Protein AF-0000000081954891 (afdb_homodimer)

InterPro domains:
  IPR027805 Transposase, Helix-turn-helix domain [PF13613] (84-131)
  IPR027806 Harbinger transposase-derived nuclease domain [PF13359] (165-331)

Organism: NCBI:txid47308

Structure (mmCIF, N/CA/C/O backbone):
data_AF-0000000081954891-model_v1
#
loop_
_entity.id
_entity.type
_entity.pdbx_description
1 polymer Transposase
#
loop_
_atom_site.group_PDB
_atom_site.id
_atom_site.type_symbol
_atom_site.label_atom_id
_atom_site.label_alt_id
_atom_site.label_comp_id
_atom_site.label_asym_id
_atom_site.label_entity_id
_atom_site.label_seq_id
_atom_site.pdbx_PDB_ins_code
_atom_site.Cartn_x
_atom_site.Cartn_y
_atom_site.Cartn_z
_atom_site.occupancy
_atom_site.B_iso_or_equiv
_atom_site.auth_seq_id
_atom_site.auth_comp_id
_atom_site.auth_asym_id
_atom_site.auth_atom_id
_atom_site.pdbx_PDB_model_num
ATOM 1 N N . MET A 1 1 ? 90.375 -14.305 -24.953 1 29.98 1 MET A N 1
ATOM 2 C CA . MET A 1 1 ? 88.938 -14.227 -25.172 1 29.98 1 MET A CA 1
ATOM 3 C C . MET A 1 1 ? 88.188 -13.945 -23.859 1 29.98 1 MET A C 1
ATOM 5 O O . MET A 1 1 ? 88.125 -14.805 -22.984 1 29.98 1 MET A O 1
ATOM 9 N N . THR A 1 2 ? 88.25 -12.672 -23.359 1 33.72 2 THR A N 1
ATOM 10 C CA . THR A 1 2 ? 87.875 -12.109 -22.062 1 33.72 2 THR A CA 1
ATOM 11 C C . THR A 1 2 ? 86.312 -12.172 -21.891 1 33.72 2 THR A C 1
ATOM 13 O O . THR A 1 2 ? 85.562 -11.609 -22.688 1 33.72 2 THR A O 1
ATOM 16 N N . THR A 1 3 ? 85.812 -13.25 -21.344 1 35.03 3 THR A N 1
ATOM 17 C CA . THR A 1 3 ? 84.438 -13.492 -21 1 35.03 3 THR A CA 1
ATOM 18 C C . THR A 1 3 ? 83.875 -12.359 -20.156 1 35.03 3 THR A C 1
ATOM 20 O O . THR A 1 3 ? 84.375 -12.102 -19.047 1 35.03 3 THR A O 1
ATOM 23 N N . VAL A 1 4 ? 83.375 -11.25 -20.797 1 37.56 4 VAL A N 1
ATOM 24 C CA . VAL A 1 4 ? 82.688 -10.172 -20.109 1 37.56 4 VAL A CA 1
ATOM 25 C C . VAL A 1 4 ? 81.562 -10.75 -19.266 1 37.56 4 VAL A C 1
ATOM 27 O O . VAL A 1 4 ? 80.688 -11.453 -19.781 1 37.56 4 VAL A O 1
ATOM 30 N N . ASP A 1 5 ? 81.75 -11.078 -18.016 1 35.66 5 ASP A N 1
ATOM 31 C CA . ASP A 1 5 ? 80.812 -11.461 -17 1 35.66 5 ASP A CA 1
ATOM 32 C C . ASP A 1 5 ? 79.625 -10.516 -17.016 1 35.66 5 ASP A C 1
ATOM 34 O O . ASP A 1 5 ? 79.75 -9.32 -16.75 1 35.66 5 ASP A O 1
ATOM 38 N N . GLU A 1 6 ? 78.688 -10.641 -17.984 1 35.78 6 GLU A N 1
ATOM 39 C CA . GLU A 1 6 ? 77.438 -9.914 -18.016 1 35.78 6 GLU A CA 1
ATOM 40 C C . GLU A 1 6 ? 76.75 -9.906 -16.641 1 35.78 6 GLU A C 1
ATOM 42 O O . GLU A 1 6 ? 76.5 -10.969 -16.062 1 35.78 6 GLU A O 1
ATOM 47 N N . GLN A 1 7 ? 77 -8.875 -15.805 1 36.66 7 GLN A N 1
ATOM 48 C CA . GLN A 1 7 ? 76.312 -8.633 -14.523 1 36.66 7 GLN A CA 1
ATOM 49 C C . GLN A 1 7 ? 74.812 -8.898 -14.617 1 36.66 7 GLN A C 1
ATOM 51 O O . GLN A 1 7 ? 74.188 -8.508 -15.594 1 36.66 7 GLN A O 1
ATOM 56 N N . PRO A 1 8 ? 74.312 -9.984 -13.938 1 40.59 8 PRO A N 1
ATOM 57 C CA . PRO A 1 8 ? 72.875 -10.273 -13.938 1 40.59 8 PRO A CA 1
ATOM 58 C C . PRO A 1 8 ? 72 -9.016 -13.805 1 40.59 8 PRO A C 1
ATOM 60 O O . PRO A 1 8 ? 72.5 -8.016 -13.242 1 40.59 8 PRO A O 1
ATOM 63 N N . PRO A 1 9 ? 71.062 -8.773 -14.734 1 38.97 9 PRO A N 1
ATOM 64 C CA . PRO A 1 9 ? 70.188 -7.602 -14.656 1 38.97 9 PRO A CA 1
ATOM 65 C C . PRO A 1 9 ? 69.812 -7.258 -13.219 1 38.97 9 PRO A C 1
ATOM 67 O O . PRO A 1 9 ? 69.625 -8.148 -12.375 1 38.97 9 PRO A O 1
ATOM 70 N N . ARG A 1 10 ? 70.25 -6.109 -12.648 1 35.53 10 ARG A N 1
ATOM 71 C CA . ARG A 1 10 ? 69.875 -5.512 -11.375 1 35.53 10 ARG A CA 1
ATOM 72 C C . ARG A 1 10 ? 68.375 -5.797 -11.047 1 35.53 10 ARG A C 1
ATOM 74 O O . ARG A 1 10 ? 67.562 -5.77 -11.93 1 35.53 10 ARG A O 1
ATOM 81 N N . ASP A 1 11 ? 68.125 -6.707 -10.141 1 40.81 11 ASP A N 1
ATOM 82 C CA . ASP A 1 11 ? 66.875 -6.879 -9.43 1 40.81 11 ASP A CA 1
ATOM 83 C C . ASP A 1 11 ? 66.125 -5.547 -9.289 1 40.81 11 ASP A C 1
ATOM 85 O O . ASP A 1 11 ? 66.688 -4.594 -8.711 1 40.81 11 ASP A O 1
ATOM 89 N N . ARG A 1 12 ? 65.5 -4.953 -10.305 1 44.28 12 ARG A N 1
ATOM 90 C CA . ARG A 1 12 ? 64.75 -3.703 -10.227 1 44.28 12 ARG A CA 1
ATOM 91 C C . ARG A 1 12 ? 64.062 -3.539 -8.859 1 44.28 12 ARG A C 1
ATOM 93 O O . ARG A 1 12 ? 63.125 -4.25 -8.531 1 44.28 12 ARG A O 1
ATOM 100 N N . THR A 1 13 ? 64.688 -3.455 -7.738 1 50.47 13 THR A N 1
ATOM 101 C CA . THR A 1 13 ? 64.312 -3.078 -6.371 1 50.47 13 THR A CA 1
ATOM 102 C C . THR A 1 13 ? 63.281 -1.977 -6.359 1 50.47 13 THR A C 1
ATOM 104 O O . THR A 1 13 ? 63.469 -0.932 -6.992 1 50.47 13 THR A O 1
ATOM 107 N N . ASP A 1 14 ? 62 -2.242 -6.152 1 59.97 14 ASP A N 1
ATOM 108 C CA . ASP A 1 14 ? 60.906 -1.282 -5.988 1 59.97 14 ASP A CA 1
ATOM 109 C C . ASP A 1 14 ? 61.375 -0.086 -5.152 1 59.97 14 ASP A C 1
ATOM 111 O O . ASP A 1 14 ? 61.938 -0.255 -4.078 1 59.97 14 ASP A O 1
ATOM 115 N N . CYS A 1 15 ? 61.656 1.008 -5.777 1 71.12 15 CYS A N 1
ATOM 116 C CA . CYS A 1 15 ? 61.938 2.195 -4.984 1 71.12 15 CYS A CA 1
ATOM 117 C C . CYS A 1 15 ? 60.906 2.369 -3.867 1 71.12 15 CYS A C 1
ATOM 119 O O . CYS A 1 15 ? 59.844 1.748 -3.891 1 71.12 15 CYS A O 1
ATOM 121 N N . ASP A 1 16 ? 61.344 2.846 -2.768 1 73.62 16 ASP A N 1
ATOM 122 C CA . ASP A 1 16 ? 60.5 3.088 -1.6 1 73.62 16 ASP A CA 1
ATOM 123 C C . ASP A 1 16 ? 59.125 3.631 -2.01 1 73.62 16 ASP A C 1
ATOM 125 O O . ASP A 1 16 ? 58.094 3.242 -1.44 1 73.62 16 ASP A O 1
ATOM 129 N N . MET A 1 17 ? 59.188 4.379 -3.049 1 79.81 17 MET A N 1
ATOM 130 C CA . MET A 1 17 ? 57.938 4.965 -3.52 1 79.81 17 MET A CA 1
ATOM 131 C C . MET A 1 17 ? 57.062 3.904 -4.168 1 79.81 17 MET A C 1
ATOM 133 O O . MET A 1 17 ? 55.844 3.951 -4.039 1 79.81 17 MET A O 1
ATOM 137 N N . CYS A 1 18 ? 57.719 2.936 -4.73 1 80.75 18 CYS A N 1
ATOM 138 C CA . CYS A 1 18 ? 56.969 1.86 -5.387 1 80.75 18 CYS A CA 1
ATOM 139 C C . CYS A 1 18 ? 56.281 0.985 -4.363 1 80.75 18 CYS A C 1
ATOM 141 O O . CYS A 1 18 ? 55.125 0.558 -4.594 1 80.75 18 CYS A O 1
ATOM 143 N N . VAL A 1 19 ? 56.969 0.812 -3.307 1 80.62 19 VAL A N 1
ATOM 144 C CA . VAL A 1 19 ? 56.375 0.003 -2.254 1 80.62 19 VAL A CA 1
ATOM 145 C C . VAL A 1 19 ? 55.156 0.731 -1.673 1 80.62 19 VAL A C 1
ATOM 147 O O . VAL A 1 19 ? 54.094 0.13 -1.478 1 80.62 19 VAL A O 1
ATOM 150 N N . LEU A 1 20 ? 55.375 2.055 -1.421 1 83.31 20 LEU A N 1
ATOM 151 C CA . LEU A 1 20 ? 54.281 2.846 -0.868 1 83.31 20 LEU A CA 1
ATOM 152 C C . LEU A 1 20 ? 53.094 2.889 -1.832 1 83.31 20 LEU A C 1
ATOM 154 O O . LEU A 1 20 ? 51.938 2.787 -1.411 1 83.31 20 LEU A O 1
ATOM 158 N N . ARG A 1 21 ? 53.375 2.93 -3.096 1 86.19 21 ARG A N 1
ATOM 159 C CA . ARG A 1 21 ? 52.312 3.016 -4.094 1 86.19 21 ARG A CA 1
ATOM 160 C C . ARG A 1 21 ? 51.625 1.669 -4.273 1 86.19 21 ARG A C 1
ATOM 162 O O . ARG A 1 21 ? 50.406 1.613 -4.504 1 86.19 21 ARG A O 1
ATOM 169 N N . ARG A 1 22 ? 52.406 0.649 -4.09 1 86 22 ARG A N 1
ATOM 170 C CA . ARG A 1 22 ? 51.781 -0.677 -4.125 1 86 22 ARG A CA 1
ATOM 171 C C . ARG A 1 22 ? 50.812 -0.868 -2.965 1 86 22 ARG A C 1
ATOM 173 O O . ARG A 1 22 ? 49.719 -1.412 -3.143 1 86 22 ARG A O 1
ATOM 180 N N . ASP A 1 23 ? 51.219 -0.394 -1.826 1 88.44 23 ASP A N 1
ATOM 181 C CA . ASP A 1 23 ? 50.344 -0.485 -0.662 1 88.44 23 ASP A CA 1
ATOM 182 C C . ASP A 1 23 ? 49.062 0.346 -0.859 1 88.44 23 ASP A C 1
ATOM 184 O O . ASP A 1 23 ? 47.969 -0.076 -0.473 1 88.44 23 ASP A O 1
ATOM 188 N N . GLU A 1 24 ? 49.281 1.499 -1.464 1 89.88 24 GLU A N 1
ATOM 189 C CA . GLU A 1 24 ? 48.156 2.363 -1.725 1 89.88 24 GLU A CA 1
ATOM 190 C C . GLU A 1 24 ? 47.188 1.736 -2.746 1 89.88 24 GLU A C 1
ATOM 192 O O . GLU A 1 24 ? 45.969 1.822 -2.605 1 89.88 24 GLU A O 1
ATOM 197 N N . ILE A 1 25 ? 47.719 1.06 -3.652 1 88.25 25 ILE A N 1
ATOM 198 C CA . ILE A 1 25 ? 46.906 0.371 -4.656 1 88.25 25 ILE A CA 1
ATOM 199 C C . ILE A 1 25 ? 46.125 -0.752 -4 1 88.25 25 ILE A C 1
ATOM 201 O O . ILE A 1 25 ? 44.938 -0.899 -4.25 1 88.25 25 ILE A O 1
ATOM 205 N N . ASN A 1 26 ? 46.812 -1.437 -3.102 1 87.75 26 ASN A N 1
ATOM 206 C CA . ASN A 1 26 ? 46.125 -2.516 -2.402 1 87.75 26 ASN A CA 1
ATOM 207 C C . ASN A 1 26 ? 45 -1.985 -1.526 1 87.75 26 ASN A C 1
ATOM 209 O O . ASN A 1 26 ? 43.906 -2.58 -1.47 1 87.75 26 ASN A O 1
ATOM 213 N N . ARG A 1 27 ? 45.25 -0.897 -0.914 1 89.44 27 ARG A N 1
ATOM 214 C CA . ARG A 1 27 ? 44.219 -0.278 -0.08 1 89.44 27 ARG A CA 1
ATOM 215 C C . ARG A 1 27 ? 43.031 0.161 -0.918 1 89.44 27 ARG A C 1
ATOM 217 O O . ARG A 1 27 ? 41.875 -0.096 -0.553 1 89.44 27 ARG A O 1
ATOM 224 N N . LEU A 1 28 ? 43.281 0.68 -2.07 1 88.88 28 LEU A N 1
ATOM 225 C CA . LEU A 1 28 ? 42.219 1.193 -2.934 1 88.88 28 LEU A CA 1
ATOM 226 C C . LEU A 1 28 ? 41.438 0.051 -3.564 1 88.88 28 LEU A C 1
ATOM 228 O O . LEU A 1 28 ? 40.219 0.155 -3.744 1 88.88 28 LEU A O 1
ATOM 232 N N . LEU A 1 29 ? 42.125 -1.021 -3.781 1 87.69 29 LEU A N 1
ATOM 233 C CA . LEU A 1 29 ? 41.438 -2.189 -4.332 1 87.69 29 LEU A CA 1
ATOM 234 C C . LEU A 1 29 ? 40.469 -2.789 -3.311 1 87.69 29 LEU A C 1
ATOM 236 O O . LEU A 1 29 ? 39.375 -3.186 -3.66 1 87.69 29 LEU A O 1
ATOM 240 N N . GLU A 1 30 ? 40.906 -2.764 -2.109 1 86.81 30 GLU A N 1
ATOM 241 C CA . GLU A 1 30 ? 40.031 -3.26 -1.048 1 86.81 30 GLU A CA 1
ATOM 242 C C . GLU A 1 30 ? 38.812 -2.338 -0.84 1 86.81 30 GLU A C 1
ATOM 244 O O . GLU A 1 30 ? 37.688 -2.809 -0.654 1 86.81 30 GLU A O 1
ATOM 249 N N . GLU A 1 31 ? 39.125 -1.144 -0.906 1 88.25 31 GLU A N 1
ATOM 250 C CA . GLU A 1 31 ? 38.031 -0.177 -0.779 1 88.25 31 GLU A CA 1
ATOM 251 C C . GLU A 1 31 ? 37.031 -0.296 -1.94 1 88.25 31 GLU A C 1
ATOM 253 O O . GLU A 1 31 ? 35.844 -0.239 -1.741 1 88.25 31 GLU A O 1
ATOM 258 N N . ASN A 1 32 ? 37.625 -0.473 -3.037 1 84.38 32 ASN A N 1
ATOM 259 C CA . ASN A 1 32 ? 36.812 -0.658 -4.223 1 84.38 32 ASN A CA 1
ATOM 260 C C . ASN A 1 32 ? 35.938 -1.915 -4.117 1 84.38 32 ASN A C 1
ATOM 262 O O . ASN A 1 32 ? 34.781 -1.906 -4.5 1 84.38 32 ASN A O 1
ATOM 266 N N . ARG A 1 33 ? 36.469 -2.91 -3.588 1 80.44 33 ARG A N 1
ATOM 267 C CA . ARG A 1 33 ? 35.75 -4.152 -3.393 1 80.44 33 ARG A CA 1
ATOM 268 C C . ARG A 1 33 ? 34.594 -3.955 -2.402 1 80.44 33 ARG A C 1
ATOM 270 O O . ARG A 1 33 ? 33.469 -4.414 -2.639 1 80.44 33 ARG A O 1
ATOM 277 N N . ARG A 1 34 ? 34.875 -3.26 -1.43 1 80.25 34 ARG A N 1
ATOM 278 C CA . ARG A 1 34 ? 33.844 -2.986 -0.41 1 80.25 34 ARG A CA 1
ATOM 279 C C . ARG A 1 34 ? 32.719 -2.129 -0.971 1 80.25 34 ARG A C 1
ATOM 281 O O . ARG A 1 34 ? 31.547 -2.414 -0.743 1 80.25 34 ARG A O 1
ATOM 288 N N . LEU A 1 35 ? 33.125 -1.202 -1.684 1 78.38 35 LEU A N 1
ATOM 289 C CA . LEU A 1 35 ? 32.156 -0.301 -2.266 1 78.38 35 LEU A CA 1
ATOM 290 C C . LEU A 1 35 ? 31.281 -1.029 -3.295 1 78.38 35 LEU A C 1
ATOM 292 O O . LEU A 1 35 ? 30.078 -0.811 -3.365 1 78.38 35 LEU A O 1
ATOM 296 N N . LYS A 1 36 ? 31.859 -1.854 -4.008 1 74.25 36 LYS A N 1
ATOM 297 C CA . LYS A 1 36 ? 31.125 -2.633 -5 1 74.25 36 LYS A CA 1
ATOM 298 C C . LYS A 1 36 ? 30.156 -3.59 -4.328 1 74.25 36 LYS A C 1
ATOM 300 O O . LYS A 1 36 ? 29.031 -3.77 -4.805 1 74.25 36 LYS A O 1
ATOM 305 N N . GLN A 1 37 ? 30.516 -4.059 -3.293 1 67.12 37 GLN A N 1
ATOM 306 C CA . GLN A 1 37 ? 29.641 -4.934 -2.523 1 67.12 37 GLN A CA 1
ATOM 307 C C . GLN A 1 37 ? 28.453 -4.156 -1.947 1 67.12 37 GLN A C 1
ATOM 309 O O . GLN A 1 37 ? 27.312 -4.621 -1.999 1 67.12 37 GLN A O 1
ATOM 314 N N . GLN A 1 38 ? 28.797 -3.105 -1.488 1 68.25 38 GLN A N 1
ATOM 315 C CA . GLN A 1 38 ? 27.75 -2.252 -0.936 1 68.25 38 GLN A CA 1
ATOM 316 C C . GLN A 1 38 ? 26.781 -1.793 -2.023 1 68.25 38 GLN A C 1
ATOM 318 O O . GLN A 1 38 ? 25.562 -1.732 -1.8 1 68.25 38 GLN A O 1
ATOM 323 N N . LEU A 1 39 ? 27.359 -1.508 -3.033 1 69.38 39 LEU A N 1
ATOM 324 C CA . LEU A 1 39 ? 26.547 -1.068 -4.156 1 69.38 39 LEU A CA 1
ATOM 325 C C . LEU A 1 39 ? 25.656 -2.203 -4.656 1 69.38 39 LEU A C 1
ATOM 327 O O . LEU A 1 39 ? 24.484 -1.984 -4.984 1 69.38 39 LEU A O 1
ATOM 331 N N . ALA A 1 40 ? 26.281 -3.307 -4.719 1 62.47 40 ALA A N 1
ATOM 332 C CA . ALA A 1 40 ? 25.5 -4.465 -5.148 1 62.47 40 ALA A CA 1
ATOM 333 C C . ALA A 1 40 ? 24.328 -4.723 -4.207 1 62.47 40 ALA A C 1
ATOM 335 O O . ALA A 1 40 ? 23.234 -5.047 -4.648 1 62.47 40 ALA A O 1
ATOM 336 N N . ALA A 1 41 ? 24.625 -4.535 -3.045 1 60.31 41 ALA A N 1
ATOM 337 C CA . ALA A 1 41 ? 23.562 -4.699 -2.041 1 60.31 41 ALA A CA 1
ATOM 338 C C . ALA A 1 41 ? 22.5 -3.625 -2.188 1 60.31 41 ALA A C 1
ATOM 340 O O . ALA A 1 41 ? 21.312 -3.9 -2.021 1 60.31 41 ALA A O 1
ATOM 341 N N . ALA A 1 42 ? 23.031 -2.578 -2.619 1 63.47 42 ALA A N 1
ATOM 342 C CA . ALA A 1 42 ? 22.125 -1.446 -2.756 1 63.47 42 ALA A CA 1
ATOM 343 C C . ALA A 1 42 ? 21.359 -1.52 -4.07 1 63.47 42 ALA A C 1
ATOM 345 O O . ALA A 1 42 ? 20.281 -0.93 -4.199 1 63.47 42 ALA A O 1
ATOM 346 N N . LYS A 1 43 ? 21.922 -2.361 -4.961 1 69.69 43 LYS A N 1
ATOM 347 C CA . LYS A 1 43 ? 21.312 -2.398 -6.285 1 69.69 43 LYS A CA 1
ATOM 348 C C . LYS A 1 43 ? 20.375 -3.6 -6.434 1 69.69 43 LYS A C 1
ATOM 350 O O . LYS A 1 43 ? 19.953 -3.924 -7.539 1 69.69 43 LYS A O 1
ATOM 355 N N . PHE A 1 44 ? 19.969 -4.23 -5.406 1 79.81 44 PHE A N 1
ATOM 356 C CA . PHE A 1 44 ? 19 -5.32 -5.469 1 79.81 44 PHE A CA 1
ATOM 357 C C . PHE A 1 44 ? 19.469 -6.41 -6.426 1 79.81 44 PHE A C 1
ATOM 359 O O . PHE A 1 44 ? 18.688 -6.918 -7.234 1 79.81 44 PHE A O 1
ATOM 366 N N . SER A 1 45 ? 20.812 -6.695 -6.332 1 79.81 45 SER A N 1
ATOM 367 C CA . SER A 1 45 ? 21.422 -7.742 -7.148 1 79.81 45 SER A CA 1
ATOM 368 C C . SER A 1 45 ? 21.766 -8.969 -6.312 1 79.81 45 SER A C 1
ATOM 370 O O . SER A 1 45 ? 21.266 -9.125 -5.195 1 79.81 45 SER A O 1
ATOM 372 N N . GLN A 1 46 ? 22.453 -9.984 -6.84 1 76.12 46 GLN A N 1
ATOM 373 C CA . GLN A 1 46 ? 22.703 -11.297 -6.254 1 76.12 46 GLN A CA 1
ATOM 374 C C . GLN A 1 46 ? 23.156 -11.164 -4.801 1 76.12 46 GLN A C 1
ATOM 376 O O . GLN A 1 46 ? 22.906 -12.055 -3.984 1 76.12 46 GLN A O 1
ATOM 381 N N . GLY A 1 47 ? 23.672 -9.977 -4.383 1 76.5 47 GLY A N 1
ATOM 382 C CA . GLY A 1 47 ? 24.125 -9.797 -3.014 1 76.5 47 GLY A CA 1
ATOM 383 C C . GLY A 1 47 ? 23.078 -9.172 -2.115 1 76.5 47 GLY A C 1
ATOM 384 O O . GLY A 1 47 ? 23.312 -8.984 -0.918 1 76.5 47 GLY A O 1
ATOM 385 N N . PHE A 1 48 ? 21.938 -9.109 -2.586 1 85.25 48 PHE A N 1
ATOM 386 C CA . PHE A 1 48 ? 20.891 -8.406 -1.861 1 85.25 48 PHE A CA 1
ATOM 387 C C . PHE A 1 48 ? 20.484 -9.172 -0.608 1 85.25 48 PHE A C 1
ATOM 389 O O . PHE A 1 48 ? 20.219 -8.57 0.436 1 85.25 48 PHE A O 1
ATOM 396 N N . PHE A 1 49 ? 20.531 -10.508 -0.678 1 87.62 49 PHE A N 1
ATOM 397 C CA . PHE A 1 49 ? 20.062 -11.32 0.438 1 87.62 49 PHE A CA 1
ATOM 398 C C . PHE A 1 49 ? 21.219 -11.703 1.353 1 87.62 49 PHE A C 1
ATOM 400 O O . PHE A 1 49 ? 21.016 -12.406 2.348 1 87.62 49 PHE A O 1
ATOM 407 N N . ALA A 1 50 ? 22.359 -11.266 0.917 1 78.44 50 ALA A N 1
ATOM 408 C CA . ALA A 1 50 ? 23.547 -11.633 1.701 1 78.44 50 ALA A CA 1
ATOM 409 C C . ALA A 1 50 ? 23.438 -11.094 3.127 1 78.44 50 ALA A C 1
ATOM 411 O O . ALA A 1 50 ? 23.828 -11.773 4.082 1 78.44 50 ALA A O 1
ATOM 412 N N . SER A 1 51 ? 22.859 -9.836 3.055 1 72.38 51 SER A N 1
ATOM 413 C CA . SER A 1 51 ? 22.609 -9.234 4.359 1 72.38 51 SER A CA 1
ATOM 414 C C . SER A 1 51 ? 21.188 -9.516 4.832 1 72.38 51 SER A C 1
ATOM 416 O O . SER A 1 51 ? 20.234 -9.328 4.074 1 72.38 51 SER A O 1
ATOM 418 N N . GLY A 1 52 ? 20.906 -10.398 5.934 1 77.94 52 GLY A N 1
ATOM 419 C CA . GLY A 1 52 ? 19.578 -10.672 6.484 1 77.94 52 GLY A CA 1
ATOM 420 C C . GLY A 1 52 ? 19.156 -12.117 6.34 1 77.94 52 GLY A C 1
ATOM 421 O O . GLY A 1 52 ? 18.25 -12.578 7.035 1 77.94 52 GLY A O 1
ATOM 422 N N . GLY A 1 53 ? 19.688 -12.766 5.234 1 82.81 53 GLY A N 1
ATOM 423 C CA . GLY A 1 53 ? 19.484 -14.203 5.117 1 82.81 53 GLY A CA 1
ATOM 424 C C . GLY A 1 53 ? 18.047 -14.57 4.77 1 82.81 53 GLY A C 1
ATOM 425 O O . GLY A 1 53 ? 17.406 -13.906 3.951 1 82.81 53 GLY A O 1
ATOM 426 N N . ASP A 1 54 ? 17.531 -15.57 5.324 1 91 54 ASP A N 1
ATOM 427 C CA . ASP A 1 54 ? 16.234 -16.156 5.008 1 91 54 ASP A CA 1
ATOM 428 C C . ASP A 1 54 ? 15.094 -15.242 5.469 1 91 54 ASP A C 1
ATOM 430 O O . ASP A 1 54 ? 14.031 -15.211 4.848 1 91 54 ASP A O 1
ATOM 434 N N . ASP A 1 55 ? 15.391 -14.453 6.434 1 91 55 ASP A N 1
ATOM 435 C CA . ASP A 1 55 ? 14.367 -13.523 6.906 1 91 55 ASP A CA 1
ATOM 436 C C . ASP A 1 55 ? 14.062 -12.453 5.855 1 91 55 ASP A C 1
ATOM 438 O O . ASP A 1 55 ? 12.906 -12.109 5.633 1 91 55 ASP A O 1
ATOM 442 N N . LYS A 1 56 ? 15.133 -12.031 5.312 1 91.62 56 LYS A N 1
ATOM 443 C CA . LYS A 1 56 ? 14.977 -11.023 4.262 1 91.62 56 LYS A CA 1
ATOM 444 C C . LYS A 1 56 ? 14.281 -11.617 3.037 1 91.62 56 LYS A C 1
ATOM 446 O O . LYS A 1 56 ? 13.469 -10.953 2.396 1 91.62 56 LYS A O 1
ATOM 451 N N . VAL A 1 57 ? 14.578 -12.852 2.738 1 93.94 57 VAL A N 1
ATOM 452 C CA . VAL A 1 57 ? 13.938 -13.539 1.621 1 93.94 57 VAL A CA 1
ATOM 453 C C . VAL A 1 57 ? 12.445 -13.68 1.885 1 93.94 57 VAL A C 1
ATOM 455 O O . VAL A 1 57 ? 11.617 -13.352 1.025 1 93.94 57 VAL A O 1
ATOM 458 N N . ARG A 1 58 ? 12.148 -14.094 3.072 1 93.75 58 ARG A N 1
ATOM 459 C CA . ARG A 1 58 ? 10.75 -14.266 3.445 1 93.75 58 ARG A CA 1
ATOM 460 C C . ARG A 1 58 ? 9.992 -12.945 3.379 1 93.75 58 ARG A C 1
ATOM 462 O O . ARG A 1 58 ? 8.859 -12.891 2.904 1 93.75 58 ARG A O 1
ATOM 469 N N . TYR A 1 59 ? 10.625 -11.969 3.793 1 93.69 59 TYR A N 1
ATOM 470 C CA . TYR A 1 59 ? 9.969 -10.664 3.846 1 93.69 59 TYR A CA 1
ATOM 471 C C . TYR A 1 59 ? 9.688 -10.141 2.443 1 93.69 59 TYR A C 1
ATOM 473 O O . TYR A 1 59 ? 8.578 -9.695 2.146 1 93.69 59 TYR A O 1
ATOM 481 N N . TYR A 1 60 ? 10.648 -10.164 1.56 1 94.88 60 TYR A N 1
ATOM 482 C CA . TYR A 1 60 ? 10.547 -9.484 0.274 1 94.88 60 TYR A CA 1
ATOM 483 C C . TYR A 1 60 ? 9.852 -10.367 -0.755 1 94.88 60 TYR A C 1
ATOM 485 O O . TYR A 1 60 ? 9.289 -9.867 -1.732 1 94.88 60 TYR A O 1
ATOM 493 N N . THR A 1 61 ? 9.875 -11.703 -0.531 1 95 61 THR A N 1
ATOM 494 C CA . THR A 1 61 ? 9.422 -12.57 -1.616 1 95 61 THR A CA 1
ATOM 495 C C . THR A 1 61 ? 8.266 -13.453 -1.158 1 95 61 THR A C 1
ATOM 497 O O . THR A 1 61 ? 7.539 -14.008 -1.983 1 95 61 THR A O 1
ATOM 500 N N . GLY A 1 62 ? 8.141 -13.719 0.124 1 93 62 GLY A N 1
ATOM 501 C CA . GLY A 1 62 ? 7.164 -14.672 0.63 1 93 62 GLY A CA 1
ATOM 502 C C . GLY A 1 62 ? 7.637 -16.109 0.555 1 93 62 GLY A C 1
ATOM 503 O O . GLY A 1 62 ? 6.938 -17.031 0.997 1 93 62 GLY A O 1
ATOM 504 N N . LEU A 1 63 ? 8.82 -16.328 -0.006 1 94.44 63 LEU A N 1
ATOM 505 C CA . LEU A 1 63 ? 9.406 -17.656 -0.053 1 94.44 63 LEU A CA 1
ATOM 506 C C . LEU A 1 63 ? 10.078 -18 1.271 1 94.44 63 LEU A C 1
ATOM 508 O O . LEU A 1 63 ? 10.5 -17.109 2.01 1 94.44 63 LEU A O 1
ATOM 512 N N . PRO A 1 64 ? 10.203 -19.266 1.587 1 92.75 64 PRO A N 1
ATOM 513 C CA . PRO A 1 64 ? 10.695 -19.656 2.914 1 92.75 64 PRO A CA 1
ATOM 514 C C . PRO A 1 64 ? 12.18 -19.359 3.104 1 92.75 64 PRO A C 1
ATOM 516 O O . PRO A 1 64 ? 12.609 -19.031 4.215 1 92.75 64 PRO A O 1
ATOM 519 N N . ASP A 1 65 ? 12.969 -19.531 2.033 1 94 65 ASP A N 1
ATOM 520 C CA . ASP A 1 65 ? 14.406 -19.344 2.203 1 94 65 ASP A CA 1
ATOM 521 C C . ASP A 1 65 ? 15.086 -19.062 0.865 1 94 65 ASP A C 1
ATOM 523 O O . ASP A 1 65 ? 14.438 -19.078 -0.181 1 94 65 ASP A O 1
ATOM 527 N N . TYR A 1 66 ? 16.391 -18.828 0.99 1 94.06 66 TYR A N 1
ATOM 528 C CA . TYR A 1 66 ? 17.172 -18.453 -0.188 1 94.06 66 TYR A CA 1
ATOM 529 C C . TYR A 1 66 ? 17.328 -19.641 -1.131 1 94.06 66 TYR A C 1
ATOM 531 O O . TYR A 1 66 ? 17.359 -19.469 -2.352 1 94.06 66 TYR A O 1
ATOM 539 N N . THR A 1 67 ? 17.391 -20.766 -0.602 1 93.5 67 THR A N 1
ATOM 540 C CA . THR A 1 67 ? 17.5 -21.969 -1.422 1 93.5 67 THR A CA 1
ATOM 541 C C . THR A 1 67 ? 16.281 -22.109 -2.326 1 93.5 67 THR A C 1
ATOM 543 O O . THR A 1 67 ? 16.422 -22.375 -3.521 1 93.5 67 THR A O 1
ATOM 546 N N . THR A 1 68 ? 15.133 -21.938 -1.743 1 94.56 68 THR A N 1
ATOM 547 C CA . THR A 1 68 ? 13.898 -22 -2.52 1 94.56 68 THR A CA 1
ATOM 548 C C . THR A 1 68 ? 13.883 -20.922 -3.605 1 94.56 68 THR A C 1
ATOM 550 O O . THR A 1 68 ? 13.461 -21.188 -4.734 1 94.56 68 THR A O 1
ATOM 553 N N . PHE A 1 69 ? 14.359 -19.781 -3.258 1 95.94 69 PHE A N 1
ATOM 554 C CA . PHE A 1 69 ? 14.438 -18.688 -4.219 1 95.94 69 PHE A CA 1
ATOM 555 C C . PHE A 1 69 ? 15.328 -19.078 -5.398 1 95.94 69 PHE A C 1
ATOM 557 O O . PHE A 1 69 ? 14.953 -18.875 -6.555 1 95.94 69 PHE A O 1
ATOM 564 N N . THR A 1 70 ? 16.422 -19.641 -5.086 1 94.19 70 THR A N 1
ATOM 565 C CA . THR A 1 70 ? 17.391 -20.016 -6.113 1 94.19 70 THR A CA 1
ATOM 566 C C . THR A 1 70 ? 16.859 -21.156 -6.977 1 94.19 70 THR A C 1
ATOM 568 O O . THR A 1 70 ? 17.125 -21.203 -8.18 1 94.19 70 THR A O 1
ATOM 571 N N . GLU A 1 71 ? 16.141 -22 -6.375 1 94.38 71 GLU A N 1
ATOM 572 C CA . GLU A 1 71 ? 15.531 -23.094 -7.125 1 94.38 71 GLU A CA 1
ATOM 573 C C . GLU A 1 71 ? 14.484 -22.578 -8.102 1 94.38 71 GLU A C 1
ATOM 575 O O . GLU A 1 71 ? 14.438 -23.016 -9.258 1 94.38 71 GLU A O 1
ATOM 580 N N . LEU A 1 72 ? 13.703 -21.719 -7.59 1 94.88 72 LEU A N 1
ATOM 581 C CA . LEU A 1 72 ? 12.695 -21.109 -8.445 1 94.88 72 LEU A CA 1
ATOM 582 C C . LEU A 1 72 ? 13.344 -20.344 -9.602 1 94.88 72 LEU A C 1
ATOM 584 O O . LEU A 1 72 ? 12.906 -20.453 -10.75 1 94.88 72 LEU A O 1
ATOM 588 N N . LEU A 1 73 ? 14.359 -19.656 -9.266 1 95.06 73 LEU A N 1
ATOM 589 C CA . LEU A 1 73 ? 15.102 -18.906 -10.266 1 95.06 73 LEU A CA 1
ATOM 590 C C . LEU A 1 73 ? 15.672 -19.828 -11.336 1 95.06 73 LEU A C 1
ATOM 592 O O . LEU A 1 73 ? 15.586 -19.531 -12.531 1 95.06 73 LEU A O 1
ATOM 596 N N . THR A 1 74 ? 16.219 -20.875 -10.914 1 93.44 74 THR A N 1
ATOM 597 C CA . THR A 1 74 ? 16.812 -21.844 -11.836 1 93.44 74 THR A CA 1
ATOM 598 C C . THR A 1 74 ? 15.75 -22.406 -12.789 1 93.44 74 THR A C 1
ATOM 600 O O . THR A 1 74 ? 16 -22.562 -13.984 1 93.44 74 THR A O 1
ATOM 603 N N . GLY A 1 75 ? 14.594 -22.641 -12.297 1 92.44 75 GLY A N 1
ATOM 604 C CA . GLY A 1 75 ? 13.508 -23.156 -13.109 1 92.44 75 GLY A CA 1
ATOM 605 C C . GLY A 1 75 ? 12.953 -22.141 -14.086 1 92.44 75 GLY A C 1
ATOM 606 O O . GLY A 1 75 ? 12.453 -22.5 -15.148 1 92.44 75 GLY A O 1
ATOM 607 N N . LEU A 1 76 ? 13.094 -20.875 -13.758 1 94.38 76 LEU A N 1
ATOM 608 C CA . LEU A 1 76 ? 12.5 -19.812 -14.555 1 94.38 76 LEU A CA 1
ATOM 609 C C . LEU A 1 76 ? 13.484 -19.312 -15.602 1 94.38 76 LEU A C 1
ATOM 611 O O . LEU A 1 76 ? 13.078 -18.719 -16.609 1 94.38 76 LEU A O 1
ATOM 615 N N . GLN A 1 77 ? 14.734 -19.516 -15.375 1 91.06 77 GLN A N 1
ATOM 616 C CA . GLN A 1 77 ? 15.797 -18.891 -16.156 1 91.06 77 GLN A CA 1
ATOM 617 C C . GLN A 1 77 ? 15.641 -19.203 -17.641 1 91.06 77 GLN A C 1
ATOM 619 O O . GLN A 1 77 ? 15.812 -18.312 -18.484 1 91.06 77 GLN A O 1
ATOM 624 N N . PRO A 1 78 ? 15.211 -20.438 -17.984 1 90.81 78 PRO A N 1
ATOM 625 C CA . PRO A 1 78 ? 15.047 -20.75 -19.406 1 90.81 78 PRO A CA 1
ATOM 626 C C . PRO A 1 78 ? 13.914 -19.953 -20.062 1 90.81 78 PRO A C 1
ATOM 628 O O . PRO A 1 78 ? 13.875 -19.812 -21.281 1 90.81 78 PRO A O 1
ATOM 631 N N . LEU A 1 79 ? 13.039 -19.453 -19.297 1 91.5 79 LEU A N 1
ATOM 632 C CA . LEU A 1 79 ? 11.867 -18.75 -19.812 1 91.5 79 LEU A CA 1
ATOM 633 C C . LEU A 1 79 ? 12.062 -17.25 -19.766 1 91.5 79 LEU A C 1
ATOM 635 O O . LEU A 1 79 ? 11.211 -16.484 -20.234 1 91.5 79 LEU A O 1
ATOM 639 N N . MET A 1 80 ? 13.203 -16.828 -19.172 1 89.06 80 MET A N 1
ATOM 640 C CA . MET A 1 80 ? 13.414 -15.398 -18.953 1 89.06 80 MET A CA 1
ATOM 641 C C . MET A 1 80 ? 14.43 -14.844 -19.953 1 89.06 80 MET A C 1
ATOM 643 O O . MET A 1 80 ? 15.438 -15.484 -20.234 1 89.06 80 MET A O 1
ATOM 647 N N . ALA A 1 81 ? 14.023 -13.766 -20.562 1 80.19 81 ALA A N 1
ATOM 648 C CA . ALA A 1 81 ? 14.953 -13.07 -21.453 1 80.19 81 ALA A CA 1
ATOM 649 C C . ALA A 1 81 ? 15.625 -11.906 -20.734 1 80.19 81 ALA A C 1
ATOM 651 O O . ALA A 1 81 ? 14.961 -10.984 -20.25 1 80.19 81 ALA A O 1
ATOM 652 N N . ALA A 1 82 ? 16.922 -12.117 -20.469 1 68.94 82 ALA A N 1
ATOM 653 C CA . ALA A 1 82 ? 17.625 -11.055 -19.781 1 68.94 82 ALA A CA 1
ATOM 654 C C . ALA A 1 82 ? 17.812 -9.844 -20.688 1 68.94 82 ALA A C 1
ATOM 656 O O . ALA A 1 82 ? 18.219 -9.984 -21.844 1 68.94 82 ALA A O 1
ATOM 657 N N . ARG A 1 83 ? 17.328 -8.836 -20.328 1 77.12 83 ARG A N 1
ATOM 658 C CA . ARG A 1 83 ? 17.547 -7.586 -21.047 1 77.12 83 ARG A CA 1
ATOM 659 C C . ARG A 1 83 ? 18.141 -6.523 -20.141 1 77.12 83 ARG A C 1
ATOM 661 O O . ARG A 1 83 ? 19.281 -6.66 -19.688 1 77.12 83 ARG A O 1
ATOM 668 N N . ALA A 1 84 ? 17.328 -5.625 -19.578 1 82.12 84 ALA A N 1
ATOM 669 C CA . ALA A 1 84 ? 17.75 -4.508 -18.734 1 82.12 84 ALA A CA 1
ATOM 670 C C . ALA A 1 84 ? 18.109 -4.984 -17.328 1 82.12 84 ALA A C 1
ATOM 672 O O . ALA A 1 84 ? 18.984 -4.406 -16.672 1 82.12 84 ALA A O 1
ATOM 673 N N . LEU A 1 85 ? 17.531 -6.074 -16.922 1 89.62 85 LEU A N 1
ATOM 674 C CA . LEU A 1 85 ? 17.781 -6.668 -15.609 1 89.62 85 LEU A CA 1
ATOM 675 C C . LEU A 1 85 ? 18.141 -8.141 -15.742 1 89.62 85 LEU A C 1
ATOM 677 O O . LEU A 1 85 ? 17.672 -8.82 -16.656 1 89.62 85 LEU A O 1
ATOM 681 N N . LYS A 1 86 ? 19 -8.578 -14.836 1 90.38 86 LYS A N 1
ATOM 682 C CA . LYS A 1 86 ? 19.328 -10 -14.766 1 90.38 86 LYS A CA 1
ATOM 683 C C . LYS A 1 86 ? 18.156 -10.812 -14.203 1 90.38 86 LYS A C 1
ATOM 685 O O . LYS A 1 86 ? 17.281 -10.266 -13.523 1 90.38 86 LYS A O 1
ATOM 690 N N . PRO A 1 87 ? 18.172 -12.125 -14.516 1 93.44 87 PRO A N 1
ATOM 691 C CA . PRO A 1 87 ? 17.062 -12.969 -14.07 1 93.44 87 PRO A CA 1
ATOM 692 C C . PRO A 1 87 ? 16.812 -12.891 -12.562 1 93.44 87 PRO A C 1
ATOM 694 O O . PRO A 1 87 ? 15.664 -12.875 -12.117 1 93.44 87 PRO A O 1
ATOM 697 N N . PHE A 1 88 ? 17.859 -12.812 -11.867 1 93.19 88 PHE A N 1
ATOM 698 C CA . PHE A 1 88 ? 17.734 -12.664 -10.414 1 93.19 88 PHE A CA 1
ATOM 699 C C . PHE A 1 88 ? 16.922 -11.43 -10.07 1 93.19 88 PHE A C 1
ATOM 701 O O . PHE A 1 88 ? 15.992 -11.5 -9.266 1 93.19 88 PHE A O 1
ATOM 708 N N . GLN A 1 89 ? 17.25 -10.367 -10.688 1 93.94 89 GLN A N 1
ATOM 709 C CA . GLN A 1 89 ? 16.578 -9.094 -10.43 1 93.94 89 GLN A CA 1
ATOM 710 C C . GLN A 1 89 ? 15.133 -9.117 -10.906 1 93.94 89 GLN A C 1
ATOM 712 O O . GLN A 1 89 ? 14.25 -8.547 -10.273 1 93.94 89 GLN A O 1
ATOM 717 N N . MET A 1 90 ? 14.906 -9.766 -12 1 95.5 90 MET A N 1
ATOM 718 C CA . MET A 1 90 ? 13.555 -9.859 -12.547 1 95.5 90 MET A CA 1
ATOM 719 C C . MET A 1 90 ? 12.633 -10.594 -11.594 1 95.5 90 MET A C 1
ATOM 721 O O . MET A 1 90 ? 11.516 -10.148 -11.328 1 95.5 90 MET A O 1
ATOM 725 N N . LEU A 1 91 ? 13.156 -11.688 -11.109 1 96.56 91 LEU A N 1
ATOM 726 C CA . LEU A 1 91 ? 12.367 -12.469 -10.172 1 96.56 91 LEU A CA 1
ATOM 727 C C . LEU A 1 91 ? 12.156 -11.703 -8.867 1 96.56 91 LEU A C 1
ATOM 729 O O . LEU A 1 91 ? 11.047 -11.664 -8.336 1 96.56 91 LEU A O 1
ATOM 733 N N . LEU A 1 92 ? 13.242 -11.094 -8.414 1 96.12 92 LEU A N 1
ATOM 734 C CA . LEU A 1 92 ? 13.18 -10.336 -7.168 1 96.12 92 LEU A CA 1
ATOM 735 C C . LEU A 1 92 ? 12.172 -9.188 -7.285 1 96.12 92 LEU A C 1
ATOM 737 O O . LEU A 1 92 ? 11.312 -9.023 -6.418 1 96.12 92 LEU A O 1
ATOM 741 N N . LEU A 1 93 ? 12.242 -8.453 -8.312 1 96.44 93 LEU A N 1
ATOM 742 C CA . LEU A 1 93 ? 11.336 -7.336 -8.578 1 96.44 93 LEU A CA 1
ATOM 743 C C . LEU A 1 93 ? 9.883 -7.805 -8.586 1 96.44 93 LEU A C 1
ATOM 745 O O . LEU A 1 93 ? 9.023 -7.18 -7.969 1 96.44 93 LEU A O 1
ATOM 749 N N . THR A 1 94 ? 9.648 -8.844 -9.195 1 97.75 94 THR A N 1
ATOM 750 C CA . THR A 1 94 ? 8.297 -9.383 -9.352 1 97.75 94 THR A CA 1
ATOM 751 C C . THR A 1 94 ? 7.742 -9.844 -8.008 1 97.75 94 THR A C 1
ATOM 753 O O . THR A 1 94 ? 6.609 -9.508 -7.652 1 97.75 94 THR A O 1
ATOM 756 N N . LEU A 1 95 ? 8.555 -10.578 -7.309 1 97.56 95 LEU A N 1
ATOM 757 C CA . LEU A 1 95 ? 8.094 -11.094 -6.02 1 97.56 95 LEU A CA 1
ATOM 758 C C . LEU A 1 95 ? 7.906 -9.961 -5.02 1 97.56 95 LEU A C 1
ATOM 760 O O . LEU A 1 95 ? 6.988 -10 -4.195 1 97.56 95 LEU A O 1
ATOM 764 N N . MET A 1 96 ? 8.758 -8.93 -5.082 1 97 96 MET A N 1
ATOM 765 C CA . MET A 1 96 ? 8.602 -7.75 -4.238 1 97 96 MET A CA 1
ATOM 766 C C . MET A 1 96 ? 7.277 -7.051 -4.512 1 97 96 MET A C 1
ATOM 768 O O . MET A 1 96 ? 6.594 -6.621 -3.584 1 97 96 MET A O 1
ATOM 772 N N . ARG A 1 97 ? 6.965 -6.926 -5.727 1 97 97 ARG A N 1
ATOM 773 C CA . ARG A 1 97 ? 5.715 -6.27 -6.098 1 97 97 ARG A CA 1
ATOM 774 C C . ARG A 1 97 ? 4.512 -7.09 -5.641 1 97 97 ARG A C 1
ATOM 776 O O . ARG A 1 97 ? 3.555 -6.543 -5.086 1 97 97 ARG A O 1
ATOM 783 N N . LEU A 1 98 ? 4.59 -8.359 -5.82 1 96.5 98 LEU A N 1
ATOM 784 C CA . LEU A 1 98 ? 3.486 -9.219 -5.406 1 96.5 98 LEU A CA 1
ATOM 785 C C . LEU A 1 98 ? 3.326 -9.195 -3.889 1 96.5 98 LEU A C 1
ATOM 787 O O . LEU A 1 98 ? 2.211 -9.055 -3.381 1 96.5 98 LEU A O 1
ATOM 791 N N . ARG A 1 99 ? 4.43 -9.344 -3.191 1 95.44 99 ARG A N 1
ATOM 792 C CA . ARG A 1 99 ? 4.422 -9.539 -1.744 1 95.44 99 ARG A CA 1
ATOM 793 C C . ARG A 1 99 ? 4.117 -8.227 -1.021 1 95.44 99 ARG A C 1
ATOM 795 O O . ARG A 1 99 ? 3.328 -8.211 -0.072 1 95.44 99 ARG A O 1
ATOM 802 N N . LEU A 1 100 ? 4.727 -7.164 -1.505 1 94.94 100 LEU A N 1
ATOM 803 C CA . LEU A 1 100 ? 4.688 -5.926 -0.737 1 94.94 100 LEU A CA 1
ATOM 804 C C . LEU A 1 100 ? 3.861 -4.863 -1.457 1 94.94 100 LEU A C 1
ATOM 806 O O . LEU A 1 100 ? 3.594 -3.797 -0.902 1 94.94 100 LEU A O 1
ATOM 810 N N . ASP A 1 101 ? 3.516 -5.113 -2.643 1 93.5 101 ASP A N 1
ATOM 811 C CA . ASP A 1 101 ? 2.773 -4.168 -3.471 1 93.5 101 ASP A CA 1
ATOM 812 C C . ASP A 1 101 ? 3.52 -2.842 -3.594 1 93.5 101 ASP A C 1
ATOM 814 O O . ASP A 1 101 ? 2.932 -1.773 -3.412 1 93.5 101 ASP A O 1
ATOM 818 N N . LEU A 1 102 ? 4.82 -2.953 -3.795 1 95.19 102 LEU A N 1
ATOM 819 C CA . LEU A 1 102 ? 5.609 -1.741 -4 1 95.19 102 LEU A CA 1
ATOM 820 C C . LEU A 1 102 ? 5.223 -1.061 -5.309 1 95.19 102 LEU A C 1
ATOM 822 O O . LEU A 1 102 ? 5.016 -1.729 -6.324 1 95.19 102 LEU A O 1
ATOM 826 N N . PRO A 1 103 ? 5.129 0.279 -5.266 1 94.25 103 PRO A N 1
ATOM 827 C CA . PRO A 1 103 ? 4.746 1.002 -6.48 1 94.25 103 PRO A CA 1
ATOM 828 C C . PRO A 1 103 ? 5.758 0.826 -7.613 1 94.25 103 PRO A C 1
ATOM 830 O O . PRO A 1 103 ? 6.965 0.767 -7.363 1 94.25 103 PRO A O 1
ATOM 833 N N . VAL A 1 104 ? 5.258 0.906 -8.82 1 94.81 104 VAL A N 1
ATOM 834 C CA . VAL A 1 104 ? 6.059 0.644 -10.016 1 94.81 104 VAL A CA 1
ATOM 835 C C . VAL A 1 104 ? 7.172 1.684 -10.133 1 94.81 104 VAL A C 1
ATOM 837 O O . VAL A 1 104 ? 8.328 1.338 -10.383 1 94.81 104 VAL A O 1
ATOM 840 N N . VAL A 1 105 ? 6.84 2.945 -9.891 1 93.69 105 VAL A N 1
ATOM 841 C CA . VAL A 1 105 ? 7.832 4.008 -10.031 1 93.69 105 VAL A CA 1
ATOM 842 C C . VAL A 1 105 ? 8.922 3.834 -8.977 1 93.69 105 VAL A C 1
ATOM 844 O O . VAL A 1 105 ? 10.102 4.055 -9.25 1 93.69 105 VAL A O 1
ATOM 847 N N . HIS A 1 106 ? 8.523 3.463 -7.797 1 94.25 106 HIS A N 1
ATOM 848 C CA . HIS A 1 106 ? 9.484 3.197 -6.734 1 94.25 106 HIS A CA 1
ATOM 849 C C . HIS A 1 106 ? 10.406 2.037 -7.105 1 94.25 106 HIS A C 1
ATOM 851 O O . HIS A 1 106 ? 11.625 2.127 -6.941 1 94.25 106 HIS A O 1
ATOM 857 N N . LEU A 1 107 ? 9.828 0.979 -7.641 1 94.62 107 LEU A N 1
ATOM 858 C CA . LEU A 1 107 ? 10.625 -0.16 -8.086 1 94.62 107 LEU A CA 1
ATOM 859 C C . LEU A 1 107 ? 11.562 0.242 -9.219 1 94.62 107 LEU A C 1
ATOM 861 O O . LEU A 1 107 ? 12.711 -0.201 -9.266 1 94.62 107 LEU A O 1
ATOM 865 N N . ALA A 1 108 ? 11.062 1.045 -10.133 1 92 108 ALA A N 1
ATOM 866 C CA . ALA A 1 108 ? 11.883 1.539 -11.234 1 92 108 ALA A CA 1
ATOM 867 C C . ALA A 1 108 ? 13.117 2.271 -10.711 1 92 108 ALA A C 1
ATOM 869 O O . ALA A 1 108 ? 14.227 2.062 -11.211 1 92 108 ALA A O 1
ATOM 870 N N . ASN A 1 109 ? 12.906 3.051 -9.68 1 87.62 109 ASN A N 1
ATOM 871 C CA . ASN A 1 109 ? 14.016 3.795 -9.094 1 87.62 109 ASN A CA 1
ATOM 872 C C . ASN A 1 109 ? 14.977 2.875 -8.352 1 87.62 109 ASN A C 1
ATOM 874 O O . ASN A 1 109 ? 16.203 3.061 -8.414 1 87.62 109 ASN A O 1
ATOM 878 N N . LEU A 1 110 ? 14.469 1.89 -7.703 1 88.75 110 LEU A N 1
ATOM 879 C CA . LEU A 1 110 ? 15.297 0.967 -6.938 1 88.75 110 LEU A CA 1
ATOM 880 C C . LEU A 1 110 ? 16.172 0.126 -7.867 1 88.75 110 LEU A C 1
ATOM 882 O O . LEU A 1 110 ? 17.344 -0.101 -7.582 1 88.75 110 LEU A O 1
ATOM 886 N N . PHE A 1 111 ? 15.602 -0.295 -8.969 1 89.19 111 PHE A N 1
ATOM 887 C CA . PHE A 1 111 ? 16.297 -1.201 -9.875 1 89.19 111 PHE A CA 1
ATOM 888 C C . PHE A 1 111 ? 16.953 -0.432 -11.016 1 89.19 111 PHE A C 1
ATOM 890 O O . PHE A 1 111 ? 17.547 -1.03 -11.914 1 89.19 111 PHE A O 1
ATOM 897 N N . VAL A 1 112 ? 16.812 0.831 -11.008 1 82.94 112 VAL A N 1
ATOM 898 C CA . VAL A 1 112 ? 17.438 1.752 -11.953 1 82.94 112 VAL A CA 1
ATOM 899 C C . VAL A 1 112 ? 17.016 1.397 -13.375 1 82.94 112 VAL A C 1
ATOM 901 O O . VAL A 1 112 ? 17.859 1.202 -14.25 1 82.94 112 VAL A O 1
ATOM 904 N N . VAL A 1 113 ? 15.766 1.312 -13.594 1 88.62 113 VAL A N 1
ATOM 905 C CA . VAL A 1 113 ? 15.156 1.11 -14.906 1 88.62 113 VAL A CA 1
ATOM 906 C C . VAL A 1 113 ? 13.945 2.023 -15.055 1 88.62 113 VAL A C 1
ATOM 908 O O . VAL A 1 113 ? 13.562 2.721 -14.109 1 88.62 113 VAL A O 1
ATOM 911 N N . SER A 1 114 ? 13.383 2.08 -16.203 1 89.5 114 SER A N 1
ATOM 912 C CA . SER A 1 114 ? 12.203 2.912 -16.438 1 89.5 114 SER A CA 1
ATOM 913 C C . SER A 1 114 ? 10.938 2.213 -15.969 1 89.5 114 SER A C 1
ATOM 915 O O . SER A 1 114 ? 10.891 0.984 -15.883 1 89.5 114 SER A O 1
ATOM 917 N N . PRO A 1 115 ? 9.914 2.979 -15.641 1 93.56 115 PRO A N 1
ATOM 918 C CA . PRO A 1 115 ? 8.648 2.377 -15.211 1 93.56 115 PRO A CA 1
ATOM 919 C C . PRO A 1 115 ? 8.062 1.43 -16.25 1 93.56 115 PRO A C 1
ATOM 921 O O . PRO A 1 115 ? 7.625 0.328 -15.922 1 93.56 115 PRO A O 1
ATOM 924 N N . PRO A 1 116 ? 8.148 1.758 -17.547 1 93.44 116 PRO A N 1
ATOM 925 C CA . PRO A 1 116 ? 7.641 0.797 -18.531 1 93.44 116 PRO A CA 1
ATOM 926 C C . PRO A 1 116 ? 8.398 -0.529 -18.5 1 93.44 116 PRO A C 1
ATOM 928 O O . PRO A 1 116 ? 7.797 -1.59 -18.703 1 93.44 116 PRO A O 1
ATOM 931 N N . THR A 1 117 ? 9.672 -0.427 -18.234 1 93.56 117 THR A N 1
ATOM 932 C CA . THR A 1 117 ? 10.469 -1.643 -18.141 1 93.56 117 THR A CA 1
ATOM 933 C C . THR A 1 117 ? 10.023 -2.492 -16.953 1 93.56 117 THR A C 1
ATOM 935 O O . THR A 1 117 ? 9.969 -3.721 -17.047 1 93.56 117 THR A O 1
ATOM 938 N N . VAL A 1 118 ? 9.664 -1.85 -15.875 1 95.25 118 VAL A N 1
ATOM 939 C CA . VAL A 1 118 ? 9.164 -2.566 -14.703 1 95.25 118 VAL A CA 1
ATOM 940 C C . VAL A 1 118 ? 7.863 -3.279 -15.055 1 95.25 118 VAL A C 1
ATOM 942 O O . VAL A 1 118 ? 7.68 -4.453 -14.711 1 95.25 118 VAL A O 1
ATOM 945 N N . TYR A 1 119 ? 7 -2.627 -15.805 1 94.56 119 TYR A N 1
ATOM 946 C CA . TYR A 1 119 ? 5.73 -3.225 -16.203 1 94.56 119 TYR A CA 1
ATOM 947 C C . TYR A 1 119 ? 5.957 -4.449 -17.078 1 94.56 119 TYR A C 1
ATOM 949 O O . TYR A 1 119 ? 5.344 -5.5 -16.859 1 94.56 119 TYR A O 1
ATOM 957 N N . ARG A 1 120 ? 6.805 -4.266 -17.953 1 93.94 120 ARG A N 1
ATOM 958 C CA . ARG A 1 120 ? 7.086 -5.352 -18.891 1 93.94 120 ARG A CA 1
ATOM 959 C C . ARG A 1 120 ? 7.691 -6.551 -18.172 1 93.94 120 ARG A C 1
ATOM 961 O O . ARG A 1 120 ? 7.246 -7.684 -18.359 1 93.94 120 ARG A O 1
ATOM 968 N N . ILE A 1 121 ? 8.68 -6.285 -17.375 1 95.62 121 ILE A N 1
ATOM 969 C CA . ILE A 1 121 ? 9.359 -7.348 -16.641 1 95.62 121 ILE A CA 1
ATOM 970 C C . ILE A 1 121 ? 8.359 -8.062 -15.734 1 95.62 121 ILE A C 1
ATOM 972 O O . ILE A 1 121 ? 8.367 -9.297 -15.648 1 95.62 121 ILE A O 1
ATOM 976 N N . PHE A 1 122 ? 7.543 -7.352 -15.094 1 96.62 122 PHE A N 1
ATOM 977 C CA . PHE A 1 122 ? 6.551 -7.922 -14.188 1 96.62 122 PHE A CA 1
ATOM 978 C C . PHE A 1 122 ? 5.605 -8.852 -14.938 1 96.62 122 PHE A C 1
ATOM 980 O O . PHE A 1 122 ? 5.398 -9.992 -14.531 1 96.62 122 PHE A O 1
ATOM 987 N N . ARG A 1 123 ? 5.082 -8.344 -16 1 95.38 123 ARG A N 1
ATOM 988 C CA . ARG A 1 123 ? 4.148 -9.125 -16.812 1 95.38 123 ARG A CA 1
ATOM 989 C C . ARG A 1 123 ? 4.805 -10.406 -17.328 1 95.38 123 ARG A C 1
ATOM 991 O O . ARG A 1 123 ? 4.234 -11.492 -17.203 1 95.38 123 ARG A O 1
ATOM 998 N N . GLU A 1 124 ? 5.977 -10.258 -17.766 1 94.88 124 GLU A N 1
ATOM 999 C CA . GLU A 1 124 ? 6.688 -11.398 -18.344 1 94.88 124 GLU A CA 1
ATOM 1000 C C . GLU A 1 124 ? 7.059 -12.414 -17.266 1 94.88 124 GLU A C 1
ATOM 1002 O 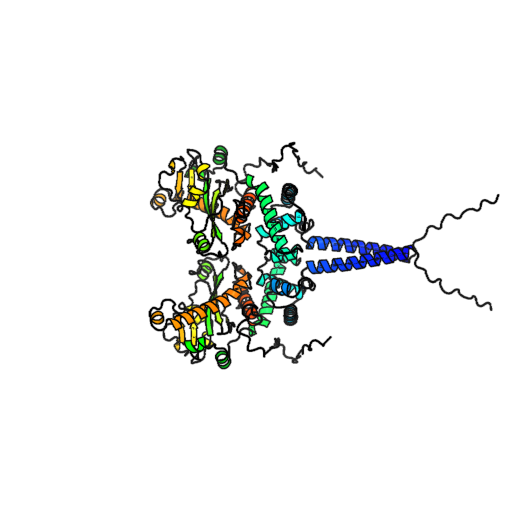O . GLU A 1 124 ? 6.914 -13.625 -17.469 1 94.88 124 GLU A O 1
ATOM 1007 N N . THR A 1 125 ? 7.539 -11.906 -16.25 1 96.69 125 THR A N 1
ATOM 1008 C CA . THR A 1 125 ? 7.957 -12.805 -15.172 1 96.69 125 THR A CA 1
ATOM 1009 C C . THR A 1 125 ? 6.75 -13.508 -14.555 1 96.69 125 THR A C 1
ATOM 1011 O O . THR A 1 125 ? 6.809 -14.703 -14.258 1 96.69 125 THR A O 1
ATOM 1014 N N . VAL A 1 126 ? 5.637 -12.812 -14.375 1 97.31 126 VAL A N 1
ATOM 1015 C CA . VAL A 1 126 ? 4.414 -13.422 -13.867 1 97.31 126 VAL A CA 1
ATOM 1016 C C . VAL A 1 126 ? 3.947 -14.516 -14.828 1 97.31 126 VAL A C 1
ATOM 1018 O O . VAL A 1 126 ? 3.527 -15.586 -14.391 1 97.31 126 VAL A O 1
ATOM 1021 N N . SER A 1 127 ? 4.043 -14.234 -16.094 1 95.5 127 SER A N 1
ATOM 1022 C CA . SER A 1 127 ? 3.658 -15.234 -17.094 1 95.5 127 SER A CA 1
ATOM 1023 C C . SER A 1 127 ? 4.535 -16.469 -17 1 95.5 127 SER A C 1
ATOM 1025 O O . SER A 1 127 ? 4.035 -17.594 -17.094 1 95.5 127 SER A O 1
ATOM 1027 N N . SER A 1 128 ? 5.801 -16.281 -16.797 1 96.38 128 SER A N 1
ATOM 1028 C CA . SER A 1 128 ? 6.719 -17.391 -16.641 1 96.38 128 SER A CA 1
ATOM 1029 C C . SER A 1 128 ? 6.41 -18.188 -15.375 1 96.38 128 SER A C 1
ATOM 1031 O O . SER A 1 128 ? 6.406 -19.422 -15.398 1 96.38 128 SER A O 1
ATOM 1033 N N . LEU A 1 129 ? 6.16 -17.453 -14.328 1 97.31 129 LEU A N 1
ATOM 1034 C CA . LEU A 1 129 ? 5.785 -18.094 -13.078 1 97.31 129 LEU A CA 1
ATOM 1035 C C . LEU A 1 129 ? 4.504 -18.906 -13.25 1 97.31 129 LEU A C 1
ATOM 1037 O O . LEU A 1 129 ? 4.41 -20.031 -12.766 1 97.31 129 LEU A O 1
ATOM 1041 N N . HIS A 1 130 ? 3.568 -18.312 -13.898 1 96.69 130 HIS A N 1
ATOM 1042 C CA . HIS A 1 130 ? 2.303 -18.984 -14.172 1 96.69 130 HIS A CA 1
ATOM 1043 C C . HIS A 1 130 ? 2.527 -20.312 -14.898 1 96.69 130 HIS A C 1
ATOM 1045 O O . HIS A 1 130 ? 1.947 -21.328 -14.531 1 96.69 130 HIS A O 1
ATOM 1051 N N . THR A 1 131 ? 3.396 -20.297 -15.852 1 94.69 131 THR A N 1
ATOM 1052 C CA . THR A 1 131 ? 3.686 -21.469 -16.672 1 94.69 131 THR A CA 1
ATOM 1053 C C . THR A 1 131 ? 4.309 -22.578 -15.82 1 94.69 131 THR A C 1
ATOM 1055 O O . THR A 1 131 ? 3.936 -23.75 -15.945 1 94.69 131 THR A O 1
ATOM 1058 N N . VAL A 1 132 ? 5.121 -22.188 -14.906 1 93.62 132 VAL A N 1
ATOM 1059 C CA . VAL A 1 132 ? 5.895 -23.172 -14.172 1 93.62 132 VAL A CA 1
ATOM 1060 C C . VAL A 1 132 ? 5.105 -23.641 -12.945 1 93.62 132 VAL A C 1
ATOM 1062 O O . VAL A 1 132 ? 5.262 -24.766 -12.492 1 93.62 132 VAL A O 1
ATOM 1065 N N . MET A 1 133 ? 4.18 -22.812 -12.461 1 94.19 133 MET A N 1
ATOM 1066 C CA . MET A 1 133 ? 3.617 -23.094 -11.148 1 94.19 133 MET A CA 1
ATOM 1067 C C . MET A 1 133 ? 2.17 -23.562 -11.266 1 94.19 133 MET A C 1
ATOM 1069 O O . MET A 1 133 ? 1.597 -24.078 -10.297 1 94.19 133 MET A O 1
ATOM 1073 N N . THR A 1 134 ? 1.598 -23.438 -12.344 1 92.56 134 THR A N 1
ATOM 1074 C CA . THR A 1 134 ? 0.182 -23.75 -12.523 1 92.56 134 THR A CA 1
ATOM 1075 C C . THR A 1 134 ? -0.117 -25.188 -12.117 1 92.56 134 THR A C 1
ATOM 1077 O O . THR A 1 134 ? -1.213 -25.5 -11.648 1 92.56 134 THR A O 1
ATOM 1080 N N . HIS A 1 135 ? 0.836 -26.047 -12.211 1 92.25 135 HIS A N 1
ATOM 1081 C CA . HIS A 1 135 ? 0.642 -27.469 -11.914 1 92.25 135 HIS A CA 1
ATOM 1082 C C . HIS A 1 135 ? 0.438 -27.688 -10.414 1 92.25 135 HIS A C 1
ATOM 1084 O O . HIS A 1 135 ? -0.026 -28.75 -10 1 92.25 135 HIS A O 1
ATOM 1090 N N . ALA A 1 136 ? 0.798 -26.656 -9.648 1 93 136 ALA A N 1
ATOM 1091 C CA . ALA A 1 136 ? 0.639 -26.781 -8.203 1 93 136 ALA A CA 1
ATOM 1092 C C . ALA A 1 136 ? -0.833 -26.703 -7.805 1 93 136 ALA A C 1
ATOM 1094 O O . ALA A 1 136 ? -1.193 -27.031 -6.672 1 93 136 ALA A O 1
ATOM 1095 N N . ILE A 1 137 ? -1.656 -26.25 -8.672 1 94 137 ILE A N 1
ATOM 1096 C CA . ILE A 1 137 ? -3.104 -26.266 -8.492 1 94 137 ILE A CA 1
ATOM 1097 C C . ILE A 1 137 ? -3.717 -27.406 -9.305 1 94 137 ILE A C 1
ATOM 1099 O O . ILE A 1 137 ? -3.865 -27.297 -10.523 1 94 137 ILE A O 1
ATOM 1103 N N . ALA A 1 138 ? -3.971 -28.484 -8.609 1 91.69 138 ALA A N 1
ATOM 1104 C CA . ALA A 1 138 ? -4.441 -29.688 -9.297 1 91.69 138 ALA A CA 1
ATOM 1105 C C . ALA A 1 138 ? -5.602 -30.328 -8.539 1 91.69 138 ALA A C 1
ATOM 1107 O O . ALA A 1 138 ? -5.586 -30.391 -7.309 1 91.69 138 ALA A O 1
ATOM 1108 N N . TRP A 1 139 ? -6.508 -30.734 -9.289 1 90 139 TRP A N 1
ATOM 1109 C CA . TRP A 1 139 ? -7.656 -31.422 -8.711 1 90 139 TRP A CA 1
ATOM 1110 C C . TRP A 1 139 ? -7.23 -32.75 -8.078 1 90 139 TRP A C 1
ATOM 1112 O O . TRP A 1 139 ? -6.555 -33.562 -8.711 1 90 139 TRP A O 1
ATOM 1122 N N . PRO A 1 140 ? -7.605 -32.938 -6.875 1 86.06 140 PRO A N 1
ATOM 1123 C CA . PRO A 1 140 ? -7.145 -34.125 -6.172 1 86.06 140 PRO A CA 1
ATOM 1124 C C . PRO A 1 140 ? -7.902 -35.375 -6.586 1 86.06 140 PRO A C 1
ATOM 1126 O O . PRO A 1 140 ? -9.07 -35.312 -6.973 1 86.06 140 PRO A O 1
ATOM 1129 N N . GLU A 1 141 ? -7.121 -36.438 -6.461 1 83.44 141 GLU A N 1
ATOM 1130 C CA . GLU A 1 141 ? -7.793 -37.719 -6.605 1 83.44 141 GLU A CA 1
ATOM 1131 C C . GLU A 1 141 ? -8.656 -38.031 -5.383 1 83.44 141 GLU A C 1
ATOM 1133 O O . GLU A 1 141 ? -8.312 -37.656 -4.262 1 83.44 141 GLU A O 1
ATOM 1138 N N . ARG A 1 142 ? -9.719 -38.75 -5.625 1 77.56 142 ARG A N 1
ATOM 1139 C CA . ARG A 1 142 ? -10.656 -39.062 -4.555 1 77.56 142 ARG A CA 1
ATOM 1140 C C . ARG A 1 142 ? -9.938 -39.75 -3.391 1 77.56 142 ARG A C 1
ATOM 1142 O O . ARG A 1 142 ? -10.188 -39.438 -2.229 1 77.56 142 ARG A O 1
ATOM 1149 N N . ASP A 1 143 ? -9.164 -40.625 -3.816 1 76.44 143 ASP A N 1
ATOM 1150 C CA . ASP A 1 143 ? -8.469 -41.406 -2.787 1 76.44 143 ASP A CA 1
ATOM 1151 C C . ASP A 1 143 ? -7.535 -40.5 -1.974 1 76.44 143 ASP A C 1
ATOM 1153 O O . ASP A 1 143 ? -7.395 -40.688 -0.762 1 76.44 143 ASP A O 1
ATOM 1157 N N . ALA A 1 144 ? -7.02 -39.531 -2.604 1 77.44 144 ALA A N 1
ATOM 1158 C CA . ALA A 1 144 ? -6.105 -38.625 -1.929 1 77.44 144 ALA A CA 1
ATOM 1159 C C . ALA A 1 144 ? -6.859 -37.719 -0.955 1 77.44 144 ALA A C 1
ATOM 1161 O O . ALA A 1 144 ? -6.371 -37.438 0.142 1 77.44 144 ALA A O 1
ATOM 1162 N N . VAL A 1 145 ? -8 -37.312 -1.333 1 76.31 145 VAL A N 1
ATOM 1163 C CA . VAL A 1 145 ? -8.812 -36.438 -0.491 1 76.31 145 VAL A CA 1
ATOM 1164 C C . VAL A 1 145 ? -9.312 -37.219 0.725 1 76.31 145 VAL A C 1
ATOM 1166 O O . VAL A 1 145 ? -9.281 -36.719 1.849 1 76.31 145 VAL A O 1
ATOM 1169 N N . ALA A 1 146 ? -9.742 -38.375 0.475 1 73 146 ALA A N 1
ATOM 1170 C CA . ALA A 1 146 ? -10.266 -39.219 1.549 1 73 146 ALA A CA 1
ATOM 1171 C C . ALA A 1 146 ? -9.227 -39.406 2.646 1 73 146 ALA A C 1
ATOM 1173 O O . ALA A 1 146 ? -9.562 -39.469 3.832 1 73 146 ALA A O 1
ATOM 1174 N N . LYS A 1 147 ? -8.055 -39.438 2.158 1 73 147 LYS A N 1
ATOM 1175 C CA . LYS A 1 147 ? -6.969 -39.688 3.102 1 73 147 LYS A CA 1
ATOM 1176 C C . LYS A 1 147 ? -6.668 -38.438 3.93 1 73 147 LYS A C 1
ATOM 1178 O O . LYS A 1 147 ? -6.09 -38.531 5.016 1 73 147 LYS A O 1
ATOM 1183 N N . THR A 1 148 ? -7.102 -37.312 3.434 1 70.5 148 THR A N 1
ATOM 1184 C CA . THR A 1 148 ? -6.727 -36.062 4.086 1 70.5 148 THR A CA 1
ATOM 1185 C C . THR A 1 148 ? -7.871 -35.531 4.945 1 70.5 148 THR A C 1
ATOM 1187 O O . THR A 1 148 ? -7.715 -34.562 5.66 1 70.5 148 THR A O 1
ATOM 1190 N N . LEU A 1 149 ? -8.984 -36.219 4.914 1 71.5 149 LEU A N 1
ATOM 1191 C CA . LEU A 1 149 ? -10.141 -35.719 5.664 1 71.5 149 LEU A CA 1
ATOM 1192 C C . LEU A 1 149 ? -9.93 -35.906 7.164 1 71.5 149 LEU A C 1
ATOM 1194 O O . LEU A 1 149 ? -9.461 -36.969 7.598 1 71.5 149 LEU A O 1
ATOM 1198 N N . THR A 1 150 ? -10.055 -34.781 7.793 1 68.44 150 THR A N 1
ATOM 1199 C CA . THR A 1 150 ? -10.008 -34.875 9.25 1 68.44 150 THR A CA 1
ATOM 1200 C C . THR A 1 150 ? -11.273 -35.531 9.789 1 68.44 150 THR A C 1
ATOM 1202 O O . THR A 1 150 ? -12.281 -35.625 9.094 1 68.44 150 THR A O 1
ATOM 1205 N N . GLN A 1 151 ? -11.109 -35.969 11.008 1 70.56 151 GLN A N 1
ATOM 1206 C CA . GLN A 1 151 ? -12.227 -36.688 11.633 1 70.56 151 GLN A CA 1
ATOM 1207 C C . GLN A 1 151 ? -13.453 -35.781 11.734 1 70.56 151 GLN A C 1
ATOM 1209 O O . GLN A 1 151 ? -14.57 -36.188 11.414 1 70.56 151 GLN A O 1
ATOM 1214 N N . PRO A 1 152 ? -13.211 -34.531 12.086 1 64 152 PRO A N 1
ATOM 1215 C CA . PRO A 1 152 ? -14.391 -33.688 12.141 1 64 152 PRO A CA 1
ATOM 1216 C C . PRO A 1 152 ? -15.078 -33.531 10.781 1 64 152 PRO A C 1
ATOM 1218 O O . PRO A 1 152 ? -16.312 -33.469 10.711 1 64 152 PRO A O 1
ATOM 1221 N N . PHE A 1 153 ? -14.336 -33.594 9.828 1 65.44 153 PHE A N 1
ATOM 1222 C CA . PHE A 1 153 ? -14.883 -33.469 8.484 1 65.44 153 PHE A CA 1
ATOM 1223 C C . PHE A 1 153 ? -15.656 -34.75 8.109 1 65.44 153 PHE A C 1
ATOM 1225 O O . PHE A 1 153 ? -16.75 -34.656 7.539 1 65.44 153 PHE A O 1
ATOM 1232 N N . ARG A 1 154 ? -15.07 -35.844 8.445 1 69.44 154 ARG A N 1
ATOM 1233 C CA . ARG A 1 154 ? -15.695 -37.125 8.156 1 69.44 154 ARG A CA 1
ATOM 1234 C C . ARG A 1 154 ? -17.016 -37.25 8.906 1 69.44 154 ARG A C 1
ATOM 1236 O O . ARG A 1 154 ? -17.984 -37.812 8.359 1 69.44 154 ARG A O 1
ATOM 1243 N N . ASP A 1 155 ? -16.875 -36.781 10.102 1 67.31 155 ASP A N 1
ATOM 1244 C CA . ASP A 1 155 ? -18.062 -36.906 10.938 1 67.31 155 ASP A CA 1
ATOM 1245 C C . ASP A 1 155 ? -19.219 -36.062 10.367 1 67.31 155 ASP A C 1
ATOM 1247 O O . ASP A 1 155 ? -20.375 -36.469 10.438 1 67.31 155 ASP A O 1
ATOM 1251 N N . ALA A 1 156 ? -18.828 -35 9.836 1 61.31 156 ALA A N 1
ATOM 1252 C CA . ALA A 1 156 ? -19.859 -34.062 9.391 1 61.31 156 ALA A CA 1
ATOM 1253 C C . ALA A 1 156 ? -20.328 -34.375 7.98 1 61.31 156 ALA A C 1
ATOM 1255 O O . ALA A 1 156 ? -21.516 -34.219 7.664 1 61.31 156 ALA A O 1
ATOM 1256 N N . PHE A 1 157 ? -19.422 -34.875 7.164 1 63.56 157 PHE A N 1
ATOM 1257 C CA . PHE A 1 157 ? -19.797 -34.938 5.754 1 63.56 157 PHE A CA 1
ATOM 1258 C C . PHE A 1 157 ? -19.516 -36.312 5.172 1 63.56 157 PHE A C 1
ATOM 1260 O O . PHE A 1 157 ? -19.844 -36.594 4.016 1 63.56 157 PHE A O 1
ATOM 1267 N N . GLY A 1 158 ? -19.109 -37.156 6.055 1 63.75 158 GLY A N 1
ATOM 1268 C CA . GLY A 1 158 ? -18.766 -38.469 5.586 1 63.75 158 GLY A CA 1
ATOM 1269 C C . GLY A 1 158 ? -17.484 -38.531 4.781 1 63.75 158 GLY A C 1
ATOM 1270 O O . GLY A 1 158 ? -16.703 -37.562 4.805 1 63.75 158 GLY A O 1
ATOM 1271 N N . ASP A 1 159 ? -17.25 -39.625 4.227 1 63.41 159 ASP A N 1
ATOM 1272 C CA . ASP A 1 159 ? -16.016 -39.875 3.486 1 63.41 159 ASP A CA 1
ATOM 1273 C C . ASP A 1 159 ? -16.125 -39.344 2.055 1 63.41 159 ASP A C 1
ATOM 1275 O O . ASP A 1 159 ? -15.188 -39.5 1.261 1 63.41 159 ASP A O 1
ATOM 1279 N N . LYS A 1 160 ? -17.297 -38.656 1.887 1 63.47 160 LYS A N 1
ATOM 1280 C CA . LYS A 1 160 ? -17.547 -38.344 0.489 1 63.47 160 LYS A CA 1
ATOM 1281 C C . LYS A 1 160 ? -17.141 -36.906 0.194 1 63.47 160 LYS A C 1
ATOM 1283 O O . LYS A 1 160 ? -17.109 -36.469 -0.966 1 63.47 160 LYS A O 1
ATOM 1288 N N . ALA A 1 161 ? -16.891 -36.125 1.164 1 60.91 161 ALA A N 1
ATOM 1289 C CA . ALA A 1 161 ? -16.641 -34.719 0.884 1 60.91 161 ALA A CA 1
ATOM 1290 C C . ALA A 1 161 ? -15.289 -34.531 0.219 1 60.91 161 ALA A C 1
ATOM 1292 O O . ALA A 1 161 ? -14.266 -35 0.717 1 60.91 161 ALA A O 1
ATOM 1293 N N . VAL A 1 162 ? -15.422 -33.75 -0.949 1 66.94 162 VAL A N 1
ATOM 1294 C CA . VAL A 1 162 ? -14.227 -33.75 -1.782 1 66.94 162 VAL A CA 1
ATOM 1295 C C . VAL A 1 162 ? -13.531 -32.406 -1.675 1 66.94 162 VAL A C 1
ATOM 1297 O O . VAL A 1 162 ? -12.305 -32.312 -1.52 1 66.94 162 VAL A O 1
ATOM 1300 N N . VAL A 1 163 ? -14.305 -31.219 -1.763 1 78.88 163 VAL A N 1
ATOM 1301 C CA . VAL A 1 163 ? -13.641 -29.922 -1.775 1 78.88 163 VAL A CA 1
ATOM 1302 C C . VAL A 1 163 ? -14.578 -28.844 -1.218 1 78.88 163 VAL A C 1
ATOM 1304 O O . VAL A 1 163 ? -15.797 -29.047 -1.181 1 78.88 163 VAL A O 1
ATOM 1307 N N . ILE A 1 164 ? -14.07 -27.828 -0.654 1 79 164 ILE A N 1
ATOM 1308 C CA . ILE A 1 164 ? -14.797 -26.656 -0.2 1 79 164 ILE A CA 1
ATOM 1309 C C . ILE A 1 164 ? -14.68 -25.547 -1.243 1 79 164 ILE A C 1
ATOM 1311 O O . ILE A 1 164 ? -13.578 -25.219 -1.699 1 79 164 ILE A O 1
ATOM 1315 N N . VAL A 1 165 ? -15.844 -25.047 -1.575 1 83.25 165 VAL A N 1
ATOM 1316 C CA . VAL A 1 165 ? -15.852 -24.016 -2.609 1 83.25 165 VAL A CA 1
ATOM 1317 C C . VAL A 1 165 ? -16.219 -22.672 -1.991 1 83.25 165 VAL A C 1
ATOM 1319 O O . VAL A 1 165 ? -17.094 -22.578 -1.136 1 83.25 165 VAL A O 1
ATOM 1322 N N . ASP A 1 166 ? -15.508 -21.641 -2.412 1 81.38 166 ASP A N 1
ATOM 1323 C CA . ASP A 1 166 ? -15.797 -20.281 -1.974 1 81.38 166 ASP A CA 1
ATOM 1324 C C . ASP A 1 166 ? -15.484 -19.266 -3.078 1 81.38 166 ASP A C 1
ATOM 1326 O O . ASP A 1 166 ? -14.938 -19.625 -4.117 1 81.38 166 ASP A O 1
ATOM 1330 N N . VAL A 1 167 ? -16.047 -18.125 -2.852 1 85.12 167 VAL A N 1
ATOM 1331 C CA . VAL A 1 167 ? -15.797 -17.031 -3.783 1 85.12 167 VAL A CA 1
ATOM 1332 C C . VAL A 1 167 ? -15.055 -15.898 -3.066 1 85.12 167 VAL A C 1
ATOM 1334 O O . VAL A 1 167 ? -15.375 -15.562 -1.925 1 85.12 167 VAL A O 1
ATOM 1337 N N . PHE A 1 168 ? -14.008 -15.453 -3.641 1 85.06 168 PHE A N 1
ATOM 1338 C CA . PHE A 1 168 ? -13.352 -14.273 -3.092 1 85.06 168 PHE A CA 1
ATOM 1339 C C . PHE A 1 168 ? -13.258 -13.172 -4.141 1 85.06 168 PHE A C 1
ATOM 1341 O O . PHE A 1 168 ? -13.328 -13.445 -5.34 1 85.06 168 PHE A O 1
ATOM 1348 N N . GLU A 1 169 ? -13.195 -11.953 -3.656 1 89.06 169 GLU A N 1
ATOM 1349 C CA . GLU A 1 169 ? -13.227 -10.781 -4.523 1 89.06 169 GLU A CA 1
ATOM 1350 C C . GLU A 1 169 ? -11.953 -9.945 -4.375 1 89.06 169 GLU A C 1
ATOM 1352 O O . GLU A 1 169 ? -11.438 -9.789 -3.27 1 89.06 169 GLU A O 1
ATOM 1357 N N . ILE A 1 170 ? -11.516 -9.555 -5.488 1 90.31 170 ILE A N 1
ATOM 1358 C CA . ILE A 1 170 ? -10.398 -8.617 -5.523 1 90.31 170 ILE A CA 1
ATOM 1359 C C . ILE A 1 170 ? -10.883 -7.246 -5.98 1 90.31 170 ILE A C 1
ATOM 1361 O O . ILE A 1 170 ? -11.508 -7.121 -7.035 1 90.31 170 ILE A O 1
ATOM 1365 N N . VAL A 1 171 ? -10.602 -6.223 -5.203 1 89.75 171 VAL A N 1
ATOM 1366 C CA . VAL A 1 171 ? -11.023 -4.867 -5.527 1 89.75 171 VAL A CA 1
ATOM 1367 C C . VAL A 1 171 ? -10.164 -4.312 -6.664 1 89.75 171 VAL A C 1
ATOM 1369 O O . VAL A 1 171 ? -8.953 -4.508 -6.68 1 89.75 171 VAL A O 1
ATOM 1372 N N . THR A 1 172 ? -10.836 -3.625 -7.586 1 91.81 172 THR A N 1
ATOM 1373 C CA . THR A 1 172 ? -10.141 -2.998 -8.703 1 91.81 172 THR A CA 1
ATOM 1374 C C . THR A 1 172 ? -10.391 -1.493 -8.727 1 91.81 172 THR A C 1
ATOM 1376 O O . THR A 1 172 ? -11.305 -1.003 -8.055 1 91.81 172 THR A O 1
ATOM 1379 N N . GLU A 1 173 ? -9.492 -0.867 -9.414 1 87.19 173 GLU A N 1
ATOM 1380 C CA . GLU A 1 173 ? -9.789 0.529 -9.727 1 87.19 173 GLU A CA 1
ATOM 1381 C C . GLU A 1 173 ? -11.07 0.652 -10.555 1 87.19 173 GLU A C 1
ATOM 1383 O O . GLU A 1 173 ? -11.516 -0.321 -11.164 1 87.19 173 GLU A O 1
ATOM 1388 N N . LYS A 1 174 ? -11.586 1.839 -10.5 1 86.06 174 LYS A N 1
ATOM 1389 C CA . LYS A 1 174 ? -12.805 2.092 -11.266 1 86.06 174 LYS A CA 1
ATOM 1390 C C . LYS A 1 174 ? -12.555 1.979 -12.766 1 86.06 174 LYS A C 1
ATOM 1392 O O . LYS A 1 174 ? -11.672 2.652 -13.305 1 86.06 174 LYS A O 1
ATOM 1397 N N . PRO A 1 175 ? -13.367 1.116 -13.398 1 88.25 175 PRO A N 1
ATOM 1398 C CA . PRO A 1 175 ? -13.211 1.006 -14.852 1 88.25 175 PRO A CA 1
ATOM 1399 C C . PRO A 1 175 ? -13.625 2.277 -15.586 1 88.25 175 PRO A C 1
ATOM 1401 O O . PRO A 1 175 ? -14.406 3.074 -15.062 1 88.25 175 PRO A O 1
ATOM 1404 N N . PRO A 1 176 ? -13.102 2.447 -16.734 1 83.5 176 PRO A N 1
ATOM 1405 C CA . PRO A 1 176 ? -13.352 3.697 -17.453 1 83.5 176 PRO A CA 1
ATOM 1406 C C . PRO A 1 176 ? -14.734 3.744 -18.109 1 83.5 176 PRO A C 1
ATOM 1408 O O . PRO A 1 176 ? -15.281 4.828 -18.312 1 83.5 176 PRO A O 1
ATOM 1411 N N . THR A 1 177 ? -15.305 2.596 -18.438 1 85.06 177 THR A N 1
ATOM 1412 C CA . THR A 1 177 ? -16.578 2.572 -19.156 1 85.06 177 THR A CA 1
ATOM 1413 C C . THR A 1 177 ? -17.719 2.188 -18.219 1 85.06 177 THR A C 1
ATOM 1415 O O . THR A 1 177 ? -17.516 1.434 -17.266 1 85.06 177 THR A O 1
ATOM 1418 N N . ALA A 1 178 ? -18.828 2.713 -18.5 1 83.12 178 ALA A N 1
ATOM 1419 C CA . ALA A 1 178 ? -20.016 2.428 -17.703 1 83.12 178 ALA A CA 1
ATOM 1420 C C . ALA A 1 178 ? -20.344 0.937 -17.719 1 83.12 178 ALA A C 1
ATOM 1422 O O . ALA A 1 178 ? -20.75 0.373 -16.703 1 83.12 178 ALA A O 1
ATOM 1423 N N . GLU A 1 179 ? -20.219 0.405 -18.859 1 83.88 179 GLU A N 1
ATOM 1424 C CA . GLU A 1 179 ? -20.5 -1.022 -19 1 83.88 179 GLU A CA 1
ATOM 1425 C C . GLU A 1 179 ? -19.578 -1.848 -18.094 1 83.88 179 GLU A C 1
ATOM 1427 O O . GLU A 1 179 ? -20.047 -2.754 -17.406 1 83.88 179 GLU A O 1
ATOM 1432 N N . ALA A 1 180 ? -18.344 -1.52 -18.172 1 86.12 180 ALA A N 1
ATOM 1433 C CA . ALA A 1 180 ? -17.375 -2.225 -17.328 1 86.12 180 ALA A CA 1
ATOM 1434 C C . ALA A 1 180 ? -17.641 -1.981 -15.852 1 86.12 180 ALA A C 1
ATOM 1436 O O . ALA A 1 180 ? -17.469 -2.881 -15.031 1 86.12 180 ALA A O 1
ATOM 1437 N N . GLN A 1 181 ? -18.078 -0.806 -15.531 1 86.12 181 GLN A N 1
ATOM 1438 C CA . GLN A 1 181 ? -18.422 -0.483 -14.156 1 86.12 181 GLN A CA 1
ATOM 1439 C C . GLN A 1 181 ? -19.609 -1.317 -13.672 1 86.12 181 GLN A C 1
ATOM 1441 O O . GLN A 1 181 ? -19.594 -1.844 -12.555 1 86.12 181 GLN A O 1
ATOM 1446 N N . ALA A 1 182 ? -20.562 -1.468 -14.508 1 82.88 182 ALA A N 1
ATOM 1447 C CA . ALA A 1 182 ? -21.734 -2.256 -14.156 1 82.88 182 ALA A CA 1
ATOM 1448 C C . ALA A 1 182 ? -21.375 -3.723 -13.953 1 82.88 182 ALA A C 1
ATOM 1450 O O . ALA A 1 182 ? -21.891 -4.375 -13.039 1 82.88 182 ALA A O 1
ATOM 1451 N N . ARG A 1 183 ? -20.516 -4.195 -14.75 1 86.81 183 ARG A N 1
ATOM 1452 C CA . ARG A 1 183 ? -20.109 -5.598 -14.703 1 86.81 183 ARG A CA 1
ATOM 1453 C C . ARG A 1 183 ? -19.266 -5.883 -13.461 1 86.81 183 ARG A C 1
ATOM 1455 O O . ARG A 1 183 ? -19.281 -7.004 -12.945 1 86.81 183 ARG A O 1
ATOM 1462 N N . THR A 1 184 ? -18.594 -4.809 -12.961 1 89.06 184 THR A N 1
ATOM 1463 C CA . THR A 1 184 ? -17.625 -5.059 -11.914 1 89.06 184 THR A CA 1
ATOM 1464 C C . THR A 1 184 ? -18.141 -4.57 -10.562 1 89.06 184 THR A C 1
ATOM 1466 O O . THR A 1 184 ? -17.516 -4.805 -9.531 1 89.06 184 THR A O 1
ATOM 1469 N N . LEU A 1 185 ? -19.219 -3.943 -10.531 1 87.81 185 LEU A N 1
ATOM 1470 C CA . LEU A 1 185 ? -19.75 -3.391 -9.281 1 87.81 185 LEU A CA 1
ATOM 1471 C C . LEU A 1 185 ? -20.266 -4.496 -8.375 1 87.81 185 LEU A C 1
ATOM 1473 O O . LEU A 1 185 ? -21.234 -5.18 -8.727 1 87.81 185 LEU A O 1
ATOM 1477 N N . SER A 1 186 ? -19.594 -4.652 -7.301 1 86.62 186 SER A N 1
ATOM 1478 C CA . SER A 1 186 ? -19.984 -5.637 -6.297 1 86.62 186 SER A CA 1
ATOM 1479 C C . SER A 1 186 ? -21.016 -5.062 -5.328 1 86.62 186 SER A C 1
ATOM 1481 O O . SER A 1 186 ? -20.781 -4.031 -4.699 1 86.62 186 SER A O 1
ATOM 1483 N N . THR A 1 187 ? -22.109 -5.664 -5.156 1 72.62 187 THR A N 1
ATOM 1484 C CA . THR A 1 187 ? -23.125 -5.234 -4.211 1 72.62 187 THR A CA 1
ATOM 1485 C C . THR A 1 187 ? -22.688 -5.496 -2.775 1 72.62 187 THR A C 1
ATOM 1487 O O . THR A 1 187 ? -23.078 -4.77 -1.858 1 72.62 187 THR A O 1
ATOM 1490 N N . ARG A 1 188 ? -21.906 -6.523 -2.719 1 68.75 188 ARG A N 1
ATOM 1491 C CA . ARG A 1 188 ? -21.438 -6.922 -1.394 1 68.75 188 ARG A CA 1
ATOM 1492 C C . ARG A 1 188 ? -20.375 -5.961 -0.879 1 68.75 188 ARG A C 1
ATOM 1494 O O . ARG A 1 188 ? -20.453 -5.477 0.251 1 68.75 188 ARG A O 1
ATOM 1501 N N . LYS A 1 189 ? -19.422 -5.676 -1.705 1 71.06 189 LYS A N 1
ATOM 1502 C CA . LYS A 1 189 ? -18.281 -4.863 -1.286 1 71.06 189 LYS A CA 1
ATOM 1503 C C . LYS A 1 189 ? -18.516 -3.387 -1.586 1 71.06 189 LYS A C 1
ATOM 1505 O O . LYS A 1 189 ? -17.797 -2.523 -1.078 1 71.06 189 LYS A O 1
ATOM 1510 N N . HIS A 1 190 ? -19.516 -3.09 -2.373 1 75.62 190 HIS A N 1
ATOM 1511 C CA . HIS A 1 190 ? -19.797 -1.729 -2.816 1 75.62 190 HIS A CA 1
ATOM 1512 C C . HIS A 1 190 ? -18.578 -1.093 -3.459 1 75.62 190 HIS A C 1
ATOM 1514 O O . HIS A 1 190 ? -18.219 0.042 -3.137 1 75.62 190 HIS A O 1
ATOM 1520 N N . ALA A 1 191 ? -17.938 -1.848 -4.215 1 83.25 191 ALA A N 1
ATOM 1521 C CA . ALA A 1 191 ? -16.734 -1.471 -4.953 1 83.25 191 ALA A CA 1
ATOM 1522 C C . ALA A 1 191 ? -16.625 -2.264 -6.25 1 83.25 191 ALA A C 1
ATOM 1524 O O . ALA A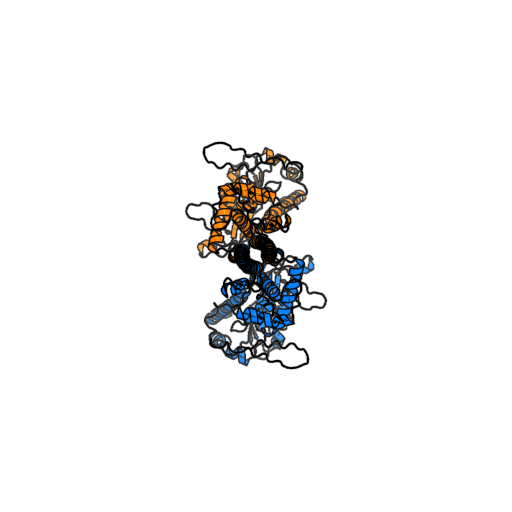 1 191 ? -17.344 -3.236 -6.457 1 83.25 191 ALA A O 1
ATOM 1525 N N . HIS A 1 192 ? -15.844 -1.762 -7.105 1 89.88 192 HIS A N 1
ATOM 1526 C CA . HIS A 1 192 ? -15.555 -2.543 -8.305 1 89.88 192 HIS A CA 1
ATOM 1527 C C . HIS A 1 192 ? -14.602 -3.689 -7.992 1 89.88 192 HIS A C 1
ATOM 1529 O O . HIS A 1 192 ? -13.555 -3.48 -7.375 1 89.88 192 HIS A O 1
ATOM 1535 N N . THR A 1 193 ? -15.023 -4.887 -8.375 1 93.38 193 THR A N 1
ATOM 1536 C CA . THR A 1 193 ? -14.227 -6.043 -7.992 1 93.38 193 THR A CA 1
ATOM 1537 C C . THR A 1 193 ? -14.188 -7.066 -9.125 1 93.38 193 THR A C 1
ATOM 1539 O O . THR A 1 193 ? -14.93 -6.953 -10.094 1 93.38 193 THR A O 1
ATOM 1542 N N . VAL A 1 194 ? -13.258 -7.941 -9.047 1 93.75 194 VAL A N 1
ATOM 1543 C CA . VAL A 1 194 ? -13.203 -9.188 -9.805 1 93.75 194 VAL A CA 1
ATOM 1544 C C . VAL A 1 194 ? -13.375 -10.375 -8.867 1 93.75 194 VAL A C 1
ATOM 1546 O O . VAL A 1 194 ? -12.75 -10.438 -7.805 1 93.75 194 VAL A O 1
ATOM 1549 N N . LYS A 1 195 ? -14.258 -11.312 -9.258 1 92.75 195 LYS A N 1
ATOM 1550 C CA . LYS A 1 195 ? -14.57 -12.477 -8.43 1 92.75 195 LYS A CA 1
ATOM 1551 C C . LYS A 1 195 ? -13.836 -13.719 -8.938 1 92.75 195 LYS A C 1
ATOM 1553 O O . LYS A 1 195 ? -13.719 -13.922 -10.148 1 92.75 195 LYS A O 1
ATOM 1558 N N . TYR A 1 196 ? -13.406 -14.5 -8.016 1 92.06 196 TYR A N 1
ATOM 1559 C CA . TYR A 1 196 ? -12.812 -15.797 -8.32 1 92.06 196 TYR A CA 1
ATOM 1560 C C . TYR A 1 196 ? -13.469 -16.906 -7.508 1 92.06 196 TYR A C 1
ATOM 1562 O O . TYR A 1 196 ? -13.703 -16.75 -6.305 1 92.06 196 TYR A O 1
ATOM 1570 N N . LEU A 1 197 ? -13.805 -17.938 -8.164 1 91.31 197 LEU A N 1
ATOM 1571 C CA . LEU A 1 197 ? -14.227 -19.172 -7.504 1 91.31 197 LEU A CA 1
ATOM 1572 C C . LEU A 1 197 ? -13.023 -20.047 -7.188 1 91.31 197 LEU A C 1
ATOM 1574 O O . LEU A 1 197 ? -12.172 -20.281 -8.047 1 91.31 197 LEU A O 1
ATOM 1578 N N . VAL A 1 198 ? -12.945 -20.469 -5.961 1 90.19 198 VAL A N 1
ATOM 1579 C CA . VAL A 1 198 ? -11.82 -21.281 -5.535 1 90.19 198 VAL A CA 1
ATOM 1580 C C . VAL A 1 198 ? -12.336 -22.547 -4.832 1 90.19 198 VAL A C 1
ATOM 1582 O O . VAL A 1 198 ? -13.367 -22.5 -4.168 1 90.19 198 VAL A O 1
ATOM 1585 N N . ALA A 1 199 ? -11.727 -23.625 -5.105 1 87.5 199 ALA A N 1
ATOM 1586 C CA . ALA A 1 199 ? -11.945 -24.859 -4.352 1 87.5 199 ALA A CA 1
ATOM 1587 C C . ALA A 1 199 ? -10.703 -25.219 -3.535 1 87.5 199 ALA A C 1
ATOM 1589 O O . ALA A 1 199 ? -9.578 -25.125 -4.027 1 87.5 199 ALA A O 1
ATOM 1590 N N . VAL A 1 200 ? -10.938 -25.531 -2.312 1 85.5 200 VAL A N 1
ATOM 1591 C CA . VAL A 1 200 ? -9.852 -25.875 -1.407 1 85.5 200 VAL A CA 1
ATOM 1592 C C . VAL A 1 200 ? -10.102 -27.266 -0.801 1 85.5 200 VAL A C 1
ATOM 1594 O O . VAL A 1 200 ? -11.242 -27.609 -0.477 1 85.5 200 VAL A O 1
ATOM 1597 N N . THR A 1 201 ? -9.055 -27.984 -0.723 1 82.44 201 THR A N 1
ATOM 1598 C CA . THR A 1 201 ? -9.141 -29.281 -0.048 1 82.44 201 THR A CA 1
ATOM 1599 C C . THR A 1 201 ? -9.297 -29.094 1.458 1 82.44 201 THR A C 1
ATOM 1601 O O . THR A 1 201 ? -9.047 -28 1.984 1 82.44 201 THR A O 1
ATOM 1604 N N . PRO A 1 202 ? -9.703 -30.078 2.098 1 73.5 202 PRO A N 1
ATOM 1605 C CA . PRO A 1 202 ? -9.859 -29.969 3.551 1 73.5 202 PRO A CA 1
ATOM 1606 C C . PRO A 1 202 ? -8.547 -29.625 4.254 1 73.5 202 PRO A C 1
ATOM 1608 O O . PRO A 1 202 ? -8.562 -29.047 5.344 1 73.5 202 PRO A O 1
ATOM 1611 N N . LYS A 1 203 ? -7.469 -29.875 3.6 1 74.25 203 LYS A N 1
ATOM 1612 C CA . LYS A 1 203 ? -6.172 -29.547 4.184 1 74.25 203 LYS A CA 1
ATOM 1613 C C . LYS A 1 203 ? -5.781 -28.109 3.893 1 74.25 203 LYS A C 1
ATOM 1615 O O . LYS A 1 203 ? -4.773 -27.609 4.398 1 74.25 203 LYS A O 1
ATOM 1620 N N . GLY A 1 204 ? -6.535 -27.484 2.996 1 78.06 204 GLY A N 1
ATOM 1621 C CA . GLY A 1 204 ? -6.316 -26.062 2.791 1 78.06 204 GLY A CA 1
ATOM 1622 C C . GLY A 1 204 ? -5.629 -25.75 1.477 1 78.06 204 GLY A C 1
ATOM 1623 O O . GLY A 1 204 ? -5.359 -24.594 1.174 1 78.06 204 GLY A O 1
ATOM 1624 N N . ALA A 1 205 ? -5.352 -26.797 0.725 1 84.12 205 ALA A N 1
ATOM 1625 C CA . ALA A 1 205 ? -4.684 -26.578 -0.555 1 84.12 205 ALA A CA 1
ATOM 1626 C C . ALA A 1 205 ? -5.688 -26.188 -1.637 1 84.12 205 ALA A C 1
ATOM 1628 O O . ALA A 1 205 ? -6.754 -26.797 -1.752 1 84.12 205 ALA A O 1
ATOM 1629 N N . THR A 1 206 ? -5.309 -25.141 -2.338 1 89.88 206 THR A N 1
ATOM 1630 C CA . THR A 1 206 ? -6.133 -24.781 -3.482 1 89.88 206 THR A CA 1
ATOM 1631 C C . THR A 1 206 ? -6.031 -25.828 -4.582 1 89.88 206 THR A C 1
ATOM 1633 O O . THR A 1 206 ? -4.93 -26.172 -5.016 1 89.88 206 THR A O 1
ATOM 1636 N N . CYS A 1 207 ? -7.152 -26.359 -5.027 1 92.12 207 CYS A N 1
ATOM 1637 C CA . CYS A 1 207 ? -7.109 -27.406 -6.039 1 92.12 207 CYS A CA 1
ATOM 1638 C C . CYS A 1 207 ? -7.836 -26.984 -7.305 1 92.12 207 CYS A C 1
ATOM 1640 O O . CYS A 1 207 ? -7.75 -27.656 -8.336 1 92.12 207 CYS A O 1
ATOM 1642 N N . PHE A 1 208 ? -8.484 -25.875 -7.199 1 92.94 208 PHE A N 1
ATOM 1643 C CA . PHE A 1 208 ? -9.156 -25.312 -8.367 1 92.94 208 PHE A CA 1
ATOM 1644 C C . PHE A 1 208 ? -9.281 -23.797 -8.234 1 92.94 208 PHE A C 1
ATOM 1646 O O . PHE A 1 208 ? -9.539 -23.281 -7.145 1 92.94 208 PHE A O 1
ATOM 1653 N N . LEU A 1 209 ? -9.086 -23.125 -9.344 1 94.38 209 LEU A N 1
ATOM 1654 C CA . LEU A 1 209 ? -9.227 -21.688 -9.414 1 94.38 209 LEU A CA 1
ATOM 1655 C C . LEU A 1 209 ? -9.844 -21.266 -10.75 1 94.38 209 LEU A C 1
ATOM 1657 O O . LEU A 1 209 ? -9.367 -21.672 -11.812 1 94.38 209 LEU A O 1
ATOM 1661 N N . SER A 1 210 ? -10.883 -20.531 -10.695 1 94.69 210 SER A N 1
ATOM 1662 C CA . SER A 1 210 ? -11.539 -20.062 -11.922 1 94.69 210 SER A CA 1
ATOM 1663 C C . SER A 1 210 ? -10.812 -18.859 -12.516 1 94.69 210 SER A C 1
ATOM 1665 O O . SER A 1 210 ? -9.914 -18.297 -11.891 1 94.69 210 SER A O 1
ATOM 1667 N N . ARG A 1 211 ? -11.297 -18.531 -13.727 1 94.88 211 ARG A N 1
ATOM 1668 C CA . ARG A 1 211 ? -10.961 -17.203 -14.242 1 94.88 211 ARG A CA 1
ATOM 1669 C C . ARG A 1 211 ? -11.742 -16.125 -13.508 1 94.88 211 ARG A C 1
ATOM 1671 O O . ARG A 1 211 ? -12.648 -16.422 -12.727 1 94.88 211 ARG A O 1
ATOM 1678 N N . GLY A 1 212 ? -11.328 -14.891 -13.797 1 94.88 212 GLY A N 1
ATOM 1679 C CA . GLY A 1 212 ? -12 -13.781 -13.141 1 94.88 212 GLY A CA 1
ATOM 1680 C C . GLY A 1 212 ? -13.367 -13.477 -13.719 1 94.88 212 GLY A C 1
ATOM 1681 O O . GLY A 1 212 ? -13.555 -13.539 -14.938 1 94.88 212 GLY A O 1
ATOM 1682 N N . PHE A 1 213 ? -14.352 -13.266 -12.82 1 94 213 PHE A N 1
ATOM 1683 C CA . PHE A 1 213 ? -15.695 -12.805 -13.172 1 94 213 PHE A CA 1
ATOM 1684 C C . PHE A 1 213 ? -15.922 -11.391 -12.672 1 94 213 PHE A C 1
ATOM 1686 O O . PHE A 1 213 ? -15.273 -10.945 -11.727 1 94 213 PHE A O 1
ATOM 1693 N N . GLY A 1 214 ? -16.797 -10.711 -13.336 1 93 214 GLY A N 1
ATOM 1694 C CA . GLY A 1 214 ? -17.141 -9.398 -12.828 1 93 214 GLY A CA 1
ATOM 1695 C C . GLY A 1 214 ? -17.766 -9.438 -11.445 1 93 214 GLY A C 1
ATOM 1696 O O . GLY A 1 214 ? -18.484 -10.383 -11.109 1 93 214 GLY A O 1
ATOM 1697 N N . GLY A 1 215 ? -17.516 -8.406 -10.727 1 91.44 215 GLY A N 1
ATOM 1698 C CA . GLY A 1 215 ? -18 -8.328 -9.359 1 91.44 215 GLY A CA 1
ATOM 1699 C C . GLY A 1 215 ? -19.516 -8.398 -9.258 1 91.44 215 GLY A C 1
ATOM 1700 O O . GLY A 1 215 ? -20.047 -8.711 -8.203 1 91.44 215 GLY A O 1
ATOM 1701 N N . SER A 1 216 ? -20.219 -8.164 -10.312 1 91 216 SER A N 1
ATOM 1702 C CA . SER A 1 216 ? -21.672 -8.18 -10.312 1 91 216 SER A CA 1
ATOM 1703 C C . SER A 1 216 ? -22.219 -9.586 -10.523 1 91 216 SER A C 1
ATOM 1705 O O . SER A 1 216 ? -23.406 -9.836 -10.312 1 91 216 SER A O 1
ATOM 1707 N N . SER A 1 217 ? -21.375 -10.5 -10.836 1 90.25 217 SER A N 1
ATOM 1708 C CA . SER A 1 217 ? -21.812 -11.859 -11.117 1 90.25 217 SER A CA 1
ATOM 1709 C C . SER A 1 217 ? -22.312 -12.547 -9.852 1 90.25 217 SER A C 1
ATOM 1711 O O . SER A 1 217 ? -21.75 -12.344 -8.766 1 90.25 217 SER A O 1
ATOM 1713 N N . ARG A 1 218 ? -23.328 -13.336 -10 1 87.62 218 ARG A N 1
ATOM 1714 C CA . ARG A 1 218 ? -23.859 -14.117 -8.891 1 87.62 218 ARG A CA 1
ATOM 1715 C C . ARG A 1 218 ? -23 -15.359 -8.641 1 87.62 218 ARG A C 1
ATOM 1717 O O . ARG A 1 218 ? -22.469 -15.953 -9.586 1 87.62 218 ARG A O 1
ATOM 1724 N N . ASP A 1 219 ? -22.844 -15.727 -7.461 1 82.75 219 ASP A N 1
ATOM 1725 C CA . ASP A 1 219 ? -22.031 -16.875 -7.086 1 82.75 219 ASP A CA 1
ATOM 1726 C C . ASP A 1 219 ? -22.469 -18.125 -7.852 1 82.75 219 ASP A C 1
ATOM 1728 O O . ASP A 1 219 ? -21.625 -18.938 -8.242 1 82.75 219 ASP A O 1
ATOM 1732 N N . LYS A 1 220 ? -23.75 -18.266 -8.031 1 79.69 220 LYS A N 1
ATOM 1733 C CA . LYS A 1 220 ? -24.25 -19.406 -8.781 1 79.69 220 LYS A CA 1
ATOM 1734 C C . LYS A 1 220 ? -23.688 -19.422 -10.203 1 79.69 220 LYS A C 1
ATOM 1736 O O . LYS A 1 220 ? -23.359 -20.484 -10.727 1 79.69 220 LYS A O 1
ATOM 1741 N N . GLU A 1 221 ? -23.609 -18.281 -10.773 1 85.5 221 GLU A N 1
ATOM 1742 C CA . GLU A 1 221 ? -23.078 -18.172 -12.133 1 85.5 221 GLU A CA 1
ATOM 1743 C C . GLU A 1 221 ? -21.609 -18.578 -12.172 1 85.5 221 GLU A C 1
ATOM 1745 O O . GLU A 1 221 ? -21.156 -19.203 -13.141 1 85.5 221 GLU A O 1
ATOM 1750 N N . LEU A 1 222 ? -20.891 -18.281 -11.18 1 89.19 222 LEU A N 1
ATOM 1751 C CA . LEU A 1 222 ? -19.484 -18.656 -11.102 1 89.19 222 LEU A CA 1
ATOM 1752 C C . LEU A 1 222 ? -19.344 -20.188 -11.062 1 89.19 222 LEU A C 1
ATOM 1754 O O . LEU A 1 222 ? -18.5 -20.75 -11.758 1 89.19 222 LEU A O 1
ATOM 1758 N N . LEU A 1 223 ? -20.156 -20.75 -10.297 1 84.5 223 LEU A N 1
ATOM 1759 C CA . LEU A 1 223 ? -20.109 -22.203 -10.172 1 84.5 223 LEU A CA 1
ATOM 1760 C C . LEU A 1 223 ? -20.406 -22.875 -11.508 1 84.5 223 LEU A C 1
ATOM 1762 O O . LEU A 1 223 ? -19.734 -23.828 -11.898 1 84.5 223 LEU A O 1
ATOM 1766 N N . LEU A 1 224 ? -21.391 -22.375 -12.227 1 83.69 224 LEU A N 1
ATOM 1767 C CA . LEU A 1 224 ? -21.859 -22.984 -13.469 1 83.69 224 LEU A CA 1
ATOM 1768 C C . LEU A 1 224 ? -20.859 -22.734 -14.594 1 83.69 224 LEU A C 1
ATOM 1770 O O . LEU A 1 224 ? -20.656 -23.609 -15.445 1 83.69 224 LEU A O 1
ATOM 1774 N N . GLU A 1 225 ? -20.188 -21.641 -14.547 1 89.5 225 GLU A N 1
ATOM 1775 C CA . GLU A 1 225 ? -19.406 -21.234 -15.703 1 89.5 225 GLU A CA 1
ATOM 1776 C C . GLU A 1 225 ? -17.906 -21.438 -15.453 1 89.5 225 GLU A C 1
ATOM 1778 O O . GLU A 1 225 ? -17.109 -21.391 -16.391 1 89.5 225 GLU A O 1
ATOM 1783 N N . SER A 1 226 ? -17.484 -21.688 -14.273 1 90.81 226 SER A N 1
ATOM 1784 C CA . SER A 1 226 ? -16.078 -21.766 -13.914 1 90.81 226 SER A CA 1
ATOM 1785 C C . SER A 1 226 ? -15.43 -23.047 -14.445 1 90.81 226 SER A C 1
ATOM 1787 O O . SER A 1 226 ? -14.203 -23.125 -14.555 1 90.81 226 SER A O 1
ATOM 1789 N N . GLY A 1 227 ? -16.234 -24.062 -14.727 1 88.31 227 GLY A N 1
ATOM 1790 C CA . GLY A 1 227 ? -15.711 -25.359 -15.125 1 88.31 227 GLY A CA 1
ATOM 1791 C C . GLY A 1 227 ? -15.492 -26.297 -13.961 1 88.31 227 GLY A C 1
ATOM 1792 O O . GLY A 1 227 ? -15.102 -27.453 -14.156 1 88.31 227 GLY A O 1
ATOM 1793 N N . LEU A 1 228 ? -15.812 -25.906 -12.781 1 88.06 228 LEU A N 1
ATOM 1794 C CA . LEU A 1 228 ? -15.609 -26.719 -11.594 1 88.06 228 LEU A CA 1
ATOM 1795 C C . LEU A 1 228 ? -16.484 -27.969 -11.633 1 88.06 228 LEU A C 1
ATOM 1797 O O . LEU A 1 228 ? -16.031 -29.062 -11.273 1 88.06 228 LEU A O 1
ATOM 1801 N N . LEU A 1 229 ? -17.672 -27.781 -12.055 1 82.19 229 LEU A N 1
ATOM 1802 C CA . LEU A 1 229 ? -18.625 -28.891 -12.047 1 82.19 229 LEU A CA 1
ATOM 1803 C C . LEU A 1 229 ? -18.141 -30.031 -12.945 1 82.19 229 LEU A C 1
ATOM 1805 O O . LEU A 1 229 ? -18.422 -31.203 -12.68 1 82.19 229 LEU A O 1
ATOM 1809 N N . GLY A 1 230 ? -17.391 -29.672 -13.945 1 84.06 230 GLY A N 1
ATOM 1810 C CA . GLY A 1 230 ? -16.859 -30.672 -14.852 1 84.06 230 GLY A CA 1
ATOM 1811 C C . GLY A 1 230 ? -15.789 -31.547 -14.219 1 84.06 230 GLY A C 1
ATOM 1812 O O . GLY A 1 230 ? -15.461 -32.625 -14.734 1 84.06 230 GLY A O 1
ATOM 1813 N N . ARG A 1 231 ? -15.273 -31.125 -13.062 1 84.62 231 ARG A N 1
ATOM 1814 C CA . ARG A 1 231 ? -14.219 -31.875 -12.367 1 84.62 231 ARG A CA 1
ATOM 1815 C C . ARG A 1 231 ? -14.812 -32.875 -11.383 1 84.62 231 ARG A C 1
ATOM 1817 O O . ARG A 1 231 ? -14.109 -33.75 -10.906 1 84.62 231 ARG A O 1
ATOM 1824 N N . LEU A 1 232 ? -16.094 -32.75 -11.141 1 80.5 232 LEU A N 1
ATOM 1825 C CA . LEU A 1 232 ? -16.734 -33.562 -10.117 1 80.5 232 LEU A CA 1
ATOM 1826 C C . LEU A 1 232 ? -17.141 -34.938 -10.688 1 80.5 232 LEU A C 1
ATOM 1828 O O . LEU A 1 232 ? -17.5 -35.031 -11.859 1 80.5 232 LEU A O 1
ATOM 1832 N N . ARG A 1 233 ? -16.984 -35.906 -9.844 1 78.06 233 ARG A N 1
ATOM 1833 C CA . ARG A 1 233 ? -17.438 -37.25 -10.156 1 78.06 233 ARG A CA 1
ATOM 1834 C C . ARG A 1 233 ? -18.719 -37.594 -9.406 1 78.06 233 ARG A C 1
ATOM 1836 O O . ARG A 1 233 ? -19.031 -36.969 -8.398 1 78.06 233 ARG A O 1
ATOM 1843 N N . PRO A 1 234 ? -19.375 -38.625 -9.992 1 74.69 234 PRO A N 1
ATOM 1844 C CA . PRO A 1 234 ? -20.578 -39.031 -9.281 1 74.69 234 PRO A CA 1
ATOM 1845 C C . PRO A 1 234 ? -20.312 -39.406 -7.828 1 74.69 234 PRO A C 1
ATOM 1847 O O . PRO A 1 234 ? -19.344 -40.125 -7.539 1 74.69 234 PRO A O 1
ATOM 1850 N N . GLY A 1 235 ? -21.094 -38.844 -6.996 1 70.88 235 GLY A N 1
ATOM 1851 C CA . GLY A 1 235 ? -20.953 -39.156 -5.582 1 70.88 235 GLY A CA 1
ATOM 1852 C C . GLY A 1 235 ? -20.125 -38.125 -4.816 1 70.88 235 GLY A C 1
ATOM 1853 O O . GLY A 1 235 ? -20.094 -38.156 -3.586 1 70.88 235 GLY A O 1
ATOM 1854 N N . ASP A 1 236 ? -19.531 -37.219 -5.5 1 74.88 236 ASP A N 1
ATOM 1855 C CA . ASP A 1 236 ? -18.734 -36.188 -4.84 1 74.88 236 ASP A CA 1
ATOM 1856 C C . ASP A 1 236 ? -19.625 -35.219 -4.102 1 74.88 236 ASP A C 1
ATOM 1858 O O . ASP A 1 236 ? -20.75 -34.906 -4.539 1 74.88 236 ASP A O 1
ATOM 1862 N N . VAL A 1 237 ? -19.141 -34.812 -2.947 1 73.62 237 VAL A N 1
ATOM 1863 C CA . VAL A 1 237 ? -19.844 -33.781 -2.178 1 73.62 237 VAL A CA 1
ATOM 1864 C C . VAL A 1 237 ? -18.984 -32.531 -2.102 1 73.62 237 VAL A C 1
ATOM 1866 O O . VAL A 1 237 ? -17.812 -32.594 -1.729 1 73.62 237 VAL A O 1
ATOM 1869 N N . VAL A 1 238 ? -19.609 -31.438 -2.582 1 77.5 238 VAL A N 1
ATOM 1870 C CA . VAL A 1 238 ? -18.938 -30.141 -2.529 1 77.5 238 VAL A CA 1
ATOM 1871 C C . VAL A 1 238 ? -19.594 -29.25 -1.469 1 77.5 238 VAL A C 1
ATOM 1873 O O . VAL A 1 238 ? -20.812 -29.125 -1.43 1 77.5 238 VAL A O 1
ATOM 1876 N N . LEU A 1 239 ? -18.781 -28.781 -0.645 1 75.56 239 LEU A N 1
ATOM 1877 C CA . LEU A 1 239 ? -19.281 -27.859 0.374 1 75.56 239 LEU A CA 1
ATOM 1878 C C . LEU A 1 239 ? -19.188 -26.422 -0.101 1 75.56 239 LEU A C 1
ATOM 1880 O O . LEU A 1 239 ? -18.125 -25.969 -0.557 1 75.56 239 LEU A O 1
ATOM 1884 N N . ALA A 1 240 ? -20.328 -25.719 -0.195 1 75.31 240 ALA A N 1
ATOM 1885 C CA . ALA A 1 240 ? -20.359 -24.344 -0.643 1 75.31 240 ALA A CA 1
ATOM 1886 C C . ALA A 1 240 ? -21.156 -23.469 0.32 1 75.31 240 ALA A C 1
ATOM 1888 O O . ALA A 1 240 ? -22.031 -23.969 1.039 1 75.31 240 ALA A O 1
ATOM 1889 N N . TYR A 1 241 ? -20.781 -22.188 0.368 1 62.44 241 TYR A N 1
ATOM 1890 C CA . TYR A 1 241 ? -21.531 -21.25 1.197 1 62.44 241 TYR A CA 1
ATOM 1891 C C . TYR A 1 241 ? -22.891 -20.953 0.59 1 62.44 241 TYR A C 1
ATOM 1893 O O . TYR A 1 241 ? -23.141 -21.234 -0.587 1 62.44 241 TYR A O 1
ATOM 1901 N N . LYS A 1 242 ? -23.875 -20.469 1.365 1 56.16 242 LYS A N 1
ATOM 1902 C CA . LYS A 1 242 ? -25.281 -20.25 1.033 1 56.16 242 LYS A CA 1
ATOM 1903 C C . LYS A 1 242 ? -25.422 -19.484 -0.272 1 56.16 242 LYS A C 1
ATOM 1905 O O . LYS A 1 242 ? -26.406 -19.656 -1.003 1 56.16 242 LYS A O 1
ATOM 1910 N N . GLY A 1 243 ? -24.516 -18.734 -0.657 1 56.97 243 GLY A N 1
ATOM 1911 C CA . GLY A 1 243 ? -24.719 -17.953 -1.865 1 56.97 243 GLY A CA 1
ATOM 1912 C C . GLY A 1 243 ? -24.781 -18.797 -3.121 1 56.97 243 GLY A C 1
ATOM 1913 O O . GLY A 1 243 ? -25.203 -18.328 -4.18 1 56.97 243 GLY A O 1
ATOM 1914 N N . PHE A 1 244 ? -24.625 -20.141 -2.951 1 62.34 244 PHE A N 1
ATOM 1915 C CA . PHE A 1 244 ? -24.562 -20.969 -4.148 1 62.34 244 PHE A CA 1
ATOM 1916 C C . PHE A 1 244 ? -25.875 -21.734 -4.336 1 62.34 244 PHE A C 1
ATOM 1918 O O . PHE A 1 244 ? -25.875 -22.891 -4.777 1 62.34 244 PHE A O 1
ATOM 1925 N N . ASP A 1 245 ? -27.109 -21.094 -4.012 1 57.47 245 ASP A N 1
ATOM 1926 C CA . ASP A 1 245 ? -28.391 -21.781 -4.066 1 57.47 245 ASP A CA 1
ATOM 1927 C C . ASP A 1 245 ? -28.562 -22.516 -5.398 1 57.47 245 ASP A C 1
ATOM 1929 O O . ASP A 1 245 ? -28.812 -21.875 -6.426 1 57.47 245 ASP A O 1
ATOM 1933 N N . LEU A 1 246 ? -27.938 -23.547 -5.582 1 53.53 246 LEU A N 1
ATOM 1934 C CA . LEU A 1 246 ? -28.203 -24.328 -6.785 1 53.53 246 LEU A CA 1
ATOM 1935 C C . LEU A 1 246 ? -29.5 -25.141 -6.629 1 53.53 246 LEU A C 1
ATOM 1937 O O . LEU A 1 246 ? -29.797 -25.609 -5.535 1 53.53 246 LEU A O 1
ATOM 1941 N N . GLN A 1 247 ? -30.641 -24.719 -7.371 1 46.56 247 GLN A N 1
ATOM 1942 C CA . GLN A 1 247 ? -31.828 -25.578 -7.41 1 46.56 247 GLN A CA 1
ATOM 1943 C C . GLN A 1 247 ? -31.422 -27.062 -7.375 1 46.56 247 GLN A C 1
ATOM 1945 O O . GLN A 1 247 ? -30.344 -27.422 -7.855 1 46.56 247 GLN A O 1
ATOM 1950 N N . PRO A 1 248 ? -32.375 -27.719 -6.738 1 43.59 248 PRO A N 1
ATOM 1951 C CA . PRO A 1 248 ? -32.312 -29.188 -6.812 1 43.59 248 PRO A CA 1
ATOM 1952 C C . PRO A 1 248 ? -32.312 -29.703 -8.25 1 43.59 248 PRO A C 1
ATOM 1954 O O . PRO A 1 248 ? -33 -29.156 -9.117 1 43.59 248 PRO A O 1
ATOM 1957 N N . GLY A 1 249 ? -31.266 -30.203 -8.906 1 40.19 249 GLY A N 1
ATOM 1958 C CA . GLY A 1 249 ? -31.188 -30.781 -10.234 1 40.19 249 GLY A CA 1
ATOM 1959 C C . GLY A 1 249 ? -29.875 -30.469 -10.945 1 40.19 249 GLY A C 1
ATOM 1960 O O . GLY A 1 249 ? -29.719 -30.766 -12.133 1 40.19 249 GLY A O 1
ATOM 1961 N N . VAL A 1 250 ? -29.438 -29.406 -10.734 1 44.06 250 VAL A N 1
ATOM 1962 C CA . VAL A 1 250 ? -28.125 -29.453 -11.375 1 44.06 250 VAL A CA 1
ATOM 1963 C C . VAL A 1 250 ? -27.453 -30.781 -11.086 1 44.06 250 VAL A C 1
ATOM 1965 O O . VAL A 1 250 ? -26.219 -30.906 -11.203 1 44.06 250 VAL A O 1
ATOM 1968 N N . GLY A 1 251 ? -28.031 -31.594 -10.367 1 37.88 251 GLY A N 1
ATOM 1969 C CA . GLY A 1 251 ? -27.688 -32.969 -10.023 1 37.88 251 GLY A CA 1
ATOM 1970 C C . GLY A 1 251 ? -27.375 -33.812 -11.234 1 37.88 251 GLY A C 1
ATOM 1971 O O . GLY A 1 251 ? -27.375 -35.062 -11.148 1 37.88 251 GLY A O 1
ATOM 1972 N N . MET A 1 252 ? -27.734 -33.469 -12.297 1 39.25 252 MET A N 1
ATOM 1973 C CA . MET A 1 252 ? -27.172 -34.625 -12.992 1 39.25 252 MET A CA 1
ATOM 1974 C C . MET A 1 252 ? -25.828 -35.031 -12.383 1 39.25 252 MET A C 1
ATOM 1976 O O . MET A 1 252 ? -25.391 -36.156 -12.562 1 39.25 252 MET A O 1
ATOM 1980 N N . LEU A 1 253 ? -24.953 -34 -12.125 1 43.59 253 LEU A N 1
ATOM 1981 C CA . LEU A 1 253 ? -23.688 -34.438 -11.531 1 43.59 253 LEU A CA 1
ATOM 1982 C C . LEU A 1 253 ? -23.844 -34.75 -10.055 1 43.59 253 LEU A C 1
ATOM 1984 O O . LEU A 1 253 ? -24.625 -34.094 -9.359 1 43.59 253 LEU A O 1
ATOM 1988 N N . CYS A 1 254 ? -24.109 -35.906 -9.641 1 43.59 254 CYS A N 1
ATOM 1989 C CA . CYS A 1 254 ? -24.125 -36.562 -8.328 1 43.59 254 CYS A CA 1
ATOM 1990 C C . CYS A 1 254 ? -23.281 -35.75 -7.328 1 43.59 254 CYS A C 1
ATOM 1992 O O . CYS A 1 254 ? -22.625 -36.344 -6.469 1 43.59 254 CYS A O 1
ATOM 1994 N N . ALA A 1 255 ? -22.922 -34.625 -7.586 1 49.72 255 ALA A N 1
ATOM 1995 C CA . ALA A 1 255 ? -22.219 -33.906 -6.527 1 49.72 255 ALA A CA 1
ATOM 1996 C C . ALA A 1 255 ? -23.188 -32.969 -5.773 1 49.72 255 ALA A C 1
ATOM 1998 O O . ALA A 1 255 ? -24.172 -32.5 -6.344 1 49.72 255 ALA A O 1
ATOM 1999 N N . GLU A 1 256 ? -23.422 -33.219 -4.496 1 55.28 256 GLU A N 1
ATOM 2000 C CA . GLU A 1 256 ? -24.266 -32.438 -3.6 1 55.28 256 GLU A CA 1
ATOM 2001 C C . GLU A 1 256 ? -23.516 -31.188 -3.115 1 55.28 256 GLU A C 1
ATOM 2003 O O . GLU A 1 256 ? -22.344 -31.281 -2.723 1 55.28 256 GLU A O 1
ATOM 2008 N N . VAL A 1 257 ? -24 -30.047 -3.604 1 54.25 257 VAL A N 1
ATOM 2009 C CA . VAL A 1 257 ? -23.484 -28.812 -3.002 1 54.25 257 VAL A CA 1
ATOM 2010 C C . VAL A 1 257 ? -24.266 -28.5 -1.721 1 54.25 257 VAL A C 1
ATOM 2012 O O . VAL A 1 257 ? -25.484 -28.359 -1.745 1 54.25 257 VAL A O 1
ATOM 2015 N N . ARG A 1 258 ? -23.703 -28.656 -0.562 1 56.22 258 ARG A N 1
ATOM 2016 C CA . ARG A 1 258 ? -24.312 -28.359 0.729 1 56.22 258 ARG A CA 1
ATOM 2017 C C . ARG A 1 258 ? -23.984 -26.938 1.177 1 56.22 258 ARG A C 1
ATOM 2019 O O . ARG A 1 258 ? -22.844 -26.516 1.104 1 56.22 258 ARG A O 1
ATOM 2026 N N . HIS A 1 259 ? -25.172 -26.188 1.294 1 53.81 259 HIS A N 1
ATOM 2027 C CA . HIS A 1 259 ? -25.062 -24.812 1.74 1 53.81 259 HIS A CA 1
ATOM 2028 C C . HIS A 1 259 ? -24.938 -24.719 3.258 1 53.81 259 HIS A C 1
ATOM 2030 O O . HIS A 1 259 ? -25.562 -25.5 3.98 1 53.81 259 HIS A O 1
ATOM 2036 N N . TRP A 1 260 ? -23.906 -24.203 3.725 1 48.03 260 TRP A N 1
ATOM 2037 C CA . TRP A 1 260 ? -23.781 -23.969 5.16 1 48.03 260 TRP A CA 1
ATOM 2038 C C . TRP A 1 260 ? -24.516 -22.703 5.578 1 48.03 260 TRP A C 1
ATOM 2040 O O . TRP A 1 260 ? -24.234 -21.609 5.062 1 48.03 260 TRP A O 1
ATOM 2050 N N . ASP A 1 261 ? -25.844 -22.703 5.594 1 46.94 261 ASP A N 1
ATOM 2051 C CA . ASP A 1 261 ? -26.594 -21.531 6.012 1 46.94 261 ASP A CA 1
ATOM 2052 C C . ASP A 1 261 ? -26.422 -21.266 7.504 1 46.94 261 ASP A C 1
ATOM 2054 O O . ASP A 1 261 ? -26.688 -22.141 8.336 1 46.94 261 ASP A O 1
ATOM 2058 N N . ASN A 1 262 ? -25.672 -20.344 7.824 1 46.94 262 ASN A N 1
ATOM 2059 C CA . ASN A 1 262 ? -25.688 -19.953 9.227 1 46.94 262 ASN A CA 1
ATOM 2060 C C . ASN A 1 262 ? -27.109 -19.688 9.727 1 46.94 262 ASN A C 1
ATOM 2062 O O . ASN A 1 262 ? -27.359 -19.688 10.93 1 46.94 262 ASN A O 1
ATOM 2066 N N . GLY A 1 263 ? -28.062 -19.406 8.836 1 45.12 263 GLY A N 1
ATOM 2067 C CA . GLY A 1 263 ? -29.375 -19.047 9.328 1 45.12 263 GLY A CA 1
ATOM 2068 C C . GLY A 1 263 ? -30.406 -20.125 9.07 1 45.12 263 GLY A C 1
ATOM 2069 O O . GLY A 1 263 ? -31.609 -19.875 9.109 1 45.12 263 GLY A O 1
ATOM 2070 N N . ASP A 1 264 ? -30.094 -21.172 8.492 1 42.41 264 ASP A N 1
ATOM 2071 C CA . ASP A 1 264 ? -31.172 -22.141 8.352 1 42.41 264 ASP A CA 1
ATOM 2072 C C . ASP A 1 264 ? -31.625 -22.656 9.719 1 42.41 264 ASP A C 1
ATOM 2074 O O . ASP A 1 264 ? -30.875 -23.375 10.398 1 42.41 264 ASP A O 1
ATOM 2078 N N . PRO A 1 265 ? -32.562 -22.094 10.195 1 46.69 265 PRO A N 1
ATOM 2079 C CA . PRO A 1 265 ? -33.094 -22.516 11.492 1 46.69 265 PRO A CA 1
ATOM 2080 C C . PRO A 1 265 ? -33.188 -24.031 11.617 1 46.69 265 PRO A C 1
AT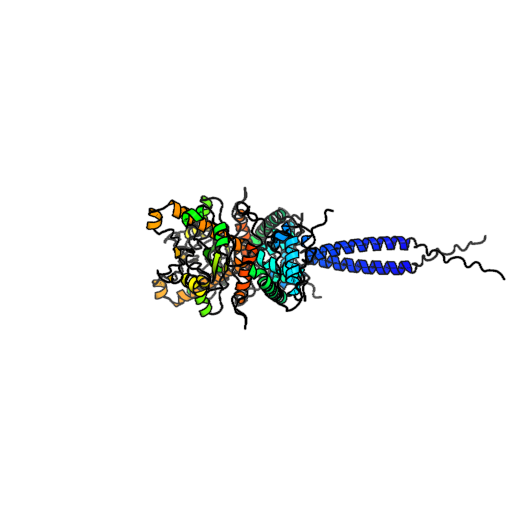OM 2082 O O . PRO A 1 265 ? -33.031 -24.578 12.711 1 46.69 265 PRO A O 1
ATOM 2085 N N . GLN A 1 266 ? -33.5 -24.641 10.562 1 44.78 266 GLN A N 1
ATOM 2086 C CA . GLN A 1 266 ? -33.688 -26.078 10.656 1 44.78 266 GLN A CA 1
ATOM 2087 C C . GLN A 1 266 ? -32.375 -26.797 10.898 1 44.78 266 GLN A C 1
ATOM 2089 O O . GLN A 1 266 ? -32.312 -27.812 11.609 1 44.78 266 GLN A O 1
ATOM 2094 N N . LEU A 1 267 ? -31.359 -26.391 10.227 1 48.47 267 LEU A N 1
ATOM 2095 C CA . LEU A 1 267 ? -30.047 -27 10.492 1 48.47 267 LEU A CA 1
ATOM 2096 C C . LEU A 1 267 ? -29.547 -26.625 11.883 1 48.47 267 LEU A C 1
ATOM 2098 O O . LEU A 1 267 ? -28.938 -27.438 12.578 1 48.47 267 LEU A O 1
ATOM 2102 N N . VAL A 1 268 ? -29.812 -25.344 12.242 1 48.34 268 VAL A N 1
ATOM 2103 C CA . VAL A 1 268 ? -29.453 -24.906 13.578 1 48.34 268 VAL A CA 1
ATOM 2104 C C . VAL A 1 268 ? -30.188 -25.75 14.625 1 48.34 268 VAL A C 1
ATOM 2106 O O . VAL A 1 268 ? -29.594 -26.141 15.633 1 48.34 268 VAL A O 1
ATOM 2109 N N . ALA A 1 269 ? -31.422 -25.922 14.367 1 50.12 269 ALA A N 1
ATOM 2110 C CA . ALA A 1 269 ? -32.25 -26.656 15.344 1 50.12 269 ALA A CA 1
ATOM 2111 C C . ALA A 1 269 ? -31.812 -28.109 15.445 1 50.12 269 ALA A C 1
ATOM 2113 O O . ALA A 1 269 ? -31.844 -28.703 16.531 1 50.12 269 ALA A O 1
ATOM 2114 N N . ARG A 1 270 ? -31.5 -28.781 14.336 1 49.97 270 ARG A N 1
ATOM 2115 C CA . ARG A 1 270 ? -31.297 -30.219 14.391 1 49.97 270 ARG A CA 1
ATOM 2116 C C . ARG A 1 270 ? -29.906 -30.562 14.891 1 49.97 270 ARG A C 1
ATOM 2118 O O . ARG A 1 270 ? -29.734 -31.516 15.672 1 49.97 270 ARG A O 1
ATOM 2125 N N . ASP A 1 271 ? -28.734 -29.891 14.422 1 55.62 271 ASP A N 1
ATOM 2126 C CA . ASP A 1 271 ? -27.422 -30.328 14.898 1 55.62 271 ASP A CA 1
ATOM 2127 C C . ASP A 1 271 ? -26.5 -29.125 15.102 1 55.62 271 ASP A C 1
ATOM 2129 O O . ASP A 1 271 ? -25.703 -28.797 14.219 1 55.62 271 ASP A O 1
ATOM 2133 N N . ALA A 1 272 ? -26.828 -28.453 16.109 1 58.53 272 ALA A N 1
ATOM 2134 C CA . ALA A 1 272 ? -26.047 -27.297 16.531 1 58.53 272 ALA A CA 1
ATOM 2135 C C . ALA A 1 272 ? -24.547 -27.594 16.453 1 58.53 272 ALA A C 1
ATOM 2137 O O . ALA A 1 272 ? -23.766 -26.719 16.062 1 58.53 272 ALA A O 1
ATOM 2138 N N . LYS A 1 273 ? -24.297 -28.766 16.797 1 60.66 273 LYS A N 1
ATOM 2139 C CA . LYS A 1 273 ? -22.891 -29.172 16.781 1 60.66 273 LYS A CA 1
ATOM 2140 C C . LYS A 1 273 ? -22.344 -29.203 15.367 1 60.66 273 LYS A C 1
ATOM 2142 O O . LYS A 1 273 ? -21.219 -28.781 15.117 1 60.66 273 LYS A O 1
ATOM 2147 N N . LYS A 1 274 ? -23.188 -29.688 14.5 1 59.12 274 LYS A N 1
ATOM 2148 C CA . LYS A 1 274 ? -22.766 -29.766 13.102 1 59.12 274 LYS A CA 1
ATOM 2149 C C . LYS A 1 274 ? -22.609 -28.375 12.5 1 59.12 274 LYS A C 1
ATOM 2151 O O . LYS A 1 274 ? -21.656 -28.125 11.758 1 59.12 274 LYS A O 1
ATOM 2156 N N . VAL A 1 275 ? -23.531 -27.531 12.938 1 58.91 275 VAL A N 1
ATOM 2157 C CA . VAL A 1 275 ? -23.484 -26.172 12.422 1 58.91 275 VAL A CA 1
ATOM 2158 C C . VAL A 1 275 ? -22.234 -25.469 12.914 1 58.91 275 VAL A C 1
ATOM 2160 O O . VAL A 1 275 ? -21.578 -24.734 12.164 1 58.91 275 VAL A O 1
ATOM 2163 N N . LYS A 1 276 ? -21.922 -25.734 14.117 1 63.69 276 LYS A N 1
ATOM 2164 C CA . LYS A 1 276 ? -20.734 -25.109 14.695 1 63.69 276 LYS A CA 1
ATOM 2165 C C . LYS A 1 276 ? -19.469 -25.609 14 1 63.69 276 LYS A C 1
ATOM 2167 O O . LYS A 1 276 ? -18.562 -24.812 13.711 1 63.69 276 LYS A O 1
ATOM 2172 N N . LYS A 1 277 ? -19.5 -26.891 13.773 1 62.75 277 LYS A N 1
ATOM 2173 C CA . LYS A 1 277 ? -18.344 -27.484 13.109 1 62.75 277 LYS A CA 1
ATOM 2174 C C . LYS A 1 277 ? -18.156 -26.906 11.703 1 62.75 277 LYS A C 1
ATOM 2176 O O . LYS A 1 277 ? -17.047 -26.609 11.281 1 62.75 277 LYS A O 1
ATOM 2181 N N . ILE A 1 278 ? -19.266 -26.703 11.062 1 60.44 278 ILE A N 1
ATOM 2182 C CA . ILE A 1 278 ? -19.25 -26.156 9.703 1 60.44 278 ILE A CA 1
ATOM 2183 C C . ILE A 1 278 ? -18.781 -24.719 9.734 1 60.44 278 ILE A C 1
ATOM 2185 O O . ILE A 1 278 ? -17.984 -24.297 8.883 1 60.44 278 ILE A O 1
ATOM 2189 N N . SER A 1 279 ? -19.281 -24.078 10.703 1 62.78 279 SER A N 1
ATOM 2190 C CA . SER A 1 279 ? -18.875 -22.672 10.844 1 62.78 279 SER A CA 1
ATOM 2191 C C . SER A 1 279 ? -17.375 -22.547 11.078 1 62.78 279 SER A C 1
ATOM 2193 O O . SER A 1 279 ? -16.734 -21.641 10.547 1 62.78 279 SER A O 1
ATOM 2195 N N . HIS A 1 280 ? -16.844 -23.469 11.766 1 64.56 280 HIS A N 1
ATOM 2196 C CA . HIS A 1 280 ? -15.414 -23.453 12.039 1 64.56 280 HIS A CA 1
ATOM 2197 C C . HIS A 1 280 ? -14.617 -23.75 10.773 1 64.56 280 HIS A C 1
ATOM 2199 O O . HIS A 1 280 ? -13.594 -23.109 10.508 1 64.56 280 HIS A O 1
ATOM 2205 N N . LEU A 1 281 ? -15.18 -24.703 10.086 1 62.59 281 LEU A N 1
ATOM 2206 C CA . LEU A 1 281 ? -14.5 -25.062 8.844 1 62.59 281 LEU A CA 1
ATOM 2207 C C . LEU A 1 281 ? -14.5 -23.891 7.863 1 62.59 281 LEU A C 1
ATOM 2209 O O . LEU A 1 281 ? -13.5 -23.641 7.195 1 62.59 281 LEU A O 1
ATOM 2213 N N . ARG A 1 282 ? -15.578 -23.172 7.871 1 60.12 282 ARG A N 1
ATOM 2214 C CA . ARG A 1 282 ? -15.672 -21.984 7.023 1 60.12 282 ARG A CA 1
ATOM 2215 C C . ARG A 1 282 ? -14.656 -20.922 7.445 1 60.12 282 ARG A C 1
ATOM 2217 O O . ARG A 1 282 ? -14.008 -20.312 6.598 1 60.12 282 ARG A O 1
ATOM 2224 N N . SER A 1 283 ? -14.672 -20.828 8.625 1 66.19 283 SER A N 1
ATOM 2225 C CA . SER A 1 283 ? -13.719 -19.859 9.164 1 66.19 283 SER A CA 1
ATOM 2226 C C . SER A 1 283 ? -12.289 -20.219 8.781 1 66.19 283 SER A C 1
ATOM 2228 O O . SER A 1 283 ? -11.484 -19.328 8.461 1 66.19 283 SER A O 1
ATOM 2230 N N . ASP A 1 284 ? -12.047 -21.516 8.734 1 63.56 284 ASP A N 1
ATOM 2231 C CA . ASP A 1 284 ? -10.711 -21.969 8.391 1 63.56 284 ASP A CA 1
ATOM 2232 C C . ASP A 1 284 ? -10.391 -21.688 6.926 1 63.56 284 ASP A C 1
ATOM 2234 O O . ASP A 1 284 ? -9.289 -21.25 6.594 1 63.56 284 ASP A O 1
ATOM 2238 N N . VAL A 1 285 ? -11.398 -21.953 6.164 1 62.78 285 VAL A N 1
ATOM 2239 C CA . VAL A 1 285 ? -11.219 -21.719 4.734 1 62.78 285 VAL A CA 1
ATOM 2240 C C . VAL A 1 285 ? -11.062 -20.219 4.465 1 62.78 285 VAL A C 1
ATOM 2242 O O . VAL A 1 285 ? -10.195 -19.812 3.688 1 62.78 285 VAL A O 1
ATOM 2245 N N . LYS A 1 286 ? -11.914 -19.484 5.152 1 65.62 286 LYS A N 1
ATOM 2246 C CA . LYS A 1 286 ? -11.82 -18.031 5.004 1 65.62 286 LYS A CA 1
ATOM 2247 C C . LYS A 1 286 ? -10.461 -17.516 5.469 1 65.62 286 LYS A C 1
ATOM 2249 O O . LYS A 1 286 ? -9.906 -16.609 4.867 1 65.62 286 LYS A O 1
ATOM 2254 N N . ARG A 1 287 ? -10.023 -18.141 6.426 1 65.31 287 ARG A N 1
ATOM 2255 C CA . ARG A 1 287 ? -8.703 -17.781 6.922 1 65.31 287 ARG A CA 1
ATOM 2256 C C . ARG A 1 287 ? -7.613 -18.125 5.91 1 65.31 287 ARG A C 1
ATOM 2258 O O . ARG A 1 287 ? -6.68 -17.344 5.699 1 65.31 287 ARG A O 1
ATOM 2265 N N . ALA A 1 288 ? -7.809 -19.312 5.297 1 64.94 288 ALA A N 1
ATOM 2266 C CA . ALA A 1 288 ? -6.836 -19.703 4.281 1 64.94 288 ALA A CA 1
ATOM 2267 C C . ALA A 1 288 ? -6.84 -18.734 3.105 1 64.94 288 ALA A C 1
ATOM 2269 O O . ALA A 1 288 ? -5.777 -18.312 2.637 1 64.94 288 ALA A O 1
ATOM 2270 N N . LEU A 1 289 ? -8.055 -18.375 2.744 1 68.75 289 LEU A N 1
ATOM 2271 C CA . LEU A 1 289 ? -8.188 -17.453 1.628 1 68.75 289 LEU A CA 1
ATOM 2272 C C . LEU A 1 289 ? -7.707 -16.047 2.02 1 68.75 289 LEU A C 1
ATOM 2274 O O . LEU A 1 289 ? -7.07 -15.359 1.221 1 68.75 289 LEU A O 1
ATOM 2278 N N . GLY A 1 290 ? -8.055 -15.672 3.246 1 69.56 290 GLY A N 1
ATOM 2279 C CA . GLY A 1 290 ? -7.574 -14.406 3.775 1 69.56 290 GLY A CA 1
ATOM 2280 C C . GLY A 1 290 ? -6.066 -14.344 3.906 1 69.56 290 GLY A C 1
ATOM 2281 O O . GLY A 1 290 ? -5.469 -13.273 3.752 1 69.56 290 GLY A O 1
ATOM 2282 N N . SER A 1 291 ? -5.531 -15.484 4.07 1 72.56 291 SER A N 1
ATOM 2283 C CA . SER A 1 291 ? -4.086 -15.555 4.23 1 72.56 291 SER A CA 1
ATOM 2284 C C . SER A 1 291 ? -3.365 -15.18 2.939 1 72.56 291 SER A C 1
ATOM 2286 O O . SER A 1 291 ? -2.277 -14.602 2.973 1 72.56 291 SER A O 1
ATOM 2288 N N . TRP A 1 292 ? -4.078 -15.391 1.846 1 75.5 292 TRP A N 1
ATOM 2289 C CA . TRP A 1 292 ? -3.504 -15.008 0.562 1 75.5 292 TRP A CA 1
ATOM 2290 C C . TRP A 1 292 ? -3.322 -13.492 0.478 1 75.5 292 TRP A C 1
ATOM 2292 O O . TRP A 1 292 ? -2.242 -13.008 0.135 1 75.5 292 TRP A O 1
ATOM 2302 N N . CYS A 1 293 ? -4.387 -12.859 0.831 1 71.19 293 CYS A N 1
ATOM 2303 C CA . CYS A 1 293 ? -4.391 -11.406 0.716 1 71.19 293 CYS A CA 1
ATOM 2304 C C . CYS A 1 293 ? -3.434 -10.773 1.723 1 71.19 293 CYS A C 1
ATOM 2306 O O . CYS A 1 293 ? -2.871 -9.711 1.47 1 71.19 293 CYS A O 1
ATOM 2308 N N . GLN A 1 294 ? -3.227 -11.555 2.73 1 74.81 294 GLN A N 1
ATOM 2309 C CA . GLN A 1 294 ? -2.301 -11.055 3.738 1 74.81 294 GLN A CA 1
ATOM 2310 C C . GLN A 1 294 ? -0.852 -11.258 3.305 1 74.81 294 GLN A C 1
ATOM 2312 O O . GLN A 1 294 ? 0.003 -10.406 3.561 1 74.81 294 GLN A O 1
ATOM 2317 N N . LYS A 1 295 ? -0.719 -12.391 2.654 1 84.75 295 LYS A N 1
ATOM 2318 C CA . LYS A 1 295 ? 0.646 -12.711 2.25 1 84.75 295 LYS A CA 1
ATOM 2319 C C . LYS A 1 295 ? 1.072 -11.883 1.044 1 84.75 295 LYS A C 1
ATOM 2321 O O . LYS A 1 295 ? 2.207 -11.406 0.982 1 84.75 295 LYS A O 1
ATOM 2326 N N . TYR A 1 296 ? 0.198 -11.773 0.109 1 92.31 296 TYR A N 1
ATOM 2327 C CA . TYR A 1 296 ? 0.482 -10.992 -1.089 1 92.31 296 TYR A CA 1
ATOM 2328 C C . TYR A 1 296 ? -0.348 -9.711 -1.115 1 92.31 296 TYR A C 1
ATOM 2330 O O . TYR A 1 296 ? -1.493 -9.719 -1.572 1 92.31 296 TYR A O 1
ATOM 2338 N N . LYS A 1 297 ? 0.28 -8.641 -0.851 1 91.06 297 LYS A N 1
ATOM 2339 C CA . LYS A 1 297 ? -0.389 -7.371 -0.595 1 91.06 297 LYS A CA 1
ATOM 2340 C C . LYS A 1 297 ? -0.943 -6.77 -1.884 1 91.06 297 LYS A C 1
ATOM 2342 O O . LYS A 1 297 ? -1.864 -5.953 -1.849 1 91.06 297 LYS A O 1
ATOM 2347 N N . LEU A 1 298 ? -0.385 -7.191 -2.996 1 92.44 298 LEU A N 1
ATOM 2348 C CA . LEU A 1 298 ? -0.902 -6.703 -4.27 1 92.44 298 LEU A CA 1
ATOM 2349 C C . LEU A 1 298 ? -2.383 -7.039 -4.422 1 92.44 298 LEU A C 1
ATOM 2351 O O . LEU A 1 298 ? -3.129 -6.297 -5.062 1 92.44 298 LEU A O 1
ATOM 2355 N N . LEU A 1 299 ? -2.791 -8.086 -3.748 1 90.44 299 LEU A N 1
ATOM 2356 C CA . LEU A 1 299 ? -4.164 -8.555 -3.883 1 90.44 299 LEU A CA 1
ATOM 2357 C C . LEU A 1 299 ? -5.07 -7.887 -2.855 1 90.44 299 LEU A C 1
ATOM 2359 O O . LEU A 1 299 ? -6.293 -8.047 -2.898 1 90.44 299 LEU A O 1
ATOM 2363 N N . SER A 1 300 ? -4.551 -7.156 -1.94 1 83.06 300 SER A N 1
ATOM 2364 C CA . SER A 1 300 ? -5.328 -6.527 -0.878 1 83.06 300 SER A CA 1
ATOM 2365 C C . SER A 1 300 ? -5.73 -5.105 -1.255 1 83.06 300 SER A C 1
ATOM 2367 O O . SER A 1 300 ? -6.672 -4.547 -0.687 1 83.06 300 SER A O 1
ATOM 2369 N N . GLY A 1 301 ? -5.031 -4.5 -2.129 1 77.88 301 GLY A N 1
ATOM 2370 C CA . GLY A 1 301 ? -5.359 -3.152 -2.562 1 77.88 301 GLY A CA 1
ATOM 2371 C C . GLY A 1 301 ? -6.188 -3.117 -3.834 1 77.88 301 GLY A C 1
ATOM 2372 O O . GLY A 1 301 ? -6.645 -4.156 -4.312 1 77.88 301 GLY A O 1
ATOM 2373 N N . ALA A 1 302 ? -6.508 -1.925 -4.273 1 84.5 302 ALA A N 1
ATOM 2374 C CA . ALA A 1 302 ? -7.195 -1.769 -5.555 1 84.5 302 ALA A CA 1
ATOM 2375 C C . ALA A 1 302 ? -6.246 -2.012 -6.723 1 84.5 302 ALA A C 1
ATOM 2377 O O . ALA A 1 302 ? -5.348 -1.205 -6.977 1 84.5 302 ALA A O 1
ATOM 2378 N N . VAL A 1 303 ? -6.48 -3.121 -7.422 1 91.56 303 VAL A N 1
ATOM 2379 C CA . VAL A 1 303 ? -5.605 -3.471 -8.539 1 91.56 303 VAL A CA 1
ATOM 2380 C C . VAL A 1 303 ? -5.938 -2.602 -9.75 1 91.56 303 VAL A C 1
ATOM 2382 O O . VAL A 1 303 ? -7.105 -2.291 -9.992 1 91.56 303 VAL A O 1
ATOM 2385 N N . PRO A 1 304 ? -4.906 -2.229 -10.461 1 89.62 304 PRO A N 1
ATOM 2386 C CA . PRO A 1 304 ? -5.145 -1.422 -11.656 1 89.62 304 PRO A CA 1
ATOM 2387 C C . PRO A 1 304 ? -6.043 -2.125 -12.672 1 89.62 304 PRO A C 1
ATOM 2389 O O . PRO A 1 304 ? -5.949 -3.342 -12.844 1 89.62 304 PRO A O 1
ATOM 2392 N N . VAL A 1 305 ? -6.766 -1.345 -13.398 1 89.5 305 VAL A N 1
ATOM 2393 C CA . VAL A 1 305 ? -7.711 -1.871 -14.383 1 89.5 305 VAL A CA 1
ATOM 2394 C C . VAL A 1 305 ? -6.953 -2.521 -15.539 1 89.5 305 VAL A C 1
ATOM 2396 O O . VAL A 1 305 ? -7.457 -3.447 -16.172 1 89.5 305 VAL A O 1
ATOM 2399 N N . THR A 1 306 ? -5.781 -2.131 -15.742 1 87.31 306 THR A N 1
ATOM 2400 C CA . THR A 1 306 ? -4.977 -2.658 -16.844 1 87.31 306 THR A CA 1
ATOM 2401 C C . THR A 1 306 ? -4.648 -4.133 -16.609 1 87.31 306 THR A C 1
ATOM 2403 O O . THR A 1 306 ? -4.312 -4.852 -17.547 1 87.31 306 THR A O 1
ATOM 2406 N N . MET A 1 307 ? -4.777 -4.523 -15.398 1 92.75 307 MET A N 1
ATOM 2407 C CA . MET A 1 307 ? -4.477 -5.918 -15.086 1 92.75 307 MET A CA 1
ATOM 2408 C C . MET A 1 307 ? -5.703 -6.797 -15.312 1 92.75 307 MET A C 1
ATOM 2410 O O . MET A 1 307 ? -5.598 -8.023 -15.312 1 92.75 307 MET A O 1
ATOM 2414 N N . THR A 1 308 ? -6.852 -6.188 -15.555 1 90.88 308 THR A N 1
ATOM 2415 C CA . THR A 1 308 ? -8.102 -6.934 -15.617 1 90.88 308 THR A CA 1
ATOM 2416 C C . THR A 1 308 ? -8.555 -7.121 -17.062 1 90.88 308 THR A C 1
ATOM 2418 O O . THR A 1 308 ? -9.617 -7.688 -17.312 1 90.88 308 THR A O 1
ATOM 2421 N N . ALA A 1 309 ? -7.766 -6.641 -17.938 1 85.94 309 ALA A N 1
ATOM 2422 C CA . ALA A 1 309 ? -8.07 -6.816 -19.359 1 85.94 309 ALA A CA 1
ATOM 2423 C C . ALA A 1 309 ? -7.082 -7.77 -20.016 1 85.94 309 ALA A C 1
ATOM 2425 O O . ALA A 1 309 ? -5.871 -7.66 -19.812 1 85.94 309 ALA A O 1
ATOM 2426 N N . ALA A 1 310 ? -7.727 -8.672 -20.75 1 85.62 310 ALA A N 1
ATOM 2427 C CA . ALA A 1 310 ? -6.867 -9.617 -21.469 1 85.62 310 ALA A CA 1
ATOM 2428 C C . ALA A 1 310 ? -6.258 -8.969 -22.703 1 85.62 310 ALA A C 1
ATOM 2430 O O . ALA A 1 310 ? -6.91 -8.164 -23.375 1 85.62 310 ALA A O 1
ATOM 2431 N N . GLN A 1 311 ? -5.086 -9.281 -22.922 1 81.69 311 GLN A N 1
ATOM 2432 C CA . GLN A 1 311 ? -4.449 -8.836 -24.156 1 81.69 311 GLN A CA 1
ATOM 2433 C C . GLN A 1 311 ? -4.98 -9.602 -25.359 1 81.69 311 GLN A C 1
ATOM 2435 O O . GLN A 1 311 ? -5.566 -10.68 -25.203 1 81.69 311 GLN A O 1
ATOM 2440 N N . GLU A 1 312 ? -4.75 -9 -26.438 1 79.62 312 GLU A N 1
ATOM 2441 C CA . GLU A 1 312 ? -5.215 -9.633 -27.672 1 79.62 312 GLU A CA 1
ATOM 2442 C C . GLU A 1 312 ? -4.613 -11.023 -27.828 1 79.62 312 GLU A C 1
ATOM 2444 O O . GLU A 1 312 ? -3.396 -11.203 -27.719 1 79.62 312 GLU A O 1
ATOM 2449 N N . GLY A 1 313 ? -5.391 -11.977 -28.031 1 80.88 313 GLY A N 1
ATOM 2450 C CA . GLY A 1 313 ? -4.945 -13.336 -28.25 1 80.88 313 GLY A CA 1
ATOM 2451 C C . GLY A 1 313 ? -4.82 -14.148 -26.969 1 80.88 313 GLY A C 1
ATOM 2452 O O . GLY A 1 313 ? -4.566 -15.352 -27.016 1 80.88 313 GLY A O 1
ATOM 2453 N N . GLU A 1 314 ? -4.93 -13.453 -25.875 1 85.12 314 GLU A N 1
ATOM 2454 C CA . GLU A 1 314 ? -4.82 -14.172 -24.609 1 85.12 314 GLU A CA 1
ATOM 2455 C C . GLU A 1 314 ? -6.188 -14.336 -23.938 1 85.12 314 GLU A C 1
ATOM 2457 O O . GLU A 1 314 ? -7.023 -13.43 -24 1 85.12 314 GLU A O 1
ATOM 2462 N N . GLU A 1 315 ? -6.379 -15.484 -23.375 1 86.75 315 GLU A N 1
ATOM 2463 C CA . GLU A 1 315 ? -7.629 -15.758 -22.688 1 86.75 315 GLU A CA 1
ATOM 2464 C C . GLU A 1 315 ? -7.562 -15.289 -21.234 1 86.75 315 GLU A C 1
ATOM 2466 O O . GLU A 1 315 ? -8.547 -14.766 -20.688 1 86.75 315 GLU A O 1
ATOM 2471 N N . LEU A 1 316 ? -6.418 -15.422 -20.688 1 94.38 316 LEU A N 1
ATOM 2472 C CA . LEU A 1 316 ? -6.242 -15.055 -19.281 1 94.38 316 LEU A CA 1
ATOM 2473 C C . LEU A 1 316 ? -5.766 -13.617 -19.156 1 94.38 316 LEU A C 1
ATOM 2475 O O . LEU A 1 316 ? -4.953 -13.148 -19.953 1 94.38 316 LEU A O 1
ATOM 2479 N N . THR A 1 317 ? -6.281 -12.953 -18.188 1 95.31 317 THR A N 1
ATOM 2480 C CA . THR A 1 317 ? -5.777 -11.633 -17.859 1 95.31 317 THR A CA 1
ATOM 2481 C C . THR A 1 317 ? -4.512 -11.734 -17 1 95.31 317 THR A C 1
ATOM 2483 O O . THR A 1 317 ? -4.191 -12.805 -16.5 1 95.31 317 THR A O 1
ATOM 2486 N N . LEU A 1 318 ? -3.826 -10.633 -16.922 1 96.31 318 LEU A N 1
ATOM 2487 C CA . LEU A 1 318 ? -2.674 -10.609 -16.031 1 96.31 318 LEU A CA 1
ATOM 2488 C C . LEU A 1 318 ? -3.096 -10.914 -14.594 1 96.31 318 LEU A C 1
ATOM 2490 O O . LEU A 1 318 ? -2.387 -11.617 -13.875 1 96.31 318 LEU A O 1
ATOM 2494 N N . LEU A 1 319 ? -4.254 -10.367 -14.172 1 96.25 319 LEU A N 1
ATOM 2495 C CA . LEU A 1 319 ? -4.754 -10.609 -12.82 1 96.25 319 LEU A CA 1
ATOM 2496 C C . LEU A 1 319 ? -5.023 -12.094 -12.602 1 96.25 319 LEU A C 1
ATOM 2498 O O . LEU A 1 319 ? -4.727 -12.633 -11.531 1 96.25 319 LEU A O 1
ATOM 2502 N N . ASP A 1 320 ? -5.562 -12.758 -13.625 1 96.62 320 ASP A N 1
ATOM 2503 C CA . ASP A 1 320 ? -5.766 -14.203 -13.531 1 96.62 320 ASP A CA 1
ATOM 2504 C C . ASP A 1 320 ? -4.453 -14.922 -13.242 1 96.62 320 ASP A C 1
ATOM 2506 O O . ASP A 1 320 ? -4.402 -15.805 -12.375 1 96.62 320 ASP A O 1
ATOM 2510 N N . LYS A 1 321 ? -3.449 -14.523 -13.953 1 97.25 321 LYS A N 1
ATOM 2511 C CA . LYS A 1 321 ? -2.143 -15.148 -13.773 1 97.25 321 LYS A CA 1
ATOM 2512 C C . LYS A 1 321 ? -1.573 -14.852 -12.391 1 97.25 321 LYS A C 1
ATOM 2514 O O . LYS A 1 321 ? -0.993 -15.734 -11.75 1 97.25 321 LYS A O 1
ATOM 2519 N N . ILE A 1 322 ? -1.73 -13.648 -11.961 1 96.81 322 ILE A N 1
ATOM 2520 C CA . ILE A 1 322 ? -1.231 -13.242 -10.656 1 96.81 322 ILE A CA 1
ATOM 2521 C C . ILE A 1 322 ? -1.9 -14.07 -9.562 1 96.81 322 ILE A C 1
ATOM 2523 O O . ILE A 1 322 ? -1.224 -14.617 -8.688 1 96.81 322 ILE A O 1
ATOM 2527 N N . VAL A 1 323 ? -3.207 -14.156 -9.617 1 94.94 323 VAL A N 1
ATOM 2528 C CA . VAL A 1 323 ? -3.953 -14.891 -8.602 1 94.94 323 VAL A CA 1
ATOM 2529 C C . VAL A 1 323 ? -3.529 -16.359 -8.609 1 94.94 323 VAL A C 1
ATOM 2531 O O . VAL A 1 323 ? -3.334 -16.953 -7.551 1 94.94 323 VAL A O 1
ATOM 2534 N N . THR A 1 324 ? -3.35 -16.891 -9.789 1 95.69 324 THR A N 1
ATOM 2535 C CA . THR A 1 324 ? -2.914 -18.266 -9.914 1 95.69 324 THR A CA 1
ATOM 2536 C C . THR A 1 324 ? -1.535 -18.469 -9.289 1 95.69 324 THR A C 1
ATOM 2538 O O . THR A 1 324 ? -1.323 -19.406 -8.523 1 95.69 324 THR A O 1
ATOM 2541 N N . VAL A 1 325 ? -0.633 -17.594 -9.609 1 96.38 325 VAL A N 1
ATOM 2542 C CA . VAL A 1 325 ? 0.729 -17.672 -9.094 1 96.38 325 VAL A CA 1
ATOM 2543 C C . VAL A 1 325 ? 0.71 -17.578 -7.566 1 96.38 325 VAL A C 1
ATOM 2545 O O . VAL A 1 325 ? 1.385 -18.344 -6.879 1 96.38 325 VAL A O 1
ATOM 2548 N N . CYS A 1 326 ? -0.04 -16.688 -7.008 1 93.75 326 CYS A N 1
ATOM 2549 C CA . CYS A 1 326 ? -0.12 -16.5 -5.566 1 93.75 326 CYS A CA 1
ATOM 2550 C C . CYS A 1 326 ? -0.703 -17.734 -4.891 1 93.75 326 CYS A C 1
ATOM 2552 O O . CYS A 1 326 ? -0.182 -18.203 -3.873 1 93.75 326 CYS A O 1
ATOM 2554 N N . CYS A 1 327 ? -1.742 -18.281 -5.48 1 91.44 327 CYS A N 1
ATOM 2555 C CA . CYS A 1 327 ? -2.34 -19.5 -4.934 1 91.44 327 CYS A CA 1
ATOM 2556 C C . CYS A 1 327 ? -1.359 -20.656 -4.992 1 91.44 327 CYS A C 1
ATOM 2558 O O . CYS A 1 327 ? -1.245 -21.438 -4.039 1 91.44 327 CYS A O 1
ATOM 2560 N N . ALA A 1 328 ? -0.733 -20.766 -6.121 1 93.88 328 ALA A N 1
ATOM 2561 C CA . ALA A 1 328 ? 0.25 -21.828 -6.289 1 93.88 328 ALA A CA 1
ATOM 2562 C C . ALA A 1 328 ? 1.376 -21.703 -5.266 1 93.88 328 ALA A C 1
ATOM 2564 O O . ALA A 1 328 ? 1.811 -22.703 -4.691 1 93.88 328 ALA A O 1
ATOM 2565 N N . CYS A 1 329 ? 1.837 -20.484 -5.055 1 92.25 329 CYS A N 1
ATOM 2566 C CA . CYS A 1 329 ? 2.883 -20.25 -4.066 1 92.25 329 CYS A CA 1
ATOM 2567 C C . CYS A 1 329 ? 2.424 -20.672 -2.676 1 92.25 329 CYS A C 1
ATOM 2569 O O . CYS A 1 329 ? 3.199 -21.234 -1.908 1 92.25 329 CYS A O 1
ATOM 2571 N N . MET A 1 330 ? 1.23 -20.453 -2.402 1 88.56 330 MET A N 1
ATOM 2572 C CA . MET A 1 330 ? 0.7 -20.828 -1.093 1 88.56 330 MET A CA 1
ATOM 2573 C C . MET A 1 330 ? 0.607 -22.344 -0.949 1 88.56 330 MET A C 1
ATOM 2575 O O . MET A 1 330 ? 0.795 -22.875 0.144 1 88.56 330 MET A O 1
ATOM 2579 N N . ASN A 1 331 ? 0.29 -22.984 -2.037 1 89.31 331 ASN A N 1
ATOM 2580 C CA . ASN A 1 331 ? 0.254 -24.453 -2.023 1 89.31 331 ASN A CA 1
ATOM 2581 C C . ASN A 1 331 ? 1.642 -25.047 -1.794 1 89.31 331 ASN A C 1
ATOM 2583 O O . ASN A 1 331 ? 1.798 -25.984 -1.016 1 89.31 331 ASN A O 1
ATOM 2587 N N . ILE A 1 332 ? 2.602 -24.469 -2.465 1 90 332 ILE A N 1
ATOM 2588 C CA . ILE A 1 332 ? 3.947 -25.031 -2.461 1 90 332 ILE A CA 1
ATOM 2589 C C . ILE A 1 332 ? 4.68 -24.594 -1.192 1 90 332 ILE A C 1
ATOM 2591 O O . ILE A 1 332 ? 5.406 -25.391 -0.592 1 90 332 ILE A O 1
ATOM 2595 N N . TYR A 1 333 ? 4.434 -23.297 -0.848 1 87.06 333 TYR A N 1
ATOM 2596 C CA . TYR A 1 333 ? 5.141 -22.719 0.294 1 87.06 333 TYR A CA 1
ATOM 2597 C C . TYR A 1 333 ? 4.16 -22.188 1.332 1 87.06 333 TYR A C 1
ATOM 2599 O O . TYR A 1 333 ? 4.051 -20.984 1.526 1 87.06 333 TYR A O 1
ATOM 2607 N N . PRO A 1 334 ? 3.541 -23.031 2.105 1 76.62 334 PRO A N 1
ATOM 2608 C CA . PRO A 1 334 ? 2.549 -22.562 3.078 1 76.62 334 PRO A CA 1
ATOM 2609 C C . PRO A 1 334 ? 3.166 -21.734 4.199 1 76.62 334 PRO A C 1
ATOM 2611 O O . PRO A 1 334 ? 4.352 -21.891 4.508 1 76.62 334 PRO A O 1
ATOM 2614 N N . ALA A 1 335 ? 2.459 -20.672 4.715 1 64.38 335 ALA A N 1
ATOM 2615 C CA . ALA A 1 335 ? 2.943 -19.828 5.797 1 64.38 335 ALA A CA 1
ATOM 2616 C C . ALA A 1 335 ? 3.178 -20.641 7.066 1 64.38 335 ALA A C 1
ATOM 2618 O O . ALA A 1 335 ? 2.5 -21.641 7.309 1 64.38 335 ALA A O 1
ATOM 2619 N N . GLU A 1 336 ? 4.395 -20.641 7.809 1 55.16 336 GLU A N 1
ATOM 2620 C CA . GLU A 1 336 ? 4.762 -21.375 9.016 1 55.16 336 GLU A CA 1
ATOM 2621 C C . GLU A 1 336 ? 3.611 -21.406 10.016 1 55.16 336 GLU A C 1
ATOM 2623 O O . GLU A 1 336 ? 3.477 -22.359 10.781 1 55.16 336 GLU A O 1
ATOM 2628 N N . GLY A 1 337 ? 2.865 -20.453 10.336 1 46.84 337 GLY A N 1
ATOM 2629 C CA . GLY A 1 337 ? 1.88 -20.609 11.398 1 46.84 337 GLY A CA 1
ATOM 2630 C C . GLY A 1 337 ? 0.868 -21.703 11.109 1 46.84 337 GLY A C 1
ATOM 2631 O O . GLY A 1 337 ? 0.007 -21.984 11.945 1 46.84 337 GLY A O 1
ATOM 2632 N N . ASN A 1 338 ? 0.709 -21.938 10.016 1 40.66 338 ASN A N 1
ATOM 2633 C CA . ASN A 1 338 ? -0.204 -23.062 9.828 1 40.66 338 ASN A CA 1
ATOM 2634 C C . ASN A 1 338 ? 0.468 -24.391 10.148 1 40.66 338 ASN A C 1
ATOM 2636 O O . ASN A 1 338 ? 0.058 -25.438 9.648 1 40.66 338 ASN A O 1
ATOM 2640 N N . LYS A 1 339 ? 1.637 -24.344 10.875 1 37.47 339 LYS A N 1
ATOM 2641 C CA . LYS A 1 339 ? 2.412 -25.547 11.164 1 37.47 339 LYS A CA 1
ATOM 2642 C C . LYS A 1 339 ? 1.603 -26.531 12.008 1 37.47 339 LYS A C 1
ATOM 2644 O O . LYS A 1 339 ? 2.096 -27.609 12.359 1 37.47 339 LYS A O 1
ATOM 2649 N N . GLU A 1 340 ? 0.657 -26.078 12.852 1 33.38 340 GLU A N 1
ATOM 2650 C CA . GLU A 1 340 ? 0.347 -27.234 13.695 1 33.38 340 GLU A CA 1
ATOM 2651 C C . GLU A 1 340 ? 0.187 -28.5 12.859 1 33.38 340 GLU A C 1
ATOM 2653 O O . GLU A 1 340 ? 0.682 -29.562 13.242 1 33.38 340 GLU A O 1
ATOM 2658 N N . GLU A 1 341 ? -1.06 -28.703 12.266 1 30.69 341 GLU A N 1
ATOM 2659 C CA . GLU A 1 341 ? -1.522 -30.078 12.102 1 30.69 341 GLU A CA 1
ATOM 2660 C C . GLU A 1 341 ? -0.879 -30.734 10.883 1 30.69 341 GLU A C 1
ATOM 2662 O O . GLU A 1 341 ? -1.058 -31.938 10.648 1 30.69 341 GLU A O 1
ATOM 2667 N N . TYR A 1 342 ? -0.412 -29.953 9.891 1 27.73 342 TYR A N 1
ATOM 2668 C CA . TYR A 1 342 ? -0.169 -30.891 8.812 1 27.73 342 TYR A CA 1
ATOM 2669 C C . TYR A 1 342 ? 1.199 -31.547 8.961 1 27.73 342 TYR A C 1
ATOM 2671 O O . TYR A 1 342 ? 2.203 -31.016 8.477 1 27.73 342 TYR A O 1
ATOM 2679 N N . THR A 1 343 ? 1.694 -31.922 10.102 1 28.94 343 THR A N 1
ATOM 2680 C CA . THR A 1 343 ? 2.904 -32.719 10.289 1 28.94 343 THR A CA 1
ATOM 2681 C C . THR A 1 343 ? 2.971 -33.844 9.258 1 28.94 343 THR A C 1
ATOM 2683 O O . THR A 1 343 ? 3.939 -34.594 9.234 1 28.94 343 THR A O 1
ATOM 2686 N N . ALA A 1 344 ? 1.765 -34.469 8.828 1 25.34 344 ALA A N 1
ATOM 2687 C CA . ALA A 1 344 ? 2.051 -35.844 8.375 1 25.34 344 ALA A CA 1
ATOM 2688 C C . ALA A 1 344 ? 2.943 -35.812 7.141 1 25.34 344 ALA A C 1
ATOM 2690 O O . ALA A 1 344 ? 3.896 -36.594 7.047 1 25.34 344 ALA A O 1
ATOM 2691 N N . GLU A 1 345 ? 2.334 -35.5 5.809 1 27.08 345 GLU A N 1
ATOM 2692 C CA . GLU A 1 345 ? 2.959 -36.188 4.68 1 27.08 345 GLU A CA 1
ATOM 2693 C C . GLU A 1 345 ? 4.234 -35.469 4.238 1 27.08 345 GLU A C 1
ATOM 2695 O O . GLU A 1 345 ? 4.172 -34.406 3.66 1 27.08 345 GLU A O 1
ATOM 2700 N N . LYS A 1 346 ? 5.363 -35.5 4.891 1 31.52 346 LYS A N 1
ATOM 2701 C CA . LYS A 1 346 ? 6.777 -35.25 4.625 1 31.52 346 LYS A CA 1
ATOM 2702 C C . LYS A 1 346 ? 7.164 -35.781 3.236 1 31.52 346 LYS A C 1
ATOM 2704 O O . LYS A 1 346 ? 8.336 -35.75 2.863 1 31.52 346 LYS A O 1
ATOM 2709 N N . GLN A 1 347 ? 6.496 -36.781 2.664 1 24.64 347 GLN A N 1
ATOM 2710 C CA . GLN A 1 347 ? 7.203 -37.562 1.663 1 24.64 347 GLN A CA 1
ATOM 2711 C C . GLN A 1 347 ? 7.547 -36.719 0.438 1 24.64 347 GLN A C 1
ATOM 2713 O O . GLN A 1 347 ? 8.633 -36.844 -0.127 1 24.64 347 GLN A O 1
ATOM 2718 N N . ASN A 1 348 ? 6.559 -36.344 -0.417 1 22.06 348 ASN A N 1
ATOM 2719 C CA . ASN A 1 348 ? 6.988 -36.219 -1.807 1 22.06 348 ASN A CA 1
ATOM 2720 C C . ASN A 1 348 ? 7.684 -34.906 -2.068 1 22.06 348 ASN A C 1
ATOM 2722 O O . ASN A 1 348 ? 7.039 -33.844 -2.107 1 22.06 348 ASN A O 1
ATOM 2726 N N . LYS A 1 349 ? 8.758 -34.625 -1.624 1 30.47 349 LYS A N 1
ATOM 2727 C CA . LYS A 1 349 ? 9.727 -33.719 -2.246 1 30.47 349 LYS A CA 1
ATOM 2728 C C . LYS A 1 349 ? 9.641 -33.781 -3.768 1 30.47 349 LYS A C 1
ATOM 2730 O O . LYS A 1 349 ? 10.359 -34.562 -4.402 1 30.47 349 LYS A O 1
ATOM 2735 N N . LYS A 1 350 ? 8.375 -33.531 -4.344 1 28.67 350 LYS A N 1
ATOM 2736 C CA . LYS A 1 350 ? 8.312 -33.531 -5.801 1 28.67 350 LYS A CA 1
ATOM 2737 C C . LYS A 1 350 ? 9.219 -32.438 -6.383 1 28.67 350 LYS A C 1
ATOM 2739 O O . LYS A 1 350 ? 9.125 -31.281 -6 1 28.67 350 LYS A O 1
ATOM 2744 N N . THR A 1 351 ? 10.359 -32.812 -6.914 1 26.81 351 THR A N 1
ATOM 2745 C CA . THR A 1 351 ? 11.18 -32.125 -7.91 1 26.81 351 THR A CA 1
ATOM 2746 C C . THR A 1 351 ? 10.297 -31.391 -8.922 1 26.81 351 THR A C 1
ATOM 2748 O O . THR A 1 351 ? 9.406 -32 -9.523 1 26.81 351 THR A O 1
ATOM 2751 N N . ILE A 1 352 ? 10 -30.172 -8.664 1 31.28 352 ILE A N 1
ATOM 2752 C CA . ILE A 1 352 ? 9.383 -29.391 -9.742 1 31.28 352 ILE A CA 1
ATOM 2753 C C . ILE A 1 352 ? 10.016 -29.781 -11.078 1 31.28 352 ILE A C 1
ATOM 2755 O O . ILE A 1 352 ? 11.195 -29.516 -11.312 1 31.28 352 ILE A O 1
ATOM 2759 N N . HIS A 1 353 ? 9.742 -30.906 -11.609 1 26.84 353 HIS A N 1
ATOM 2760 C CA . HIS A 1 353 ? 10.156 -31.219 -12.977 1 26.84 353 HIS A CA 1
ATOM 2761 C C . HIS A 1 353 ? 9.555 -30.234 -13.969 1 26.84 353 HIS A C 1
ATOM 2763 O O . HIS A 1 353 ? 8.328 -30.109 -14.055 1 26.84 353 HIS A O 1
ATOM 2769 N N . PHE A 1 354 ? 10.25 -29.219 -14.195 1 27.59 354 PHE A N 1
ATOM 2770 C CA . PHE A 1 354 ? 9.891 -28.344 -15.305 1 27.59 354 PHE A CA 1
ATOM 2771 C C . PHE A 1 354 ? 9.805 -29.141 -16.609 1 27.59 354 PHE A C 1
ATOM 2773 O O . PHE A 1 354 ? 10.789 -29.719 -17.047 1 27.59 354 PHE A O 1
ATOM 2780 N N . HIS A 1 355 ? 8.828 -29.875 -16.859 1 28.78 355 HIS A N 1
ATOM 2781 C CA . HIS A 1 355 ? 8.688 -30.469 -18.188 1 28.78 355 HIS A CA 1
ATOM 2782 C C . HIS A 1 355 ? 8.523 -29.391 -19.25 1 28.78 355 HIS A C 1
ATOM 2784 O O . HIS A 1 355 ? 7.5 -28.703 -19.297 1 28.78 355 HIS A O 1
ATOM 2790 N N . LEU A 1 356 ? 9.656 -28.781 -19.703 1 27.89 356 LEU A N 1
ATOM 2791 C CA . LEU A 1 356 ? 9.586 -28.016 -20.938 1 27.89 356 LEU A CA 1
ATOM 2792 C C . LEU A 1 356 ? 9.133 -28.891 -22.094 1 27.89 356 LEU A C 1
ATOM 2794 O O . LEU A 1 356 ? 9.68 -29.984 -22.312 1 27.89 356 LEU A O 1
ATOM 2798 N N . LYS A 1 357 ? 7.98 -28.891 -22.578 1 28.5 357 LYS A N 1
ATOM 2799 C CA . LYS A 1 357 ? 7.492 -29.641 -23.734 1 28.5 357 LYS A CA 1
ATOM 2800 C C . LYS A 1 357 ? 8.453 -29.516 -24.906 1 28.5 357 LYS A C 1
ATOM 2802 O O . LYS A 1 357 ? 8.086 -29.828 -26.047 1 28.5 357 LYS A O 1
ATOM 2807 N N . GLY A 1 358 ? 9.734 -29.047 -24.906 1 26.75 358 GLY A N 1
ATOM 2808 C CA . GLY A 1 358 ? 10.328 -29.328 -26.203 1 26.75 358 GLY A CA 1
ATOM 2809 C C . GLY A 1 358 ? 10.5 -30.812 -26.469 1 26.75 358 GLY A C 1
ATOM 2810 O O . GLY A 1 358 ? 10.414 -31.625 -25.547 1 26.75 358 GLY A O 1
ATOM 2811 N N . ARG A 1 359 ? 10.633 -31.469 -27.766 1 28.34 359 ARG A N 1
ATOM 2812 C CA . ARG A 1 359 ? 10.859 -32.812 -28.25 1 28.34 359 ARG A CA 1
ATOM 2813 C C . ARG A 1 359 ? 11.867 -33.562 -27.375 1 28.34 359 ARG A C 1
ATOM 2815 O O . ARG A 1 359 ? 11.758 -34.781 -27.188 1 28.34 359 ARG A O 1
ATOM 2822 N N . GLY A 1 360 ? 13.195 -33.094 -27.375 1 26.31 360 GLY A N 1
ATOM 2823 C CA . GLY A 1 360 ? 14.242 -34.094 -27.203 1 26.31 360 GLY A CA 1
ATOM 2824 C C . GLY A 1 360 ? 14.305 -34.656 -25.781 1 26.31 360 GLY A C 1
ATOM 2825 O O . GLY A 1 360 ? 13.5 -34.281 -24.938 1 26.31 360 GLY A O 1
ATOM 2826 N N . LYS A 1 361 ? 15.672 -34.938 -25.188 1 28.38 361 LYS A N 1
ATOM 2827 C CA . LYS A 1 361 ? 16.188 -35.844 -24.156 1 28.38 361 LYS A CA 1
ATOM 2828 C C . LYS A 1 361 ? 15.852 -35.344 -22.766 1 28.38 361 LYS A C 1
ATOM 2830 O O . LYS A 1 361 ? 15.883 -34.125 -22.516 1 28.38 361 LYS A O 1
ATOM 2835 N N . LYS A 1 362 ? 15.25 -36.094 -21.922 1 28.19 362 LYS A N 1
ATOM 2836 C CA . LYS A 1 362 ? 14.945 -36.125 -20.5 1 28.19 362 LYS A CA 1
ATOM 2837 C C . LYS A 1 362 ? 16.156 -35.688 -19.672 1 28.19 362 LYS A C 1
ATOM 2839 O O . LYS A 1 362 ? 17.062 -36.5 -19.453 1 28.19 362 LYS A O 1
ATOM 2844 N N . LYS A 1 363 ? 16.812 -34.5 -19.703 1 27.38 363 LYS A N 1
ATOM 2845 C CA . LYS A 1 363 ? 17.953 -34.406 -18.812 1 27.38 363 LYS A CA 1
ATOM 2846 C C . LYS A 1 363 ? 17.516 -34.25 -17.359 1 27.38 363 LYS A C 1
ATOM 2848 O O . LYS A 1 363 ? 16.75 -33.344 -17.031 1 27.38 363 LYS A O 1
ATOM 2853 N N . THR A 1 364 ? 17.406 -35.281 -16.547 1 23.59 364 THR A N 1
ATOM 2854 C CA . THR A 1 364 ? 17.156 -35.406 -15.117 1 23.59 364 THR A CA 1
ATOM 2855 C C . THR A 1 364 ? 18.203 -34.656 -14.305 1 23.59 364 THR A C 1
ATOM 2857 O O . THR A 1 364 ? 19.391 -34.906 -14.422 1 23.59 364 THR A O 1
ATOM 2860 N N . TYR A 1 365 ? 18.156 -33.438 -14.148 1 23.56 365 TYR A N 1
ATOM 2861 C CA . TYR A 1 365 ? 19.203 -32.812 -13.336 1 23.56 365 TYR A CA 1
ATOM 2862 C C . TYR A 1 365 ? 19.047 -33.219 -11.867 1 23.56 365 TYR A C 1
ATOM 2864 O O . TYR A 1 365 ? 17.984 -33.031 -11.289 1 23.56 365 TYR A O 1
ATOM 2872 N N . LEU A 1 366 ? 19.734 -34.25 -11.383 1 24.56 366 LEU A N 1
ATOM 2873 C CA . LEU A 1 366 ? 19.891 -34.719 -10.008 1 24.56 366 LEU A CA 1
ATOM 2874 C C . LEU A 1 366 ? 20.578 -33.656 -9.164 1 24.56 366 LEU A C 1
ATOM 2876 O O . LEU A 1 366 ? 21.656 -33.188 -9.523 1 24.56 366 LEU A O 1
ATOM 2880 N N . ILE A 1 367 ? 19.953 -32.875 -8.492 1 26.42 367 ILE A N 1
ATOM 2881 C CA . ILE A 1 367 ? 20.594 -31.969 -7.547 1 26.42 367 ILE A CA 1
ATOM 2882 C C . ILE A 1 367 ? 21.359 -32.781 -6.5 1 26.42 367 ILE A C 1
ATOM 2884 O O . ILE A 1 367 ? 20.781 -33.625 -5.824 1 26.42 367 ILE A O 1
ATOM 2888 N N . PRO A 1 368 ? 22.688 -32.812 -6.543 1 28.42 368 PRO A N 1
ATOM 2889 C CA . PRO A 1 368 ? 23.5 -33.594 -5.625 1 28.42 368 PRO A CA 1
ATOM 2890 C C . PRO A 1 368 ? 23.281 -33.219 -4.16 1 28.42 368 PRO A C 1
ATOM 2892 O O . PRO A 1 368 ? 22.875 -32.094 -3.869 1 28.42 368 PRO A O 1
ATOM 2895 N N . PRO A 1 369 ? 23.172 -34.219 -3.254 1 29.75 369 PRO A N 1
ATOM 2896 C CA . PRO A 1 369 ? 23.094 -34.062 -1.799 1 29.75 369 PRO A CA 1
ATOM 2897 C C . PRO A 1 369 ? 24.188 -33.156 -1.235 1 29.75 369 PRO A C 1
ATOM 2899 O O . PRO A 1 369 ? 25.25 -33 -1.836 1 29.75 369 PRO A O 1
ATOM 2902 N N . PRO A 1 370 ? 23.844 -32.062 -0.509 1 24.55 370 PRO A N 1
ATOM 2903 C CA . PRO A 1 370 ? 24.906 -31.266 0.08 1 24.55 370 PRO A CA 1
ATOM 2904 C C . PRO A 1 370 ? 25.969 -32.094 0.79 1 24.55 370 PRO A C 1
ATOM 2906 O O . PRO A 1 370 ? 25.625 -33.094 1.442 1 24.55 370 PRO A O 1
ATOM 2909 N N . SER A 1 371 ? 27.141 -32.281 0.17 1 23.78 371 SER A N 1
ATOM 2910 C CA . SER A 1 371 ? 28.281 -32.906 0.813 1 23.78 371 SER A CA 1
ATOM 2911 C C . SER A 1 371 ? 28.484 -32.375 2.232 1 23.78 371 SER A C 1
ATOM 2913 O O . SER A 1 371 ? 28.188 -31.219 2.514 1 23.78 371 SER A O 1
ATOM 2915 N N . SER A 1 372 ? 28.578 -33.344 3.262 1 25.31 372 SER A N 1
ATOM 2916 C CA . SER A 1 372 ? 29.047 -33.281 4.641 1 25.31 372 SER A CA 1
ATOM 2917 C C . SER A 1 372 ? 30.328 -32.438 4.746 1 25.31 372 SER A C 1
ATOM 2919 O O . SER A 1 372 ? 31.422 -32.969 4.578 1 25.31 372 SER A O 1
ATOM 2921 N N . PHE A 1 373 ? 30.344 -31.125 4.379 1 21.3 373 PHE A N 1
ATOM 2922 C CA . PHE A 1 373 ? 31.562 -30.562 4.957 1 21.3 373 PHE A CA 1
ATOM 2923 C C . PHE A 1 373 ? 31.391 -30.359 6.461 1 21.3 373 PHE A C 1
ATOM 2925 O O . PHE A 1 373 ? 30.297 -30.047 6.938 1 21.3 373 PHE A O 1
ATOM 2932 N N . MET B 1 1 ? 92.062 24.266 -1.038 1 30.08 1 MET B N 1
ATOM 2933 C CA . MET B 1 1 ? 90.75 24.125 -0.424 1 30.08 1 MET B CA 1
ATOM 2934 C C . MET B 1 1 ? 89.75 23.672 -1.447 1 30.08 1 MET B C 1
ATOM 2936 O O . MET B 1 1 ? 89.375 24.422 -2.346 1 30.08 1 MET B O 1
ATOM 2940 N N . THR B 1 2 ? 89.812 22.359 -1.892 1 33.25 2 THR B N 1
ATOM 2941 C CA . THR B 1 2 ? 89.125 21.672 -2.979 1 33.25 2 THR B CA 1
ATOM 2942 C C . THR B 1 2 ? 87.625 21.562 -2.699 1 33.25 2 THR B C 1
ATOM 2944 O O . THR B 1 2 ? 87.188 21.047 -1.664 1 33.25 2 THR B O 1
ATOM 2947 N N . THR B 1 3 ? 86.812 22.531 -3.158 1 33.09 3 THR B N 1
ATOM 2948 C CA . THR B 1 3 ? 85.375 22.625 -3.088 1 33.09 3 THR B CA 1
ATOM 2949 C C . THR B 1 3 ? 84.688 21.359 -3.641 1 33.09 3 THR B C 1
ATOM 2951 O O . THR B 1 3 ? 84.875 21.031 -4.812 1 33.09 3 THR B O 1
ATOM 2954 N N . VAL B 1 4 ? 84.562 20.297 -2.826 1 36.5 4 VAL B N 1
ATOM 2955 C CA . VAL B 1 4 ? 83.812 19.109 -3.201 1 36.5 4 VAL B CA 1
ATOM 2956 C C . VAL B 1 4 ? 82.438 19.516 -3.703 1 36.5 4 VAL B C 1
ATOM 2958 O O . VAL B 1 4 ? 81.688 20.172 -2.984 1 36.5 4 VAL B O 1
ATOM 2961 N N . ASP B 1 5 ? 82.312 19.781 -4.988 1 34.91 5 ASP B N 1
ATOM 2962 C CA . ASP B 1 5 ? 81 20 -5.668 1 34.91 5 ASP B CA 1
ATOM 2963 C C . ASP B 1 5 ? 80 18.969 -5.242 1 34.91 5 ASP B C 1
ATOM 2965 O O . ASP B 1 5 ? 80.125 17.766 -5.496 1 34.91 5 ASP B O 1
ATOM 2969 N N . GLU B 1 6 ? 79.375 19.047 -4.047 1 35.31 6 GLU B N 1
ATOM 2970 C CA . GLU B 1 6 ? 78.25 18.219 -3.607 1 35.31 6 GLU B CA 1
ATOM 2971 C C . GLU B 1 6 ? 77.25 18.078 -4.707 1 35.31 6 GLU B C 1
ATOM 2973 O O . GLU B 1 6 ? 76.75 19.078 -5.227 1 35.31 6 GLU B O 1
ATOM 2978 N N . GLN B 1 7 ? 77.312 17.016 -5.547 1 36.84 7 GLN B N 1
ATOM 2979 C CA . GLN B 1 7 ? 76.312 16.656 -6.559 1 36.84 7 GLN B CA 1
ATOM 2980 C C . GLN B 1 7 ? 74.938 16.828 -6.023 1 36.84 7 GLN B C 1
ATOM 2982 O O . GLN B 1 7 ? 74.625 16.453 -4.887 1 36.84 7 GLN B O 1
ATOM 2987 N N . PRO B 1 8 ? 74.125 17.844 -6.559 1 40.44 8 PRO B N 1
ATOM 2988 C CA . PRO B 1 8 ? 72.75 18.031 -6.129 1 40.44 8 PRO B CA 1
ATOM 2989 C C . PRO B 1 8 ? 72 16.703 -5.953 1 40.44 8 PRO B C 1
ATOM 2991 O O . PRO B 1 8 ? 72.312 15.703 -6.574 1 40.44 8 PRO B O 1
ATOM 2994 N N . PRO B 1 9 ? 71.312 16.453 -4.781 1 39.16 9 PRO B N 1
ATOM 2995 C CA . PRO B 1 9 ? 70.562 15.227 -4.562 1 39.16 9 PRO B CA 1
ATOM 2996 C C . PRO B 1 9 ? 69.812 14.766 -5.812 1 39.16 9 PRO B C 1
ATOM 2998 O O . PRO B 1 9 ? 69.375 15.594 -6.609 1 39.16 9 PRO B O 1
ATOM 3001 N N . ARG B 1 10 ? 70.188 13.633 -6.461 1 36.12 10 ARG B N 1
ATOM 3002 C CA . ARG B 1 10 ? 69.5 12.945 -7.566 1 36.12 10 ARG B CA 1
ATOM 3003 C C . ARG B 1 10 ? 68 13.086 -7.48 1 36.12 10 ARG B C 1
ATOM 3005 O O . ARG B 1 10 ? 67.438 13.008 -6.395 1 36.12 10 ARG B O 1
ATOM 3012 N N . ASP B 1 11 ? 67.375 13.945 -8.281 1 41.25 11 ASP B N 1
ATOM 3013 C CA . ASP B 1 11 ? 66 13.984 -8.617 1 41.25 11 ASP B CA 1
ATOM 3014 C C . ASP B 1 11 ? 65.375 12.586 -8.547 1 41.25 11 ASP B C 1
ATOM 3016 O O . ASP B 1 11 ? 65.812 11.672 -9.242 1 41.25 11 ASP B O 1
ATOM 3020 N N . ARG B 1 12 ? 65.062 11.984 -7.402 1 44.28 12 ARG B N 1
ATOM 3021 C CA . ARG B 1 12 ? 64.438 10.672 -7.273 1 44.28 12 ARG B CA 1
ATOM 3022 C C . ARG B 1 12 ? 63.438 10.422 -8.422 1 44.28 12 ARG B C 1
ATOM 3024 O O . ARG B 1 12 ? 62.375 11.023 -8.484 1 44.28 12 ARG B O 1
ATOM 3031 N N . THR B 1 13 ? 63.719 10.359 -9.656 1 50.53 13 THR B N 1
ATOM 3032 C CA . THR B 1 13 ? 63.062 9.938 -10.891 1 50.53 13 THR B CA 1
ATOM 3033 C C . THR B 1 13 ? 62.156 8.734 -10.641 1 50.53 13 THR B C 1
ATOM 3035 O O . THR B 1 13 ? 62.594 7.723 -10.086 1 50.53 13 THR B O 1
ATOM 3038 N N . ASP B 1 14 ? 60.844 8.875 -10.516 1 60.06 14 ASP B N 1
ATOM 3039 C CA . ASP B 1 14 ? 59.875 7.809 -10.414 1 60.06 14 ASP B CA 1
ATOM 3040 C C . ASP B 1 14 ? 60.188 6.648 -11.344 1 60.06 14 ASP B C 1
ATOM 3042 O O . ASP B 1 14 ? 60.469 6.855 -12.523 1 60.06 14 ASP B O 1
ATOM 3046 N N . CYS B 1 15 ? 60.75 5.617 -10.812 1 70.69 15 CYS B N 1
ATOM 3047 C CA . CYS B 1 15 ? 60.938 4.453 -11.672 1 70.69 15 CYS B CA 1
ATOM 3048 C C . CYS B 1 15 ? 59.688 4.156 -12.484 1 70.69 15 CYS B C 1
ATOM 3050 O O . CYS B 1 15 ? 58.625 4.676 -12.188 1 70.69 15 CYS B O 1
ATOM 3052 N N . ASP B 1 16 ? 59.875 3.719 -13.664 1 73.25 16 ASP B N 1
ATOM 3053 C CA . ASP B 1 16 ? 58.781 3.377 -14.578 1 73.25 16 ASP B CA 1
ATOM 3054 C C . ASP B 1 16 ? 57.625 2.703 -13.836 1 73.25 16 ASP B C 1
ATOM 3056 O O . ASP B 1 16 ? 56.438 2.979 -14.109 1 73.25 16 ASP B O 1
ATOM 3060 N N . MET B 1 17 ? 58.031 1.974 -12.852 1 79.69 17 MET B N 1
ATOM 3061 C CA . MET B 1 17 ? 57 1.271 -12.086 1 79.69 17 MET B CA 1
ATOM 3062 C C . MET B 1 17 ? 56.219 2.242 -11.211 1 79.69 17 MET B C 1
ATOM 3064 O O . MET B 1 17 ? 55.031 2.068 -11.008 1 79.69 17 MET B O 1
ATOM 3068 N N . CYS B 1 18 ? 56.906 3.275 -10.828 1 80.62 18 CYS B N 1
ATOM 3069 C CA . CYS B 1 18 ? 56.25 4.281 -9.984 1 80.62 18 CYS B CA 1
ATOM 3070 C C . CYS B 1 18 ? 55.219 5.066 -10.773 1 80.62 18 CYS B C 1
ATOM 3072 O O . CYS B 1 18 ? 54.156 5.379 -10.25 1 80.62 18 CYS B O 1
ATOM 3074 N N . VAL B 1 19 ? 55.594 5.301 -11.969 1 80.38 19 VAL B N 1
ATOM 3075 C CA . VAL B 1 19 ? 54.656 6.031 -12.82 1 80.38 19 VAL B CA 1
ATOM 3076 C C . VAL B 1 19 ? 53.406 5.18 -13.07 1 80.38 19 VAL B C 1
ATOM 3078 O O . VAL B 1 19 ? 52.281 5.668 -12.977 1 80.38 19 VAL B O 1
ATOM 3081 N N . LEU B 1 20 ? 53.688 3.873 -13.375 1 83.06 20 LEU B N 1
ATOM 3082 C CA . LEU B 1 20 ? 52.562 2.969 -13.633 1 83.06 20 LEU B CA 1
ATOM 3083 C C . LEU B 1 20 ? 51.688 2.822 -12.398 1 83.06 20 LEU B C 1
ATOM 3085 O O . LEU B 1 20 ? 50.469 2.801 -12.5 1 83.06 20 LEU B O 1
ATOM 3089 N N . ARG B 1 21 ? 52.312 2.83 -11.25 1 86.25 21 ARG B N 1
ATOM 3090 C CA . ARG B 1 21 ? 51.562 2.652 -10.008 1 86.25 21 ARG B CA 1
ATOM 3091 C C . ARG B 1 21 ? 50.781 3.924 -9.641 1 86.25 21 ARG B C 1
ATOM 3093 O O . ARG B 1 21 ? 49.688 3.861 -9.102 1 86.25 21 ARG B O 1
ATOM 3100 N N . ARG B 1 22 ? 51.375 5.012 -10.008 1 86.19 22 ARG B N 1
ATOM 3101 C CA . ARG B 1 22 ? 50.688 6.27 -9.797 1 86.19 22 ARG B CA 1
ATOM 3102 C C . ARG B 1 22 ? 49.438 6.348 -10.664 1 86.19 22 ARG B C 1
ATOM 3104 O O . ARG B 1 22 ? 48.375 6.781 -10.203 1 86.19 22 ARG B O 1
ATOM 3111 N N . ASP B 1 23 ? 49.562 5.906 -11.867 1 88.38 23 ASP B N 1
ATOM 3112 C CA . ASP B 1 23 ? 48.406 5.895 -12.766 1 88.38 23 ASP B CA 1
ATOM 3113 C C . ASP B 1 23 ? 47.312 4.945 -12.258 1 88.38 23 ASP B C 1
ATOM 3115 O O . ASP B 1 23 ? 46.125 5.25 -12.344 1 88.38 23 ASP B O 1
ATOM 3119 N N . GLU B 1 24 ? 47.781 3.824 -11.742 1 89.88 24 GLU B N 1
ATOM 3120 C CA . GLU B 1 24 ? 46.844 2.85 -11.203 1 89.88 24 GLU B CA 1
ATOM 3121 C C . GLU B 1 24 ? 46.156 3.395 -9.969 1 89.88 24 GLU B C 1
ATOM 3123 O O . GLU B 1 24 ? 44.938 3.18 -9.781 1 89.88 24 GLU B O 1
ATOM 3128 N N . ILE B 1 25 ? 46.812 4.129 -9.211 1 88.25 25 ILE B N 1
ATOM 3129 C CA . ILE B 1 25 ? 46.219 4.742 -8.016 1 88.25 25 ILE B CA 1
ATOM 3130 C C . ILE B 1 25 ? 45.188 5.77 -8.43 1 88.25 25 ILE B C 1
ATOM 3132 O O . ILE B 1 25 ? 44.062 5.793 -7.871 1 88.25 25 ILE B O 1
ATOM 3136 N N . ASN B 1 26 ? 45.531 6.52 -9.461 1 87.75 26 ASN B N 1
ATOM 3137 C CA . ASN B 1 26 ? 44.594 7.512 -9.938 1 87.75 26 ASN B CA 1
ATOM 3138 C C . ASN B 1 26 ? 43.312 6.859 -10.5 1 87.75 26 ASN B C 1
ATOM 3140 O O . ASN B 1 26 ? 42.219 7.336 -10.273 1 87.75 26 ASN B O 1
ATOM 3144 N N . ARG B 1 27 ? 43.531 5.785 -11.18 1 89.44 27 ARG B N 1
ATOM 3145 C CA . ARG B 1 27 ? 42.375 5.055 -11.734 1 89.44 27 ARG B CA 1
ATOM 3146 C C . ARG B 1 27 ? 41.5 4.504 -10.625 1 89.44 27 ARG B C 1
ATOM 3148 O O . ARG B 1 27 ? 40.281 4.641 -10.68 1 89.44 27 ARG B O 1
ATOM 3155 N N . LEU B 1 28 ? 42.094 4.027 -9.586 1 88.94 28 LEU B N 1
ATOM 3156 C CA . LEU B 1 28 ? 41.344 3.418 -8.484 1 88.94 28 LEU B CA 1
ATOM 3157 C C . LEU B 1 28 ? 40.625 4.48 -7.656 1 88.94 28 LEU B C 1
ATOM 3159 O O . LEU B 1 28 ? 39.531 4.258 -7.176 1 88.94 28 LEU B O 1
ATOM 3163 N N . LEU B 1 29 ? 41.25 5.613 -7.59 1 87.81 29 LEU B N 1
ATOM 3164 C CA . LEU B 1 29 ? 40.594 6.711 -6.863 1 87.81 29 LEU B CA 1
ATOM 3165 C C . LEU B 1 29 ? 39.344 7.199 -7.594 1 87.81 29 LEU B C 1
ATOM 3167 O O . LEU B 1 29 ? 38.344 7.465 -6.961 1 87.81 29 LEU B O 1
ATOM 3171 N N . GLU B 1 30 ? 39.469 7.23 -8.867 1 86.94 30 GLU B N 1
ATOM 3172 C CA . GLU B 1 30 ? 38.312 7.629 -9.664 1 86.94 30 GLU B CA 1
ATOM 3173 C C . GLU B 1 30 ? 37.188 6.586 -9.578 1 86.94 30 GLU B C 1
ATOM 3175 O O . GLU B 1 30 ? 36.031 6.934 -9.461 1 86.94 30 GLU B O 1
ATOM 3180 N N . GLU B 1 31 ? 37.594 5.422 -9.617 1 88.69 31 GLU B N 1
ATOM 3181 C CA . GLU B 1 31 ? 36.625 4.348 -9.5 1 88.69 31 GLU B CA 1
ATOM 3182 C C . GLU B 1 31 ? 35.969 4.355 -8.125 1 88.69 31 GLU B C 1
ATOM 3184 O O . GLU B 1 31 ? 34.75 4.18 -8.016 1 88.69 31 GLU B O 1
ATOM 3189 N N . ASN B 1 32 ? 36.781 4.602 -7.199 1 84.38 32 ASN B N 1
ATOM 3190 C CA . ASN B 1 32 ? 36.25 4.676 -5.844 1 84.38 32 ASN B CA 1
ATOM 3191 C C . ASN B 1 32 ? 35.281 5.852 -5.684 1 84.38 32 ASN B C 1
ATOM 3193 O O . ASN B 1 32 ? 34.25 5.73 -5.012 1 84.38 32 ASN B O 1
ATOM 3197 N N . ARG B 1 33 ? 35.594 6.898 -6.312 1 80.38 33 ARG B N 1
ATOM 3198 C CA . ARG B 1 33 ? 34.688 8.055 -6.277 1 80.38 33 ARG B CA 1
ATOM 3199 C C . ARG B 1 33 ? 33.375 7.75 -6.949 1 80.38 33 ARG B C 1
ATOM 3201 O O . ARG B 1 33 ? 32.312 8.094 -6.418 1 80.38 33 ARG B O 1
ATOM 3208 N N . ARG B 1 34 ? 33.438 7.074 -7.98 1 80.25 34 ARG B N 1
ATOM 3209 C CA . ARG B 1 34 ? 32.219 6.699 -8.711 1 80.25 34 ARG B CA 1
ATOM 3210 C C . ARG B 1 34 ? 31.359 5.73 -7.902 1 80.25 34 ARG B C 1
ATOM 3212 O O . ARG B 1 34 ? 30.141 5.895 -7.816 1 80.25 34 ARG B O 1
ATOM 3219 N N . LEU B 1 35 ? 32.031 4.859 -7.352 1 78.19 35 LEU B N 1
ATOM 3220 C CA . LEU B 1 35 ? 31.328 3.865 -6.555 1 78.19 35 LEU B CA 1
ATOM 3221 C C . LEU B 1 35 ? 30.703 4.504 -5.324 1 78.19 35 LEU B C 1
ATOM 3223 O O . LEU B 1 35 ? 29.578 4.16 -4.949 1 78.19 35 LEU B O 1
ATOM 3227 N N . LYS B 1 36 ? 31.359 5.395 -4.766 1 73.94 36 LYS B N 1
ATOM 3228 C CA . LYS B 1 36 ? 30.828 6.102 -3.604 1 73.94 36 LYS B CA 1
ATOM 3229 C C . LYS B 1 36 ? 29.609 6.941 -3.982 1 73.94 36 LYS B C 1
ATOM 3231 O O . LYS B 1 36 ? 28.641 7.008 -3.232 1 73.94 36 LYS B O 1
ATOM 3236 N N . GLN B 1 37 ? 29.641 7.438 -5.07 1 67 37 GLN B N 1
ATOM 3237 C CA . GLN B 1 37 ? 28.516 8.203 -5.574 1 67 37 GLN B CA 1
ATOM 3238 C C . GLN B 1 37 ? 27.312 7.305 -5.844 1 67 37 GLN B C 1
ATOM 3240 O O . GLN B 1 37 ? 26.188 7.648 -5.492 1 67 37 GLN B O 1
ATOM 3245 N N . GLN B 1 38 ? 27.609 6.301 -6.391 1 68.19 38 GLN B N 1
ATOM 3246 C CA . GLN B 1 38 ? 26.562 5.336 -6.668 1 68.19 38 GLN B CA 1
ATOM 3247 C C . GLN B 1 38 ? 25.953 4.789 -5.379 1 68.19 38 GLN B C 1
ATOM 3249 O O . GLN B 1 38 ? 24.734 4.605 -5.285 1 68.19 38 GLN B O 1
ATOM 3254 N N . LEU B 1 39 ? 26.812 4.574 -4.559 1 69.25 39 LEU B N 1
ATOM 3255 C CA . LEU B 1 39 ? 26.359 4.066 -3.268 1 69.25 39 LEU B CA 1
ATOM 3256 C C . LEU B 1 39 ? 25.516 5.109 -2.537 1 69.25 39 LEU B C 1
ATOM 3258 O O . LEU B 1 39 ? 24.484 4.773 -1.93 1 69.25 39 LEU B O 1
ATOM 3262 N N . ALA B 1 40 ? 26.016 6.273 -2.613 1 62.31 40 ALA B N 1
ATOM 3263 C CA . ALA B 1 40 ? 25.266 7.348 -1.979 1 62.31 40 ALA B CA 1
ATOM 3264 C C . ALA B 1 40 ? 23.859 7.473 -2.588 1 62.31 40 ALA B C 1
ATOM 3266 O O . ALA B 1 40 ? 22.891 7.688 -1.873 1 62.31 40 ALA B O 1
ATOM 3267 N N . ALA B 1 41 ? 23.875 7.293 -3.785 1 60.22 41 ALA B N 1
ATOM 3268 C CA . ALA B 1 41 ? 22.594 7.344 -4.484 1 60.22 41 ALA B CA 1
ATOM 3269 C C . ALA B 1 41 ? 21.703 6.168 -4.082 1 60.22 41 ALA B C 1
ATOM 3271 O O . ALA B 1 41 ? 20.484 6.324 -3.943 1 60.22 41 ALA B O 1
ATOM 3272 N N . ALA B 1 42 ? 22.453 5.203 -3.82 1 63.47 42 ALA B N 1
ATOM 3273 C CA . ALA B 1 42 ? 21.719 3.988 -3.465 1 63.47 42 ALA B CA 1
ATOM 3274 C C . ALA B 1 42 ? 21.312 4.004 -1.993 1 63.47 42 ALA B C 1
ATOM 3276 O O . ALA B 1 42 ? 20.375 3.311 -1.594 1 63.47 42 ALA B O 1
ATOM 3277 N N . LYS B 1 43 ? 22 4.91 -1.265 1 69.25 43 LYS B N 1
ATOM 3278 C CA . LYS B 1 43 ? 21.766 4.906 0.176 1 69.25 43 LYS B CA 1
ATOM 3279 C C . LYS B 1 43 ? 20.766 5.996 0.574 1 69.25 43 LYS B C 1
ATOM 3281 O O . LYS B 1 43 ? 20.609 6.289 1.76 1 69.25 43 LYS B O 1
ATOM 3286 N N . PHE B 1 44 ? 20.031 6.543 -0.278 1 80 44 PHE B N 1
ATOM 3287 C CA . PHE B 1 44 ? 18.984 7.508 0.059 1 80 44 PHE B CA 1
ATOM 3288 C C . PHE B 1 44 ? 19.562 8.664 0.864 1 80 44 PHE B C 1
ATOM 3290 O O . PHE B 1 44 ? 18.984 9.086 1.862 1 80 44 PHE B O 1
ATOM 3297 N N . SER B 1 45 ? 20.781 9.125 0.408 1 79.88 45 SER B N 1
ATOM 3298 C CA . SER B 1 45 ? 21.453 10.25 1.045 1 79.88 45 SER B CA 1
ATOM 3299 C C . SER B 1 45 ? 21.406 11.492 0.16 1 79.88 45 SER B C 1
ATOM 3301 O O . SER B 1 45 ? 20.594 11.57 -0.767 1 79.88 45 SER B O 1
ATOM 3303 N N . GLN B 1 46 ? 22.078 12.586 0.489 1 75.94 46 GLN B N 1
ATOM 3304 C CA . GLN B 1 46 ? 22 13.906 -0.127 1 75.94 46 GLN B CA 1
ATOM 3305 C C . GLN B 1 46 ? 22.047 13.812 -1.648 1 75.94 46 GLN B C 1
ATOM 3307 O O . GLN B 1 46 ? 21.469 14.641 -2.35 1 75.94 46 GLN B O 1
ATOM 3312 N N . GLY B 1 47 ? 22.562 12.719 -2.211 1 76.31 47 GLY B N 1
ATOM 3313 C CA . GLY B 1 47 ? 22.641 12.57 -3.656 1 76.31 47 GLY B CA 1
ATOM 3314 C C . GLY B 1 47 ? 21.469 11.805 -4.238 1 76.31 47 GLY B C 1
ATOM 3315 O O . GLY B 1 47 ? 21.375 11.633 -5.457 1 76.31 47 GLY B O 1
ATOM 3316 N N . PHE B 1 48 ? 20.516 11.602 -3.465 1 85.19 48 PHE B N 1
ATOM 3317 C CA . PHE B 1 48 ? 19.406 10.766 -3.883 1 85.19 48 PHE B CA 1
ATOM 3318 C C . PHE B 1 48 ? 18.578 11.453 -4.961 1 85.19 48 PHE B C 1
ATOM 3320 O O . PHE B 1 48 ? 18.109 10.805 -5.898 1 85.19 48 PHE B O 1
ATOM 3327 N N . PHE B 1 49 ? 18.484 12.789 -4.887 1 87.5 49 PHE B N 1
ATOM 3328 C CA . PHE B 1 49 ? 17.625 13.523 -5.812 1 87.5 49 PHE B CA 1
ATOM 3329 C C . PHE B 1 49 ? 18.438 14.031 -7.004 1 87.5 49 PHE B C 1
ATOM 3331 O O . PHE B 1 49 ? 17.891 14.695 -7.891 1 87.5 49 PHE B O 1
ATOM 3338 N N . ALA B 1 50 ? 19.703 13.734 -6.91 1 78.25 50 ALA B N 1
ATOM 3339 C CA . ALA B 1 50 ? 20.562 14.219 -7.984 1 78.25 50 ALA B CA 1
ATOM 3340 C C . ALA B 1 50 ? 20.125 13.656 -9.336 1 78.25 50 ALA B C 1
ATOM 3342 O O . ALA B 1 50 ? 20.156 14.367 -10.344 1 78.25 50 ALA B O 1
ATOM 3343 N N . SER B 1 51 ? 19.75 12.352 -9.141 1 72.81 51 SER B N 1
ATOM 3344 C CA . SER B 1 51 ? 19.203 11.719 -10.336 1 72.81 51 SER B CA 1
ATOM 3345 C C . SER B 1 51 ? 17.688 11.812 -10.375 1 72.81 51 SER B C 1
ATOM 3347 O O . SER B 1 51 ? 17.016 11.547 -9.375 1 72.81 51 SER B O 1
ATOM 3349 N N . GLY B 1 52 ? 17 12.602 -11.367 1 77.81 52 GLY B N 1
ATOM 3350 C CA . GLY B 1 52 ? 15.562 12.695 -11.516 1 77.81 52 GLY B CA 1
ATOM 3351 C C . GLY B 1 52 ? 15.023 14.078 -11.234 1 77.81 52 GLY B C 1
ATOM 3352 O O . GLY B 1 52 ? 13.906 14.406 -11.633 1 77.81 52 GLY B O 1
ATOM 3353 N N . GLY B 1 53 ? 15.758 14.805 -10.297 1 82.75 53 GLY B N 1
ATOM 3354 C CA . GLY B 1 53 ? 15.422 16.203 -10.102 1 82.75 53 GLY B CA 1
ATOM 3355 C C . GLY B 1 53 ? 14.109 16.406 -9.359 1 82.75 53 GLY B C 1
ATOM 3356 O O . GLY B 1 53 ? 13.812 15.68 -8.406 1 82.75 53 GLY B O 1
ATOM 3357 N N . ASP B 1 54 ? 13.328 17.328 -9.727 1 90.94 54 ASP B N 1
ATOM 3358 C CA . ASP B 1 54 ? 12.109 17.75 -9.047 1 90.94 54 ASP B CA 1
ATOM 3359 C C . ASP B 1 54 ? 11.008 16.703 -9.195 1 90.94 54 ASP B C 1
ATOM 3361 O O . ASP B 1 54 ? 10.172 16.547 -8.305 1 90.94 54 ASP B O 1
ATOM 3365 N N . ASP B 1 55 ? 11.117 15.938 -10.219 1 91 55 ASP B N 1
ATOM 3366 C CA . ASP B 1 55 ? 10.133 14.883 -10.406 1 91 55 ASP B CA 1
ATOM 3367 C C . ASP B 1 55 ? 10.266 13.805 -9.336 1 91 55 ASP B C 1
ATOM 3369 O O . ASP B 1 55 ? 9.258 13.32 -8.805 1 91 55 ASP B O 1
ATOM 3373 N N . LYS B 1 56 ? 11.484 13.531 -9.102 1 91.62 56 LYS B N 1
ATOM 3374 C CA . LYS B 1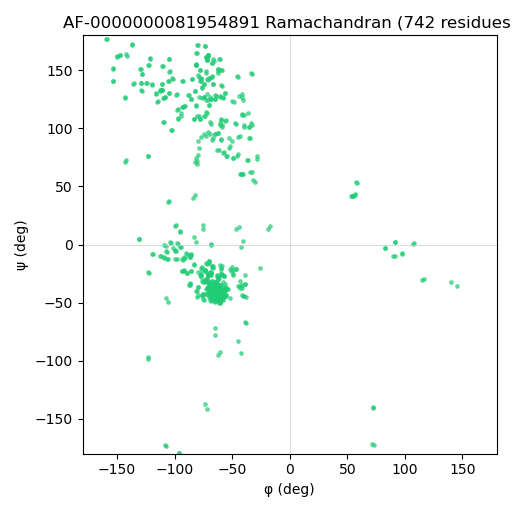 56 ? 11.75 12.531 -8.07 1 91.62 56 LYS B CA 1
ATOM 3375 C C . LYS B 1 56 ? 11.359 13.062 -6.688 1 91.62 56 LYS B C 1
ATOM 3377 O O . LYS B 1 56 ? 10.844 12.312 -5.855 1 91.62 56 LYS B O 1
ATOM 3382 N N . VAL B 1 57 ? 11.57 14.32 -6.469 1 93.88 57 VAL B N 1
ATOM 3383 C CA . VAL B 1 57 ? 11.188 14.945 -5.203 1 93.88 57 VAL B CA 1
ATOM 3384 C C . VAL B 1 57 ? 9.672 14.898 -5.039 1 93.88 57 VAL B C 1
ATOM 3386 O O . VAL B 1 57 ? 9.164 14.484 -3.992 1 93.88 57 VAL B O 1
ATOM 3389 N N . ARG B 1 58 ? 9.008 15.25 -6.094 1 93.69 58 ARG B N 1
ATOM 3390 C CA . ARG B 1 58 ? 7.551 15.25 -6.059 1 93.69 58 ARG B CA 1
ATOM 3391 C C . ARG B 1 58 ? 7.016 13.844 -5.809 1 93.69 58 ARG B C 1
ATOM 3393 O O . ARG B 1 58 ? 6.07 13.664 -5.035 1 93.69 58 ARG B O 1
ATOM 3400 N N . TYR B 1 59 ? 7.617 12.938 -6.391 1 93.75 59 TYR B N 1
ATOM 3401 C CA . TYR B 1 59 ? 7.133 11.57 -6.285 1 93.75 59 TYR B CA 1
ATOM 3402 C C . TYR B 1 59 ? 7.328 11.031 -4.871 1 93.75 59 TYR B C 1
ATOM 3404 O O . TYR B 1 59 ? 6.402 10.461 -4.285 1 93.75 59 TYR B O 1
ATOM 3412 N N . TYR B 1 60 ? 8.492 11.195 -4.293 1 94.88 60 TYR B N 1
ATOM 3413 C CA . TYR B 1 60 ? 8.828 10.531 -3.041 1 94.88 60 TYR B CA 1
ATOM 3414 C C . TYR B 1 60 ? 8.336 11.336 -1.846 1 94.88 60 TYR B C 1
ATOM 3416 O O . TYR B 1 60 ? 8.125 10.789 -0.762 1 94.88 60 TYR B O 1
ATOM 3424 N N . THR B 1 61 ? 8.133 12.672 -2.051 1 94.94 61 THR B N 1
ATOM 3425 C CA . THR B 1 61 ? 7.902 13.492 -0.868 1 94.94 61 THR B CA 1
ATOM 3426 C C . THR B 1 61 ? 6.57 14.227 -0.973 1 94.94 61 THR B C 1
ATOM 3428 O O . THR B 1 61 ? 6.035 14.703 0.032 1 94.94 61 THR B O 1
ATOM 3431 N N . GLY B 1 62 ? 6.055 14.445 -2.16 1 92.94 62 GLY B N 1
ATOM 3432 C CA . GLY B 1 62 ? 4.867 15.266 -2.357 1 92.94 62 GLY B CA 1
ATOM 3433 C C . GLY B 1 62 ? 5.164 16.75 -2.395 1 92.94 62 GLY B C 1
ATOM 3434 O O . GLY B 1 62 ? 4.266 17.562 -2.613 1 92.94 62 GLY B O 1
ATOM 3435 N N . LEU B 1 63 ? 6.41 17.109 -2.182 1 94.44 63 LEU B N 1
ATOM 3436 C CA . LEU B 1 63 ? 6.82 18.516 -2.279 1 94.44 63 LEU B CA 1
ATOM 3437 C C . LEU B 1 63 ? 7.051 18.906 -3.732 1 94.44 63 LEU B C 1
ATOM 3439 O O . LEU B 1 63 ? 7.352 18.062 -4.574 1 94.44 63 LEU B O 1
ATOM 3443 N N . PRO B 1 64 ? 6.941 20.172 -4.051 1 92.69 64 PRO B N 1
ATOM 3444 C CA . PRO B 1 64 ? 6.992 20.594 -5.453 1 92.69 64 PRO B CA 1
ATOM 3445 C C . PRO B 1 64 ? 8.391 20.469 -6.051 1 92.69 64 PRO B C 1
ATOM 3447 O O . PRO B 1 64 ? 8.539 20.172 -7.242 1 92.69 64 PRO B O 1
ATOM 3450 N N . ASP B 1 65 ? 9.422 20.766 -5.223 1 94 65 ASP B N 1
ATOM 3451 C CA . ASP B 1 65 ? 10.766 20.75 -5.789 1 94 65 ASP B CA 1
ATOM 3452 C C . ASP B 1 65 ? 11.82 20.594 -4.695 1 94 65 ASP B C 1
ATOM 3454 O O . ASP B 1 65 ? 11.484 20.531 -3.51 1 94 65 ASP B O 1
ATOM 3458 N N . TYR B 1 66 ? 13.055 20.5 -5.176 1 94.06 66 TYR B N 1
ATOM 3459 C CA . TYR B 1 66 ? 14.164 20.234 -4.266 1 94.06 66 TYR B CA 1
ATOM 3460 C C . TYR B 1 66 ? 14.438 21.453 -3.385 1 94.06 66 TYR B C 1
ATOM 3462 O O . TYR B 1 66 ? 14.828 21.312 -2.223 1 94.06 66 TYR B O 1
ATOM 3470 N N . THR B 1 67 ? 14.211 22.578 -3.912 1 93.56 67 THR B N 1
ATOM 3471 C CA . THR B 1 67 ? 14.398 23.797 -3.135 1 93.56 67 THR B CA 1
ATOM 3472 C C . THR B 1 67 ? 13.469 23.812 -1.925 1 93.56 67 THR B C 1
ATOM 3474 O O . THR B 1 67 ? 13.891 24.109 -0.81 1 93.56 67 THR B O 1
ATOM 3477 N N . THR B 1 68 ? 12.234 23.484 -2.16 1 94.5 68 THR B N 1
ATOM 3478 C CA . THR B 1 68 ? 11.266 23.406 -1.071 1 94.5 68 THR B CA 1
ATOM 3479 C C . THR B 1 68 ? 11.688 22.359 -0.044 1 94.5 68 THR B C 1
ATOM 3481 O O . THR B 1 68 ? 11.562 22.578 1.162 1 94.5 68 THR B O 1
ATOM 3484 N N . PHE B 1 69 ? 12.188 21.281 -0.533 1 95.94 69 PHE B N 1
ATOM 3485 C CA . PHE B 1 69 ? 12.664 20.219 0.348 1 95.94 69 PHE B CA 1
ATOM 3486 C C . PHE B 1 69 ? 13.789 20.734 1.238 1 95.94 69 PHE B C 1
ATOM 3488 O O . PHE B 1 69 ? 13.789 20.5 2.449 1 95.94 69 PHE B O 1
ATOM 3495 N N . THR B 1 70 ? 14.68 21.422 0.649 1 94.12 70 THR B N 1
ATOM 3496 C CA . THR B 1 70 ? 15.836 21.922 1.374 1 94.12 70 THR B CA 1
ATOM 3497 C C . THR B 1 70 ? 15.438 23.016 2.367 1 94.12 70 THR B C 1
ATOM 3499 O O . THR B 1 70 ? 16.016 23.109 3.451 1 94.12 70 THR B O 1
ATOM 3502 N N . GLU B 1 71 ? 14.484 23.766 2.01 1 94.25 71 GLU B N 1
ATOM 3503 C CA . GLU B 1 71 ? 13.977 24.781 2.916 1 94.25 71 GLU B CA 1
ATOM 3504 C C . GLU B 1 71 ? 13.312 24.156 4.141 1 94.25 71 GLU B C 1
ATOM 3506 O O . GLU B 1 71 ? 13.531 24.609 5.266 1 94.25 71 GLU B O 1
ATOM 3511 N N . LEU B 1 72 ? 12.531 23.188 3.846 1 94.88 72 LEU B N 1
ATOM 3512 C CA . LEU B 1 72 ? 11.883 22.484 4.941 1 94.88 72 LEU B CA 1
ATOM 3513 C C . LEU B 1 72 ? 12.914 21.828 5.852 1 94.88 72 LEU B C 1
ATOM 3515 O O . LEU B 1 72 ? 12.805 21.906 7.074 1 94.88 72 LEU B O 1
ATOM 3519 N N . LEU B 1 73 ? 13.875 21.266 5.23 1 95.06 73 LEU B N 1
ATOM 3520 C CA . LEU B 1 73 ? 14.953 20.609 5.973 1 95.06 73 LEU B CA 1
ATOM 3521 C C . LEU B 1 73 ? 15.68 21.609 6.859 1 95.06 73 LEU B C 1
ATOM 3523 O O . LEU B 1 73 ? 15.961 21.328 8.023 1 95.06 73 LEU B O 1
ATOM 3527 N N . THR B 1 74 ? 15.953 22.719 6.32 1 93.38 74 THR B N 1
ATOM 3528 C CA . THR B 1 74 ? 16.656 23.766 7.059 1 93.38 74 THR B CA 1
ATOM 3529 C C . THR B 1 74 ? 15.844 24.203 8.273 1 93.38 74 THR B C 1
ATOM 3531 O O . THR B 1 74 ? 16.391 24.422 9.352 1 93.38 74 THR B O 1
ATOM 3534 N N . GLY B 1 75 ? 14.57 24.312 8.133 1 92.31 75 GLY B N 1
ATOM 3535 C CA . GLY B 1 75 ? 13.695 24.703 9.227 1 92.31 75 GLY B CA 1
ATOM 3536 C C . GLY B 1 75 ? 13.57 23.641 10.297 1 92.31 75 GLY B C 1
ATOM 3537 O O . GLY B 1 75 ? 13.344 23.953 11.469 1 92.31 75 GLY B O 1
ATOM 3538 N N . LEU B 1 76 ? 13.758 22.406 9.93 1 94.31 76 LEU B N 1
ATOM 3539 C CA . LEU B 1 76 ? 13.547 21.297 10.836 1 94.31 76 LEU B CA 1
ATOM 3540 C C . LEU B 1 76 ? 14.836 20.922 11.562 1 94.31 76 LEU B C 1
ATOM 3542 O O . LEU B 1 76 ? 14.797 20.312 12.633 1 94.31 76 LEU B O 1
ATOM 3546 N N . GLN B 1 77 ? 15.938 21.281 10.992 1 91.06 77 GLN B N 1
ATOM 3547 C CA . GLN B 1 77 ? 17.234 20.797 11.438 1 91.06 77 GLN B CA 1
ATOM 3548 C C . GLN B 1 77 ? 17.469 21.109 12.914 1 91.06 77 GLN B C 1
ATOM 3550 O O . GLN B 1 77 ? 17.969 20.266 13.664 1 91.06 77 GLN B O 1
ATOM 3555 N N . PRO B 1 78 ? 17 22.297 13.398 1 90.81 78 PRO B N 1
ATOM 3556 C CA . PRO B 1 78 ? 17.203 22.594 14.82 1 90.81 78 PRO B CA 1
ATOM 3557 C C . PRO B 1 78 ? 16.406 21.688 15.742 1 90.81 78 PRO B C 1
ATOM 3559 O O . PRO B 1 78 ? 16.719 21.562 16.922 1 90.81 78 PRO B O 1
ATOM 3562 N N . LEU B 1 79 ? 15.414 21.078 15.242 1 91.56 79 LEU B N 1
ATOM 3563 C CA . LEU B 1 79 ? 14.523 20.25 16.047 1 91.56 79 LEU B CA 1
ATOM 3564 C C . LEU B 1 79 ? 14.883 18.766 15.922 1 91.56 79 LEU B C 1
ATOM 3566 O O . LEU B 1 79 ? 14.297 17.922 16.594 1 91.56 79 LEU B O 1
ATOM 3570 N N . MET B 1 80 ? 15.852 18.484 15.031 1 88.94 80 MET B N 1
ATOM 3571 C CA . MET B 1 80 ? 16.172 17.094 14.742 1 88.94 80 MET B CA 1
ATOM 3572 C C . MET B 1 80 ? 17.484 16.688 15.406 1 88.94 80 MET B C 1
ATOM 3574 O O . MET B 1 80 ? 18.453 17.453 15.398 1 88.94 80 MET B O 1
ATOM 3578 N N . ALA B 1 81 ? 17.406 15.578 16.078 1 80.31 81 ALA B N 1
ATOM 3579 C CA . ALA B 1 81 ? 18.609 15.016 16.672 1 80.31 81 ALA B CA 1
ATOM 3580 C C . ALA B 1 81 ? 19.203 13.938 15.766 1 80.31 81 ALA B C 1
ATOM 3582 O O . ALA B 1 81 ? 18.562 12.93 15.484 1 80.31 81 ALA B O 1
ATOM 3583 N N . ALA B 1 82 ? 20.328 14.297 15.164 1 69.19 82 ALA B N 1
ATOM 3584 C CA . ALA B 1 82 ? 20.953 13.312 14.289 1 69.19 82 ALA B CA 1
ATOM 3585 C C . ALA B 1 82 ? 21.531 12.148 15.094 1 69.19 82 ALA B C 1
ATOM 3587 O O . ALA B 1 82 ? 22.188 12.352 16.109 1 69.19 82 ALA B O 1
ATOM 3588 N N . ARG B 1 83 ? 21.094 11.094 14.852 1 77.31 83 ARG B N 1
ATOM 3589 C CA . ARG B 1 83 ? 21.641 9.883 15.461 1 77.31 83 ARG B CA 1
ATOM 3590 C C . ARG B 1 83 ? 22.094 8.883 14.406 1 77.31 83 ARG B C 1
ATOM 3592 O O . ARG B 1 83 ? 23.031 9.164 13.641 1 77.31 83 ARG B O 1
ATOM 3599 N N . ALA B 1 84 ? 21.281 7.891 14.086 1 82.12 84 ALA B N 1
ATOM 3600 C CA . ALA B 1 84 ? 21.594 6.82 13.133 1 82.12 84 ALA B CA 1
ATOM 3601 C C . ALA B 1 84 ? 21.469 7.312 11.695 1 82.12 84 ALA B C 1
ATOM 3603 O O . ALA B 1 84 ? 22.203 6.84 10.812 1 82.12 84 ALA B O 1
ATOM 3604 N N . LEU B 1 85 ? 20.672 8.312 11.484 1 89.62 85 LEU B N 1
ATOM 3605 C CA . LEU B 1 85 ? 20.469 8.906 10.164 1 89.62 85 LEU B CA 1
ATOM 3606 C C . LEU B 1 85 ? 20.672 10.422 10.219 1 89.62 85 LEU B C 1
ATOM 3608 O O . LEU B 1 85 ? 20.391 11.055 11.242 1 89.62 85 LEU B O 1
ATOM 3612 N N . LYS B 1 86 ? 21.172 10.938 9.133 1 90.31 86 LYS B N 1
ATOM 3613 C CA . LYS B 1 86 ? 21.297 12.391 8.992 1 90.31 86 LYS B CA 1
ATOM 3614 C C . LYS B 1 86 ? 19.938 13.039 8.797 1 90.31 86 LYS B C 1
ATOM 3616 O O . LYS B 1 86 ? 18.984 12.375 8.375 1 90.31 86 LYS B O 1
ATOM 3621 N N . PRO B 1 87 ? 19.859 14.344 9.094 1 93.44 87 PRO B N 1
ATOM 3622 C CA . PRO B 1 87 ? 18.578 15.039 8.992 1 93.44 87 PRO B CA 1
ATOM 3623 C C . PRO B 1 87 ? 17.938 14.906 7.609 1 93.44 87 PRO B C 1
ATOM 3625 O O . PRO B 1 87 ? 16.719 14.742 7.496 1 93.44 87 PRO B O 1
ATOM 3628 N N . PHE B 1 88 ? 18.75 14.93 6.648 1 93.06 88 PHE B N 1
ATOM 3629 C CA . PHE B 1 88 ? 18.25 14.75 5.293 1 93.06 88 PHE B CA 1
ATOM 3630 C C . PHE B 1 88 ? 17.531 13.414 5.16 1 93.06 88 PHE B C 1
ATOM 3632 O O . PHE B 1 88 ? 16.406 13.352 4.648 1 93.06 88 PHE B O 1
ATOM 3639 N N . GLN B 1 89 ? 18.156 12.422 5.645 1 93.88 89 GLN B N 1
ATOM 3640 C CA . GLN B 1 89 ? 17.609 11.07 5.555 1 93.88 89 GLN B CA 1
ATOM 3641 C C . GLN B 1 89 ? 16.359 10.93 6.418 1 93.88 89 GLN B C 1
ATOM 3643 O O . GLN B 1 89 ? 15.406 10.234 6.035 1 93.88 89 GLN B O 1
ATOM 3648 N N . MET B 1 90 ? 16.359 11.562 7.547 1 95.44 90 MET B N 1
ATOM 3649 C CA . MET B 1 90 ? 15.211 11.5 8.453 1 95.44 90 MET B CA 1
ATOM 3650 C C . MET B 1 90 ? 13.977 12.102 7.797 1 95.44 90 MET B C 1
ATOM 3652 O O . MET B 1 90 ? 12.891 11.516 7.844 1 95.44 90 MET B O 1
ATOM 3656 N N . LEU B 1 91 ? 14.203 13.234 7.207 1 96.56 91 LEU B N 1
ATOM 3657 C CA . LEU B 1 91 ? 13.094 13.898 6.531 1 96.56 91 LEU B CA 1
ATOM 3658 C C . LEU B 1 91 ? 12.625 13.094 5.324 1 96.56 91 LEU B C 1
ATOM 3660 O O . LEU B 1 91 ? 11.43 12.906 5.121 1 96.56 91 LEU B O 1
ATOM 3664 N N . LEU B 1 92 ? 13.609 12.602 4.578 1 96.12 92 LEU B N 1
ATOM 3665 C CA . LEU B 1 92 ? 13.289 11.82 3.391 1 96.12 92 LEU B CA 1
ATOM 3666 C C . LEU B 1 92 ? 12.508 10.562 3.76 1 96.12 92 LEU B C 1
ATOM 3668 O O . LEU B 1 92 ? 11.469 10.281 3.166 1 96.12 92 LEU B O 1
ATOM 3672 N N . LEU B 1 93 ? 12.953 9.859 4.719 1 96.38 93 LEU B N 1
ATOM 3673 C CA . LEU B 1 93 ? 12.297 8.648 5.203 1 96.38 93 LEU B CA 1
ATOM 3674 C C . LEU B 1 93 ? 10.859 8.938 5.621 1 96.38 93 LEU B C 1
ATOM 3676 O O . LEU B 1 93 ? 9.938 8.203 5.258 1 96.38 93 LEU B O 1
ATOM 3680 N N . THR B 1 94 ? 10.672 9.953 6.293 1 97.75 94 THR B N 1
ATOM 3681 C CA . THR B 1 94 ? 9.367 10.328 6.828 1 97.75 94 THR B CA 1
ATOM 3682 C C . THR B 1 94 ? 8.406 10.695 5.703 1 97.75 94 THR B C 1
ATOM 3684 O O . THR B 1 94 ? 7.273 10.219 5.664 1 97.75 94 THR B O 1
ATOM 3687 N N . LEU B 1 95 ? 8.898 11.508 4.809 1 97.56 95 LEU B N 1
ATOM 3688 C CA . LEU B 1 95 ? 8.039 11.938 3.709 1 97.56 95 LEU B CA 1
ATOM 3689 C C . LEU B 1 95 ? 7.719 10.773 2.779 1 97.56 95 LEU B C 1
ATOM 3691 O O . LEU B 1 95 ? 6.613 10.68 2.244 1 97.56 95 LEU B O 1
ATOM 3695 N N . MET B 1 96 ? 8.672 9.852 2.586 1 97 96 MET B N 1
ATOM 3696 C CA . MET B 1 96 ? 8.438 8.648 1.798 1 97 96 MET B CA 1
ATOM 3697 C C . MET B 1 96 ? 7.332 7.801 2.42 1 97 96 MET B C 1
ATOM 3699 O O . MET B 1 96 ? 6.473 7.273 1.71 1 97 96 MET B O 1
ATOM 3703 N N . ARG B 1 97 ? 7.383 7.664 3.672 1 97 97 ARG B N 1
ATOM 3704 C CA . ARG B 1 97 ? 6.375 6.867 4.363 1 97 97 ARG B CA 1
ATOM 3705 C C . ARG B 1 97 ? 5.004 7.523 4.273 1 97 97 ARG B C 1
ATOM 3707 O O . ARG B 1 97 ? 4.004 6.855 3.998 1 97 97 ARG B O 1
ATOM 3714 N N . LEU B 1 98 ? 4.973 8.797 4.449 1 96.44 98 LEU B N 1
ATOM 3715 C CA . LEU B 1 98 ? 3.701 9.5 4.371 1 96.44 98 LEU B CA 1
ATOM 3716 C C . LEU B 1 98 ? 3.129 9.438 2.957 1 96.44 98 LEU B C 1
ATOM 3718 O O . LEU B 1 98 ? 1.943 9.148 2.777 1 96.44 98 LEU B O 1
ATOM 3722 N N . ARG B 1 99 ? 3.963 9.703 1.977 1 95.44 99 ARG B N 1
ATOM 3723 C CA . ARG B 1 99 ? 3.529 9.867 0.592 1 95.44 99 ARG B CA 1
ATOM 3724 C C . ARG B 1 99 ? 3.199 8.516 -0.039 1 95.44 99 ARG B C 1
ATOM 3726 O O . ARG B 1 99 ? 2.193 8.383 -0.737 1 95.44 99 ARG B O 1
ATOM 3733 N N . LEU B 1 100 ? 4.055 7.543 0.24 1 94.88 100 LEU B N 1
ATOM 3734 C CA . LEU B 1 100 ? 3.955 6.297 -0.507 1 94.88 100 LEU B CA 1
ATOM 3735 C C . LEU B 1 100 ? 3.498 5.156 0.397 1 94.88 100 LEU B C 1
ATOM 3737 O O . LEU B 1 100 ? 3.213 4.055 -0.081 1 94.88 100 LEU B O 1
ATOM 3741 N N . ASP B 1 101 ? 3.471 5.383 1.636 1 93.56 101 ASP B N 1
ATOM 3742 C CA . ASP B 1 101 ? 3.113 4.371 2.625 1 93.56 101 ASP B CA 1
ATOM 3743 C C . ASP B 1 101 ? 4.016 3.145 2.508 1 93.56 101 ASP B C 1
ATOM 3745 O O . ASP B 1 101 ? 3.533 2.01 2.484 1 93.56 101 ASP B O 1
ATOM 3749 N N . LEU B 1 102 ? 5.297 3.416 2.338 1 95.19 102 LEU B N 1
ATOM 3750 C CA . LEU B 1 102 ? 6.25 2.312 2.297 1 95.19 102 LEU B CA 1
ATOM 3751 C C . LEU B 1 102 ? 6.332 1.612 3.65 1 95.19 102 LEU B C 1
ATOM 3753 O O . LEU B 1 102 ? 6.336 2.27 4.695 1 95.19 102 LEU B O 1
ATOM 3757 N N . PRO B 1 103 ? 6.387 0.273 3.613 1 94.25 103 PRO B N 1
ATOM 3758 C CA . PRO B 1 103 ? 6.449 -0.471 4.875 1 94.25 103 PRO B CA 1
ATOM 3759 C C . PRO B 1 103 ? 7.703 -0.154 5.684 1 94.25 103 PRO B C 1
ATOM 3761 O O . PRO B 1 103 ? 8.781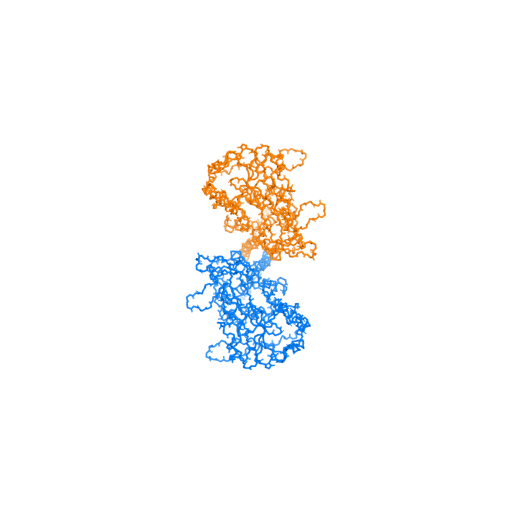 0.046 5.109 1 94.25 103 PRO B O 1
ATOM 3764 N N . VAL B 1 104 ? 7.578 -0.273 6.98 1 94.88 104 VAL B N 1
ATOM 3765 C CA . VAL B 1 104 ? 8.641 0.106 7.906 1 94.88 104 VAL B CA 1
ATOM 3766 C C . VAL B 1 104 ? 9.859 -0.788 7.691 1 94.88 104 VAL B C 1
ATOM 3768 O O . VAL B 1 104 ? 10.992 -0.299 7.617 1 94.88 104 VAL B O 1
ATOM 3771 N N . VAL B 1 105 ? 9.633 -2.082 7.531 1 93.69 105 VAL B N 1
ATOM 3772 C CA . VAL B 1 105 ? 10.742 -3.01 7.371 1 93.69 105 VAL B CA 1
ATOM 3773 C C . VAL B 1 105 ? 11.469 -2.725 6.059 1 93.69 105 VAL B C 1
ATOM 3775 O O . VAL B 1 105 ? 12.695 -2.799 5.992 1 93.69 105 VAL B O 1
ATOM 3778 N N . HIS B 1 106 ? 10.719 -2.428 5.047 1 94.19 106 HIS B N 1
ATOM 3779 C CA . HIS B 1 106 ? 11.312 -2.064 3.766 1 94.19 106 HIS B CA 1
ATOM 3780 C C . HIS B 1 106 ? 12.148 -0.793 3.887 1 94.19 106 HIS B C 1
ATOM 3782 O O . HIS B 1 106 ? 13.273 -0.737 3.391 1 94.19 106 HIS B O 1
ATOM 3788 N N . LEU B 1 107 ? 11.617 0.194 4.586 1 94.62 107 LEU B N 1
ATOM 3789 C CA . LEU B 1 107 ? 12.359 1.43 4.816 1 94.62 107 LEU B CA 1
ATOM 3790 C C . LEU B 1 107 ? 13.617 1.164 5.633 1 94.62 107 LEU B C 1
ATOM 3792 O O . LEU B 1 107 ? 14.672 1.746 5.367 1 94.62 107 LEU B O 1
ATOM 3796 N N . ALA B 1 108 ? 13.5 0.32 6.633 1 92.12 108 ALA B N 1
ATOM 3797 C CA . ALA B 1 108 ? 14.648 -0.05 7.453 1 92.12 108 ALA B CA 1
ATOM 3798 C C . ALA B 1 108 ? 15.766 -0.634 6.602 1 92.12 108 ALA B C 1
ATOM 3800 O O . ALA B 1 108 ? 16.938 -0.282 6.773 1 92.12 108 ALA B O 1
ATOM 3801 N N . ASN B 1 109 ? 15.383 -1.444 5.656 1 87.62 109 ASN B N 1
ATOM 3802 C CA . ASN B 1 109 ? 16.375 -2.055 4.773 1 87.62 109 ASN B CA 1
ATOM 3803 C C . ASN B 1 109 ? 16.969 -1.034 3.809 1 87.62 109 ASN B C 1
ATOM 3805 O O . ASN B 1 109 ? 18.172 -1.065 3.529 1 87.62 109 ASN B O 1
ATOM 3809 N N . LEU B 1 110 ? 16.172 -0.135 3.336 1 88.81 110 LEU B N 1
ATOM 3810 C CA . LEU B 1 110 ? 16.641 0.87 2.389 1 88.81 110 LEU B CA 1
ATOM 3811 C C . LEU B 1 110 ? 17.625 1.829 3.051 1 88.81 110 LEU B C 1
ATOM 3813 O O . LEU B 1 110 ? 18.641 2.199 2.453 1 88.81 110 LEU B O 1
ATOM 3817 N N . PHE B 1 111 ? 17.344 2.197 4.281 1 89.19 111 PHE B N 1
ATOM 3818 C CA . PHE B 1 111 ? 18.141 3.197 4.969 1 89.19 111 PHE B CA 1
ATOM 3819 C C . PHE B 1 111 ? 19.172 2.533 5.879 1 89.19 111 PHE B C 1
ATOM 3821 O O . PHE B 1 111 ? 19.922 3.215 6.586 1 89.19 111 PHE B O 1
ATOM 3828 N N . VAL B 1 112 ? 19.203 1.255 5.887 1 83.12 112 VAL B N 1
ATOM 3829 C CA . VAL B 1 112 ? 20.156 0.433 6.605 1 83.12 112 VAL B CA 1
ATOM 3830 C C . VAL B 1 112 ? 20.109 0.757 8.102 1 83.12 112 VAL B C 1
ATOM 3832 O O . VAL B 1 112 ? 21.125 1.071 8.711 1 83.12 112 VAL B O 1
ATOM 3835 N N . VAL B 1 113 ? 18.969 0.697 8.656 1 88.75 113 VAL B N 1
ATOM 3836 C CA . VAL B 1 113 ? 18.719 0.846 10.086 1 88.75 113 VAL B CA 1
ATOM 3837 C C . VAL B 1 113 ? 17.719 -0.207 10.555 1 88.75 113 VAL B C 1
ATOM 3839 O O . VAL B 1 113 ? 17.188 -0.96 9.742 1 88.75 113 VAL B O 1
ATOM 3842 N N . SER B 1 114 ? 17.516 -0.304 11.812 1 89.62 114 SER B N 1
ATOM 3843 C CA . SER B 1 114 ? 16.562 -1.27 12.344 1 89.62 114 SER B CA 1
ATOM 3844 C C . SER B 1 114 ? 15.133 -0.74 12.266 1 89.62 114 SER B C 1
ATOM 3846 O O . SER B 1 114 ? 14.914 0.472 12.211 1 89.62 114 SER B O 1
ATOM 3848 N N . PRO B 1 115 ? 14.164 -1.635 12.211 1 93.75 115 PRO B N 1
ATOM 3849 C CA . PRO B 1 115 ? 12.766 -1.199 12.164 1 93.75 115 PRO B CA 1
ATOM 3850 C C . PRO B 1 115 ? 12.383 -0.313 13.344 1 93.75 115 PRO B C 1
ATOM 3852 O O . PRO B 1 115 ? 11.734 0.719 13.164 1 93.75 115 PRO B O 1
ATOM 3855 N N . PRO B 1 116 ? 12.852 -0.598 14.562 1 93.69 116 PRO B N 1
ATOM 3856 C CA . PRO B 1 116 ? 12.531 0.311 15.664 1 93.69 116 PRO B CA 1
ATOM 3857 C C . PRO B 1 116 ? 13.078 1.719 15.453 1 93.69 116 PRO B C 1
ATOM 3859 O O . PRO B 1 116 ? 12.438 2.701 15.82 1 93.69 116 PRO B O 1
ATOM 3862 N N . THR B 1 117 ? 14.227 1.763 14.844 1 93.56 117 THR B N 1
ATOM 3863 C CA . THR B 1 117 ? 14.82 3.064 14.547 1 93.56 117 THR B CA 1
ATOM 3864 C C . THR B 1 117 ? 13.961 3.832 13.547 1 93.56 117 THR B C 1
ATOM 3866 O O . THR B 1 117 ? 13.789 5.047 13.672 1 93.56 117 THR B O 1
ATOM 3869 N N . VAL B 1 118 ? 13.398 3.129 12.586 1 95.31 118 VAL B N 1
ATOM 3870 C CA . VAL B 1 118 ? 12.516 3.758 11.609 1 95.31 118 VAL B CA 1
ATOM 3871 C C . VAL B 1 118 ? 11.281 4.312 12.32 1 95.31 118 VAL B C 1
ATOM 3873 O O . VAL B 1 118 ? 10.867 5.449 12.062 1 95.31 118 VAL B O 1
ATOM 3876 N N . TYR B 1 119 ? 10.75 3.578 13.273 1 94.62 119 TYR B N 1
ATOM 3877 C CA . TYR B 1 119 ? 9.578 4.023 14.016 1 94.62 119 TYR B CA 1
ATOM 3878 C C . TYR B 1 119 ? 9.883 5.285 14.82 1 94.62 119 TYR B C 1
ATOM 3880 O O . TYR B 1 119 ? 9.109 6.246 14.797 1 94.62 119 TYR B O 1
ATOM 3888 N N . ARG B 1 120 ? 10.953 5.223 15.422 1 93.94 120 ARG B N 1
ATOM 3889 C CA . ARG B 1 120 ? 11.352 6.352 16.266 1 93.94 120 ARG B CA 1
ATOM 3890 C C . ARG B 1 120 ? 11.578 7.602 15.422 1 93.94 120 ARG B C 1
ATOM 3892 O O . ARG B 1 120 ? 11.078 8.68 15.75 1 93.94 120 ARG B O 1
ATOM 3899 N N . ILE B 1 121 ? 12.336 7.438 14.375 1 95.62 121 ILE B N 1
ATOM 3900 C CA . ILE B 1 121 ? 12.648 8.562 13.5 1 95.62 121 ILE B CA 1
ATOM 3901 C C . ILE B 1 121 ? 11.367 9.141 12.914 1 95.62 121 ILE B C 1
ATOM 3903 O O . ILE B 1 121 ? 11.195 10.359 12.859 1 95.62 121 ILE B O 1
ATOM 3907 N N . PHE B 1 122 ? 10.492 8.312 12.523 1 96.62 122 PHE B N 1
ATOM 3908 C CA . PHE B 1 122 ? 9.234 8.742 11.938 1 96.62 122 PHE B CA 1
ATOM 3909 C C . PHE B 1 122 ? 8.422 9.562 12.93 1 96.62 122 PHE B C 1
ATOM 3911 O O . PHE B 1 122 ? 7.973 10.664 12.617 1 96.62 122 PHE B O 1
ATOM 3918 N N . ARG B 1 123 ? 8.273 9.031 14.102 1 95.31 123 ARG B N 1
ATOM 3919 C CA . ARG B 1 123 ? 7.516 9.703 15.148 1 95.31 123 ARG B CA 1
ATOM 3920 C C . ARG B 1 123 ? 8.125 11.062 15.477 1 95.31 123 ARG B C 1
ATOM 3922 O O . ARG B 1 123 ? 7.418 12.07 15.539 1 95.31 123 ARG B O 1
ATOM 3929 N N . GLU B 1 124 ? 9.383 11.07 15.578 1 94.88 124 GLU B N 1
ATOM 3930 C CA . GLU B 1 124 ? 10.078 12.297 15.953 1 94.88 124 GLU B CA 1
ATOM 3931 C C . GLU B 1 124 ? 10.008 13.328 14.836 1 94.88 124 GLU B C 1
ATOM 3933 O O . GLU B 1 124 ? 9.781 14.516 15.094 1 94.88 124 GLU B O 1
ATOM 3938 N N . THR B 1 125 ? 10.25 12.875 13.695 1 96.69 125 THR B N 1
ATOM 3939 C CA . THR B 1 125 ? 10.242 13.789 12.562 1 96.69 125 THR B CA 1
ATOM 3940 C C . THR B 1 125 ? 8.836 14.336 12.32 1 96.69 125 THR B C 1
ATOM 3942 O O . THR B 1 125 ? 8.656 15.523 12.039 1 96.69 125 THR B O 1
ATOM 3945 N N . VAL B 1 126 ? 7.812 13.492 12.445 1 97.31 126 VAL B N 1
ATOM 3946 C CA . VAL B 1 126 ? 6.43 13.938 12.312 1 97.31 126 VAL B CA 1
ATOM 3947 C C . VAL B 1 126 ? 6.117 14.984 13.375 1 97.31 126 VAL B C 1
ATOM 3949 O O . VAL B 1 126 ? 5.469 15.992 13.094 1 97.31 126 VAL B O 1
ATOM 3952 N N . SER B 1 127 ? 6.59 14.75 14.57 1 95.44 127 SER B N 1
ATOM 3953 C CA . SER B 1 127 ? 6.383 15.703 15.648 1 95.44 127 SER B CA 1
ATOM 3954 C C . SER B 1 127 ? 7.039 17.047 15.336 1 95.44 127 SER B C 1
ATOM 3956 O O . SER B 1 127 ? 6.453 18.109 15.586 1 95.44 127 SER B O 1
ATOM 3958 N N . SER B 1 128 ? 8.211 17 14.789 1 96.31 128 SER B N 1
ATOM 3959 C CA . SER B 1 128 ? 8.906 18.219 14.398 1 96.31 128 SER B CA 1
ATOM 3960 C C . SER B 1 128 ? 8.164 18.938 13.281 1 96.31 128 SER B C 1
ATOM 3962 O O . SER B 1 128 ? 8.016 20.172 13.32 1 96.31 128 SER B O 1
ATOM 3964 N N . LEU B 1 129 ? 7.723 18.156 12.328 1 97.31 129 LEU B N 1
ATOM 3965 C CA . LEU B 1 129 ? 6.941 18.734 11.242 1 97.31 129 LEU B CA 1
ATOM 3966 C C . LEU B 1 129 ? 5.668 19.391 11.773 1 97.31 129 LEU B C 1
ATOM 3968 O O . LEU B 1 129 ? 5.305 20.484 11.352 1 97.31 129 LEU B O 1
ATOM 3972 N N . HIS B 1 130 ? 5.027 18.688 12.656 1 96.69 130 HIS B N 1
ATOM 3973 C CA . HIS B 1 130 ? 3.814 19.219 13.273 1 96.69 130 HIS B CA 1
ATOM 3974 C C . HIS B 1 130 ? 4.07 20.562 13.938 1 96.69 130 HIS B C 1
ATOM 3976 O O . HIS B 1 130 ? 3.291 21.5 13.766 1 96.69 130 HIS B O 1
ATOM 3982 N N . THR B 1 131 ? 5.164 20.688 14.602 1 94.69 131 THR B N 1
ATOM 3983 C CA . THR B 1 131 ? 5.523 21.891 15.328 1 94.69 131 THR B CA 1
ATOM 3984 C C . THR B 1 131 ? 5.746 23.062 14.359 1 94.69 131 THR B C 1
ATOM 3986 O O . THR B 1 131 ? 5.285 24.172 14.609 1 94.69 131 THR B O 1
ATOM 3989 N N . VAL B 1 132 ? 6.316 22.75 13.25 1 93.56 132 VAL B N 1
ATOM 3990 C CA . VAL B 1 132 ? 6.727 23.812 12.344 1 93.56 132 VAL B CA 1
ATOM 3991 C C . VAL B 1 132 ? 5.582 24.156 11.391 1 93.56 132 VAL B C 1
ATOM 3993 O O . VAL B 1 132 ? 5.461 25.297 10.938 1 93.56 132 VAL B O 1
ATOM 3996 N N . MET B 1 133 ? 4.668 23.203 11.172 1 94.06 133 MET B N 1
ATOM 3997 C CA . MET B 1 133 ? 3.729 23.406 10.07 1 94.06 133 MET B CA 1
ATOM 3998 C C . MET B 1 133 ? 2.326 23.688 10.602 1 94.06 133 MET B C 1
ATOM 4000 O O . MET B 1 133 ? 1.447 24.094 9.836 1 94.06 133 MET B O 1
ATOM 4004 N N . THR B 1 134 ? 2.098 23.516 11.797 1 92.56 134 THR B N 1
ATOM 4005 C CA . THR B 1 134 ? 0.761 23.656 12.367 1 92.56 134 THR B CA 1
ATOM 4006 C C . THR B 1 134 ? 0.189 25.031 12.094 1 92.56 134 THR B C 1
ATOM 4008 O O . THR B 1 134 ? -1.024 25.188 11.938 1 92.56 134 THR B O 1
ATOM 4011 N N . HIS B 1 135 ? 1.021 26.016 11.922 1 92.12 135 HIS B N 1
ATOM 4012 C CA . HIS B 1 135 ? 0.58 27.391 11.711 1 92.12 135 HIS B CA 1
ATOM 4013 C C . HIS B 1 135 ? -0.056 27.547 10.336 1 92.12 135 HIS B C 1
ATOM 4015 O O . HIS B 1 135 ? -0.747 28.547 10.078 1 92.12 135 HIS B O 1
ATOM 4021 N N . ALA B 1 136 ? 0.19 26.562 9.477 1 93 136 ALA B N 1
ATOM 4022 C CA . ALA B 1 136 ? -0.378 26.625 8.133 1 93 136 ALA B CA 1
ATOM 4023 C C . ALA B 1 136 ? -1.883 26.375 8.164 1 93 136 ALA B C 1
ATOM 4025 O O . ALA B 1 136 ? -2.58 26.625 7.18 1 93 136 ALA B O 1
ATOM 4026 N N . ILE B 1 137 ? -2.369 25.844 9.219 1 93.94 137 ILE B N 1
ATOM 4027 C CA . ILE B 1 137 ? -3.801 25.672 9.445 1 93.94 137 ILE B CA 1
ATOM 4028 C C . ILE B 1 137 ? -4.297 26.75 10.422 1 93.94 137 ILE B C 1
ATOM 4030 O O . ILE B 1 137 ? -4.094 26.641 11.633 1 93.94 137 ILE B O 1
ATOM 4034 N N . ALA B 1 138 ? -4.867 27.781 9.836 1 91.69 138 ALA B N 1
ATOM 4035 C CA . ALA B 1 138 ? -5.27 28.922 10.648 1 91.69 138 ALA B CA 1
ATOM 4036 C C . ALA B 1 138 ? -6.66 29.406 10.258 1 91.69 138 ALA B C 1
ATOM 4038 O O . ALA B 1 138 ? -6.996 29.469 9.07 1 91.69 138 ALA B O 1
ATOM 4039 N N . TRP B 1 139 ? -7.375 29.703 11.234 1 89.94 139 TRP B N 1
ATOM 4040 C CA . TRP B 1 139 ? -8.711 30.25 11.008 1 89.94 139 TRP B CA 1
ATOM 4041 C C . TRP B 1 139 ? -8.641 31.594 10.305 1 89.94 139 TRP B C 1
ATOM 4043 O O . TRP B 1 139 ? -7.922 32.5 10.742 1 89.94 139 TRP B O 1
ATOM 4053 N N . PRO B 1 140 ? -9.352 31.703 9.258 1 85.94 140 PRO B N 1
ATOM 4054 C CA . PRO B 1 140 ? -9.242 32.938 8.477 1 85.94 140 PRO B CA 1
ATOM 4055 C C . PRO B 1 140 ? -10.008 34.094 9.102 1 85.94 140 PRO B C 1
ATOM 4057 O O . PRO B 1 140 ? -11.008 33.906 9.789 1 85.94 140 PRO B O 1
ATOM 4060 N N . GLU B 1 141 ? -9.422 35.25 8.797 1 83.19 141 GLU B N 1
ATOM 4061 C CA . GLU B 1 141 ? -10.18 36.469 9.141 1 83.19 141 GLU B CA 1
ATOM 4062 C C . GLU B 1 141 ? -11.375 36.656 8.203 1 83.19 141 GLU B C 1
ATOM 4064 O O . GLU B 1 141 ? -11.305 36.281 7.027 1 83.19 141 GLU B O 1
ATOM 4069 N N . ARG B 1 142 ? -12.406 37.219 8.742 1 77.44 142 ARG B N 1
ATOM 4070 C CA . ARG B 1 142 ? -13.633 37.438 7.973 1 77.44 142 ARG B CA 1
ATOM 4071 C C . ARG B 1 142 ? -13.352 38.156 6.668 1 77.44 142 ARG B C 1
ATOM 4073 O O . ARG B 1 142 ? -13.875 37.781 5.613 1 77.44 142 ARG B O 1
ATOM 4080 N N . ASP B 1 143 ? -12.594 39.125 6.875 1 76.31 143 ASP B N 1
ATOM 4081 C CA . ASP B 1 143 ? -12.305 39.938 5.703 1 76.31 143 ASP B CA 1
ATOM 4082 C C . ASP B 1 143 ? -11.531 39.156 4.652 1 76.31 143 ASP B C 1
ATOM 4084 O O . ASP B 1 143 ? -11.758 39.312 3.451 1 76.31 143 ASP B O 1
ATOM 4088 N N . ALA B 1 144 ? -10.75 38.281 5.105 1 77.31 144 ALA B N 1
ATOM 4089 C CA . ALA B 1 144 ? -9.961 37.438 4.195 1 77.31 144 ALA B CA 1
ATOM 4090 C C . ALA B 1 144 ? -10.844 36.438 3.451 1 77.31 144 ALA B C 1
ATOM 4092 O O . ALA B 1 144 ? -10.648 36.219 2.258 1 77.31 144 ALA B O 1
ATOM 4093 N N . VAL B 1 145 ? -11.773 35.938 4.125 1 76.06 145 VAL B N 1
ATOM 4094 C CA . VAL B 1 145 ? -12.68 34.969 3.525 1 76.06 145 VAL B CA 1
ATOM 4095 C C . VAL B 1 145 ? -13.586 35.656 2.508 1 76.06 145 VAL B C 1
ATOM 4097 O O . VAL B 1 145 ? -13.805 35.125 1.411 1 76.06 145 VAL B O 1
ATOM 4100 N N . ALA B 1 146 ? -14.055 36.75 2.883 1 72.81 146 ALA B N 1
ATOM 4101 C CA . ALA B 1 146 ? -14.953 37.5 2.012 1 72.81 146 ALA B CA 1
ATOM 4102 C C . ALA B 1 146 ? -14.281 37.812 0.672 1 72.81 146 ALA B C 1
ATOM 4104 O O . ALA B 1 146 ? -14.938 37.781 -0.373 1 72.81 146 ALA B O 1
ATOM 4105 N N . LYS B 1 147 ? -13.031 37.969 0.809 1 72.94 147 LYS B N 1
ATOM 4106 C CA . LYS B 1 147 ? -12.289 38.344 -0.395 1 72.94 147 LYS B CA 1
ATOM 4107 C C . LYS B 1 147 ? -12.086 37.125 -1.295 1 72.94 147 LYS B C 1
ATOM 4109 O O . LYS B 1 147 ? -11.852 37.25 -2.496 1 72.94 147 LYS B O 1
ATOM 4114 N N . THR B 1 148 ? -12.211 35.969 -0.712 1 70.56 148 THR B N 1
ATOM 4115 C CA . THR B 1 148 ? -11.891 34.75 -1.465 1 70.56 148 THR B CA 1
ATOM 4116 C C . THR B 1 148 ? -13.156 34.094 -1.991 1 70.56 148 THR B C 1
ATOM 4118 O O . THR B 1 148 ? -13.086 33.125 -2.75 1 70.56 148 THR B O 1
ATOM 4121 N N . LEU B 1 149 ? -14.289 34.625 -1.639 1 71.5 149 LEU B N 1
ATOM 4122 C CA . LEU B 1 149 ? -15.539 34 -2.053 1 71.5 149 LEU B CA 1
ATOM 4123 C C . LEU B 1 149 ? -15.773 34.188 -3.547 1 71.5 149 LEU B C 1
ATOM 4125 O O . LEU B 1 149 ? -15.562 35.281 -4.082 1 71.5 149 LEU B O 1
ATOM 4129 N N . THR B 1 150 ? -15.945 33.031 -4.137 1 68.62 150 THR B N 1
ATOM 4130 C CA . THR B 1 150 ? -16.312 33.094 -5.547 1 68.62 150 THR B CA 1
ATOM 4131 C C . THR B 1 150 ? -17.75 33.594 -5.707 1 68.62 150 THR B C 1
ATOM 4133 O O . THR B 1 150 ? -18.531 33.562 -4.754 1 68.62 150 THR B O 1
ATOM 4136 N N . GLN B 1 151 ? -17.984 34 -6.914 1 70.44 151 GLN B N 1
ATOM 4137 C CA . GLN B 1 151 ? -19.312 34.562 -7.195 1 70.44 151 GLN B CA 1
ATOM 4138 C C . GLN B 1 151 ? -20.406 33.531 -6.969 1 70.44 151 GLN B C 1
ATOM 4140 O O . GLN B 1 151 ? -21.422 33.812 -6.344 1 70.44 151 GLN B O 1
ATOM 4145 N N . PRO B 1 152 ? -20.125 32.312 -7.395 1 63.94 152 PRO B N 1
ATOM 4146 C CA . PRO B 1 152 ? -21.172 31.328 -7.133 1 63.94 152 PRO B CA 1
ATOM 4147 C C . PRO B 1 152 ? -21.438 31.125 -5.641 1 63.94 152 PRO B C 1
ATOM 4149 O O . PRO B 1 152 ? -22.578 30.906 -5.234 1 63.94 152 PRO B O 1
ATOM 4152 N N . PHE B 1 153 ? -20.453 31.297 -4.93 1 65.38 153 PHE B N 1
ATOM 4153 C CA . PHE B 1 153 ? -20.594 31.141 -3.488 1 65.38 153 PHE B CA 1
ATOM 4154 C C . PHE B 1 153 ? -21.375 32.312 -2.891 1 65.38 153 PHE B C 1
ATOM 4156 O O . PHE B 1 153 ? -22.25 32.094 -2.043 1 65.38 153 PHE B O 1
ATOM 4163 N N . ARG B 1 154 ? -21.031 33.438 -3.379 1 69.31 154 ARG B N 1
ATOM 4164 C CA . ARG B 1 154 ? -21.703 34.656 -2.906 1 69.31 154 ARG B CA 1
ATOM 4165 C C . ARG B 1 154 ? -23.188 34.625 -3.248 1 69.31 154 ARG B C 1
ATOM 4167 O O . ARG B 1 154 ? -24.016 35.062 -2.449 1 69.31 154 ARG B O 1
ATOM 4174 N N . ASP B 1 155 ? -23.344 34.156 -4.449 1 67.12 155 ASP B N 1
ATOM 4175 C CA . ASP B 1 155 ? -24.719 34.125 -4.914 1 67.12 155 ASP B CA 1
ATOM 4176 C C . ASP B 1 155 ? -25.562 33.156 -4.066 1 67.12 155 ASP B C 1
ATOM 4178 O O . ASP B 1 155 ? -26.734 33.438 -3.797 1 67.12 155 ASP B O 1
ATOM 4182 N N . ALA B 1 156 ? -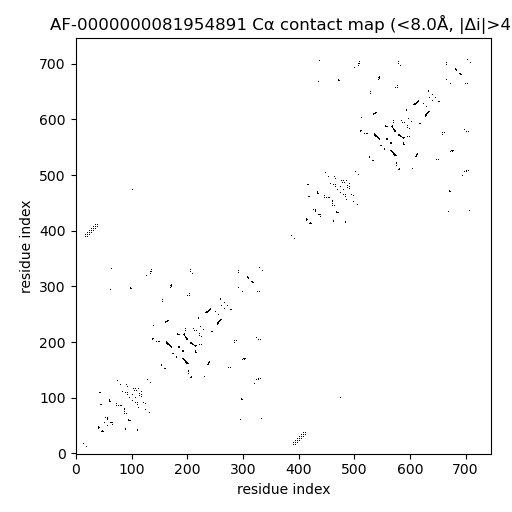24.922 32.188 -3.666 1 61.38 156 ALA B N 1
ATOM 4183 C CA . ALA B 1 156 ? -25.656 31.125 -2.973 1 61.38 156 ALA B CA 1
ATOM 4184 C C . ALA B 1 156 ? -25.75 31.422 -1.479 1 61.38 156 ALA B C 1
ATOM 4186 O O . ALA B 1 156 ? -26.766 31.125 -0.848 1 61.38 156 ALA B O 1
ATOM 4187 N N . PHE B 1 157 ? -24.719 32.031 -0.936 1 63.62 157 PHE B N 1
ATOM 4188 C CA . PHE B 1 157 ? -24.688 32.062 0.522 1 63.62 157 PHE B CA 1
ATOM 4189 C C . PHE B 1 157 ? -24.422 33.469 1.021 1 63.62 157 PHE B C 1
ATOM 4191 O O . PHE B 1 157 ? -24.438 33.719 2.229 1 63.62 157 PHE B O 1
ATOM 4198 N N . GLY B 1 158 ? -24.375 34.344 0.075 1 63.53 158 GLY B N 1
ATOM 4199 C CA . GLY B 1 158 ? -24.094 35.719 0.447 1 63.53 158 GLY B CA 1
ATOM 4200 C C . GLY B 1 158 ? -22.641 35.938 0.852 1 63.53 158 GLY B C 1
ATOM 4201 O O . GLY B 1 158 ? -21.781 35.094 0.59 1 63.53 158 GLY B O 1
ATOM 4202 N N . ASP B 1 159 ? -22.391 37.062 1.312 1 63.25 159 ASP B N 1
ATOM 4203 C CA . ASP B 1 159 ? -21.047 37.5 1.664 1 63.25 159 ASP B CA 1
ATOM 4204 C C . ASP B 1 159 ? -20.656 36.969 3.051 1 63.25 159 ASP B C 1
ATOM 4206 O O . ASP B 1 159 ? -19.562 37.25 3.533 1 63.25 159 ASP B O 1
ATOM 4210 N N . LYS B 1 160 ? -21.656 36.188 3.543 1 62.47 160 LYS B N 1
ATOM 4211 C CA . LYS B 1 160 ? -21.438 35.844 4.938 1 62.47 160 LYS B CA 1
ATOM 4212 C C . LYS B 1 160 ? -20.797 34.438 5.047 1 62.47 160 LYS B C 1
ATOM 4214 O O . LYS B 1 160 ? -20.406 34.031 6.137 1 62.47 160 LYS B O 1
ATOM 4219 N N . ALA B 1 161 ? -20.781 33.719 4.02 1 60.69 161 ALA B N 1
ATOM 4220 C CA . ALA B 1 161 ? -20.328 32.344 4.184 1 60.69 161 ALA B CA 1
ATOM 4221 C C . ALA B 1 161 ? -18.828 32.281 4.488 1 60.69 161 ALA B C 1
ATOM 4223 O O . ALA B 1 161 ? -18.016 32.906 3.777 1 60.69 161 ALA B O 1
ATOM 4224 N N . VAL B 1 162 ? -18.531 31.516 5.664 1 67.19 162 VAL B N 1
ATOM 4225 C CA . VAL B 1 162 ? -17.172 31.641 6.191 1 67.19 162 VAL B CA 1
ATOM 4226 C C . VAL B 1 162 ? -16.391 30.375 5.867 1 67.19 162 VAL B C 1
ATOM 4228 O O . VAL B 1 162 ? -15.258 30.453 5.379 1 67.19 162 VAL B O 1
ATOM 4231 N N . VAL B 1 163 ? -16.938 29.125 6.152 1 78.69 163 VAL B N 1
ATOM 4232 C CA . VAL B 1 163 ? -16.141 27.922 5.965 1 78.69 163 VAL B CA 1
ATOM 4233 C C . VAL B 1 163 ? -17.062 26.734 5.688 1 78.69 163 VAL B C 1
ATOM 4235 O O . VAL B 1 163 ? -18.25 26.781 6 1 78.69 163 VAL B O 1
ATOM 4238 N N . ILE B 1 164 ? -16.609 25.766 4.969 1 79 164 ILE B N 1
ATOM 4239 C CA . ILE B 1 164 ? -17.297 24.5 4.723 1 79 164 ILE B CA 1
ATOM 4240 C C . ILE B 1 164 ? -16.766 23.422 5.68 1 79 164 ILE B C 1
ATOM 4242 O O . ILE B 1 164 ? -15.547 23.25 5.812 1 79 164 ILE B O 1
ATOM 4246 N N . VAL B 1 165 ? -17.719 22.797 6.309 1 83.19 165 VAL B N 1
ATOM 4247 C CA . VAL B 1 165 ? -17.312 21.797 7.289 1 83.19 165 VAL B CA 1
ATOM 4248 C C . VAL B 1 165 ? -17.672 20.406 6.781 1 83.19 165 VAL B C 1
ATOM 4250 O O . VAL B 1 165 ? -18.75 20.203 6.207 1 83.19 165 VAL B O 1
ATOM 4253 N N . ASP B 1 166 ? -16.75 19.469 6.973 1 81.38 166 ASP B N 1
ATOM 4254 C CA . ASP B 1 166 ? -16.984 18.078 6.609 1 81.38 166 ASP B CA 1
ATOM 4255 C C . ASP B 1 166 ? -16.25 17.141 7.566 1 81.38 166 ASP B C 1
ATOM 4257 O O . ASP B 1 166 ? -15.484 17.578 8.422 1 81.38 166 ASP B O 1
ATOM 4261 N N . VAL B 1 167 ? -16.719 15.93 7.488 1 85.06 167 VAL B N 1
ATOM 4262 C CA . VAL B 1 167 ? -16.078 14.891 8.297 1 85.06 167 VAL B CA 1
ATOM 4263 C C . VAL B 1 167 ? -15.438 13.844 7.379 1 85.06 167 VAL B C 1
ATOM 4265 O O . VAL B 1 167 ? -16.031 13.453 6.367 1 85.06 167 VAL B O 1
ATOM 4268 N N . PHE B 1 168 ? -14.234 13.539 7.633 1 85.06 168 PHE B N 1
ATOM 4269 C CA . PHE B 1 168 ? -13.617 12.438 6.902 1 85.06 168 PHE B CA 1
ATOM 4270 C C . PHE B 1 168 ? -13.109 11.375 7.867 1 85.06 168 PHE B C 1
ATOM 4272 O O . PHE B 1 168 ? -12.875 11.656 9.047 1 85.06 168 PHE B O 1
ATOM 4279 N N . GLU B 1 169 ? -13.023 10.164 7.367 1 89 169 GLU B N 1
ATOM 4280 C CA . GLU B 1 169 ? -12.672 9.008 8.188 1 89 169 GLU B CA 1
ATOM 4281 C C . GLU B 1 169 ? -11.398 8.336 7.68 1 89 169 GLU B C 1
ATOM 4283 O O . GLU B 1 169 ? -11.195 8.227 6.473 1 89 169 GLU B O 1
ATOM 4288 N N . ILE B 1 170 ? -10.625 8 8.617 1 90.19 170 ILE B N 1
ATOM 4289 C CA . ILE B 1 170 ? -9.43 7.211 8.328 1 90.19 170 ILE B CA 1
ATOM 4290 C C . ILE B 1 170 ? -9.609 5.797 8.875 1 90.19 170 ILE B C 1
ATOM 4292 O O . ILE B 1 170 ? -9.906 5.617 10.062 1 90.19 170 ILE B O 1
ATOM 4296 N N . VAL B 1 171 ? -9.422 4.816 8.031 1 89.69 171 VAL B N 1
ATOM 4297 C CA . VAL B 1 171 ? -9.57 3.422 8.438 1 89.69 171 VAL B CA 1
ATOM 4298 C C . VAL B 1 171 ? -8.367 3 9.281 1 89.69 171 VAL B C 1
ATOM 4300 O O . VAL B 1 171 ? -7.227 3.342 8.961 1 89.69 171 VAL B O 1
ATOM 4303 N N . THR B 1 172 ? -8.672 2.248 10.344 1 91.75 172 THR B N 1
ATOM 4304 C CA . THR B 1 172 ? -7.617 1.729 11.211 1 91.75 172 THR B CA 1
ATOM 4305 C C . THR B 1 172 ? -7.668 0.206 11.273 1 91.75 172 THR B C 1
ATOM 4307 O O . THR B 1 172 ? -8.664 -0.404 10.875 1 91.75 172 THR B O 1
ATOM 4310 N N . GLU B 1 173 ? -6.547 -0.295 11.688 1 87.06 173 GLU B N 1
ATOM 4311 C CA . GLU B 1 173 ? -6.574 -1.71 12.039 1 87.06 173 GLU B CA 1
ATOM 4312 C C . GLU B 1 173 ? -7.551 -1.973 13.188 1 87.06 173 GLU B C 1
ATOM 4314 O O . GLU B 1 173 ? -7.93 -1.05 13.906 1 87.06 173 GLU B O 1
ATOM 4319 N N . LYS B 1 174 ? -7.918 -3.223 13.258 1 85.81 174 LYS B N 1
ATOM 4320 C CA . LYS B 1 174 ? -8.836 -3.609 14.32 1 85.81 174 LYS B CA 1
ATOM 4321 C C . LYS B 1 174 ? -8.195 -3.439 15.695 1 85.81 174 LYS B C 1
ATOM 4323 O O . LYS B 1 174 ? -7.121 -3.988 15.961 1 85.81 174 LYS B O 1
ATOM 4328 N N . PRO B 1 175 ? -8.898 -2.664 16.547 1 88 175 PRO B N 1
ATOM 4329 C CA . PRO B 1 175 ? -8.359 -2.508 17.906 1 88 175 PRO B CA 1
ATOM 4330 C C . PRO B 1 175 ? -8.398 -3.807 18.703 1 88 175 PRO B C 1
ATOM 4332 O O . PRO B 1 175 ? -9.188 -4.703 18.391 1 88 175 PRO B O 1
ATOM 4335 N N . PRO B 1 176 ? -7.566 -3.895 19.656 1 82.69 176 PRO B N 1
ATOM 4336 C CA . PRO B 1 176 ? -7.445 -5.152 20.406 1 82.69 176 PRO B CA 1
ATOM 4337 C C . PRO B 1 176 ? -8.578 -5.352 21.406 1 82.69 176 PRO B C 1
ATOM 4339 O O . PRO B 1 176 ? -8.914 -6.492 21.75 1 82.69 176 PRO B O 1
ATOM 4342 N N . THR B 1 177 ? -9.164 -4.277 21.906 1 84.75 177 THR B N 1
ATOM 4343 C CA . THR B 1 177 ? -10.18 -4.391 22.938 1 84.75 177 THR B CA 1
ATOM 4344 C C . THR B 1 177 ? -11.578 -4.164 22.359 1 84.75 177 THR B C 1
ATOM 4346 O O . THR B 1 177 ? -11.742 -3.412 21.406 1 84.75 177 THR B O 1
ATOM 4349 N N . ALA B 1 178 ? -12.492 -4.812 22.953 1 82.88 178 ALA B N 1
ATOM 4350 C CA . ALA B 1 178 ? -13.883 -4.688 22.531 1 82.88 178 ALA B CA 1
ATOM 4351 C C . ALA B 1 178 ? -14.367 -3.244 22.656 1 82.88 178 ALA B C 1
ATOM 4353 O O . ALA B 1 178 ? -15.109 -2.756 21.797 1 82.88 178 ALA B O 1
ATOM 4354 N N . GLU B 1 179 ? -14 -2.684 23.719 1 83.75 179 GLU B N 1
ATOM 4355 C CA . GLU B 1 179 ? -14.398 -1.297 23.938 1 83.75 179 GLU B CA 1
ATOM 4356 C C . GLU B 1 179 ? -13.875 -0.386 22.844 1 83.75 179 GLU B C 1
ATOM 4358 O O . GLU B 1 179 ? -14.617 0.445 22.312 1 83.75 179 GLU B O 1
ATOM 4363 N N . ALA B 1 180 ? -12.633 -0.563 22.547 1 85.81 180 ALA B N 1
ATOM 4364 C CA . ALA B 1 180 ? -12.023 0.235 21.5 1 85.81 180 ALA B CA 1
ATOM 4365 C C . ALA B 1 180 ? -12.664 -0.066 20.141 1 85.81 180 ALA B C 1
ATOM 4367 O O . ALA B 1 180 ? -12.836 0.833 19.312 1 85.81 180 ALA B O 1
ATOM 4368 N N . GLN B 1 181 ? -13.031 -1.291 19.938 1 85.56 181 GLN B N 1
ATOM 4369 C CA . GLN B 1 181 ? -13.703 -1.677 18.703 1 85.56 181 GLN B CA 1
ATOM 4370 C C . GLN B 1 181 ? -15.062 -0.999 18.594 1 85.56 181 GLN B C 1
ATOM 4372 O O . GLN B 1 181 ? -15.422 -0.494 17.516 1 85.56 181 GLN B O 1
ATOM 4377 N N . ALA B 1 182 ? -15.75 -0.944 19.656 1 82.38 182 ALA B N 1
ATOM 4378 C CA . ALA B 1 182 ? -17.062 -0.309 19.656 1 82.38 182 ALA B CA 1
ATOM 4379 C C . ALA B 1 182 ? -16.953 1.188 19.391 1 82.38 182 ALA B C 1
ATOM 4381 O O . ALA B 1 182 ? -17.781 1.759 18.672 1 82.38 182 ALA B O 1
ATOM 4382 N N . ARG B 1 183 ? -15.969 1.764 19.922 1 86.56 183 ARG B N 1
ATOM 4383 C CA . ARG B 1 183 ? -15.773 3.203 19.781 1 86.56 183 ARG B CA 1
ATOM 4384 C C . ARG B 1 183 ? -15.352 3.564 18.359 1 86.56 183 ARG B C 1
ATOM 4386 O O . ARG B 1 183 ? -15.641 4.668 17.891 1 86.56 183 ARG B O 1
ATOM 4393 N N . THR B 1 184 ? -14.719 2.582 17.688 1 89 184 THR B N 1
ATOM 4394 C CA . THR B 1 184 ? -14.109 2.928 16.406 1 89 184 THR B CA 1
ATOM 4395 C C . THR B 1 184 ? -14.922 2.355 15.25 1 89 184 THR B C 1
ATOM 4397 O O . THR B 1 184 ? -14.641 2.648 14.086 1 89 184 THR B O 1
ATOM 4400 N N . LEU B 1 185 ? -15.875 1.596 15.508 1 87.44 185 LEU B N 1
ATOM 4401 C CA . LEU B 1 185 ? -16.656 0.962 14.445 1 87.44 185 LEU B CA 1
ATOM 4402 C C . LEU B 1 185 ? -17.547 1.98 13.742 1 87.44 185 LEU B C 1
ATOM 4404 O O . LEU B 1 185 ? -18.438 2.553 14.359 1 87.44 185 LEU B O 1
ATOM 4408 N N . SER B 1 186 ? -17.234 2.197 12.523 1 86.44 186 SER B N 1
ATOM 4409 C CA . SER B 1 186 ? -18 3.109 11.688 1 86.44 186 SER B CA 1
ATOM 4410 C C . SER B 1 186 ? -19.188 2.398 11.039 1 86.44 186 SER B C 1
ATOM 4412 O O . SER B 1 186 ? -19.016 1.39 10.359 1 86.44 186 SER B O 1
ATOM 4414 N N . THR B 1 187 ? -20.344 2.865 11.188 1 72.5 187 THR B N 1
ATOM 4415 C CA . THR B 1 187 ? -21.531 2.299 10.562 1 72.5 187 THR B CA 1
ATOM 4416 C C . THR B 1 187 ? -21.531 2.588 9.062 1 72.5 187 THR B C 1
ATOM 4418 O O . THR B 1 187 ? -22.078 1.808 8.273 1 72.5 187 THR B O 1
ATOM 4421 N N . ARG B 1 188 ? -20.922 3.697 8.805 1 68.81 188 ARG B N 1
ATOM 4422 C CA . ARG B 1 188 ? -20.906 4.125 7.414 1 68.81 188 ARG B CA 1
ATOM 4423 C C . ARG B 1 188 ? -19.906 3.291 6.602 1 68.81 188 ARG B C 1
ATOM 4425 O O . ARG B 1 188 ? -20.25 2.781 5.535 1 68.81 188 ARG B O 1
ATOM 4432 N N . LYS B 1 189 ? -18.75 3.133 7.125 1 70.56 189 LYS B N 1
ATOM 4433 C CA . LYS B 1 189 ? -17.688 2.455 6.387 1 70.56 189 LYS B CA 1
ATOM 4434 C C . LYS B 1 189 ? -17.641 0.967 6.719 1 70.56 189 LYS B C 1
ATOM 4436 O O . LYS B 1 189 ? -17 0.185 6.016 1 70.56 189 LYS B O 1
ATOM 4441 N N . HIS B 1 190 ? -18.344 0.566 7.75 1 75.62 190 HIS B N 1
ATOM 4442 C CA . HIS B 1 190 ? -18.328 -0.81 8.234 1 75.62 190 HIS B CA 1
ATOM 4443 C C . HIS B 1 190 ? -16.906 -1.284 8.5 1 75.62 190 HIS B C 1
ATOM 4445 O O . HIS B 1 190 ? -16.531 -2.377 8.078 1 75.62 190 HIS B O 1
ATOM 4451 N N . ALA B 1 191 ? -16.172 -0.451 9.055 1 83.19 191 ALA B N 1
ATOM 4452 C CA . ALA B 1 191 ? -14.781 -0.67 9.43 1 83.19 191 ALA B CA 1
ATOM 4453 C C . ALA B 1 191 ? -14.406 0.156 10.648 1 83.19 191 ALA B C 1
ATOM 4455 O O . ALA B 1 191 ? -15.156 1.042 11.07 1 83.19 191 ALA B O 1
ATOM 4456 N N . HIS B 1 192 ? -13.359 -0.221 11.25 1 89.75 192 HIS B N 1
ATOM 4457 C CA . HIS B 1 192 ? -12.836 0.613 12.328 1 89.75 192 HIS B CA 1
ATOM 4458 C C . HIS B 1 192 ? -12.156 1.861 11.781 1 89.75 192 HIS B C 1
ATOM 4460 O O . HIS B 1 192 ? -11.305 1.769 10.891 1 89.75 192 HIS B O 1
ATOM 4466 N N . THR B 1 193 ? -12.594 3.006 12.289 1 93.31 193 THR B N 1
ATOM 4467 C CA . THR B 1 193 ? -12.07 4.242 11.711 1 93.31 193 THR B CA 1
ATOM 4468 C C . THR B 1 193 ? -11.844 5.289 12.805 1 93.31 193 THR B C 1
ATOM 4470 O O . THR B 1 193 ? -12.273 5.109 13.945 1 93.31 193 THR B O 1
ATOM 4473 N N . VAL B 1 194 ? -11.109 6.266 12.492 1 93.69 194 VAL B N 1
ATOM 4474 C CA . VAL B 1 194 ? -10.992 7.52 13.227 1 93.69 194 VAL B CA 1
ATOM 4475 C C . VAL B 1 194 ? -11.57 8.664 12.391 1 93.69 194 VAL B C 1
ATOM 4477 O O . VAL B 1 194 ? -11.273 8.781 11.195 1 93.69 194 VAL B O 1
ATOM 4480 N N . LYS B 1 195 ? -12.406 9.5 13.023 1 92.69 195 LYS B N 1
ATOM 4481 C CA . LYS B 1 195 ? -13.07 10.602 12.336 1 92.69 195 LYS B CA 1
ATOM 4482 C C . LYS B 1 195 ? -12.375 11.93 12.641 1 92.69 195 LYS B C 1
ATOM 4484 O O . LYS B 1 195 ? -11.945 12.172 13.766 1 92.69 195 LYS B O 1
ATOM 4489 N N . TYR B 1 196 ? -12.328 12.742 11.648 1 91.94 196 TYR B N 1
ATOM 4490 C CA . TYR B 1 196 ? -11.828 14.109 11.797 1 91.94 196 TYR B CA 1
ATOM 4491 C C . TYR B 1 196 ? -12.812 15.109 11.219 1 91.94 196 TYR B C 1
ATOM 4493 O O . TYR B 1 196 ? -13.367 14.906 10.133 1 91.94 196 TYR B O 1
ATOM 4501 N N . LEU B 1 197 ? -13.07 16.109 11.953 1 91.31 197 LEU B N 1
ATOM 4502 C CA . LEU B 1 197 ? -13.805 17.266 11.461 1 91.31 197 LEU B CA 1
ATOM 4503 C C . LEU B 1 197 ? -12.859 18.281 10.836 1 91.31 197 LEU B C 1
ATOM 4505 O O . LEU B 1 197 ? -11.836 18.625 11.43 1 91.31 197 LEU B O 1
ATOM 4509 N N . VAL B 1 198 ? -13.188 18.688 9.641 1 90.12 198 VAL B N 1
ATOM 4510 C CA . VAL B 1 198 ? -12.328 19.641 8.93 1 90.12 198 VAL B CA 1
ATOM 4511 C C . VAL B 1 198 ? -13.164 20.797 8.422 1 90.12 198 VAL B C 1
ATOM 4513 O O . VAL B 1 198 ? -14.336 20.641 8.078 1 90.12 198 VAL B O 1
ATOM 4516 N N . ALA B 1 199 ? -12.641 21.953 8.531 1 87.44 199 ALA B N 1
ATOM 4517 C CA . ALA B 1 199 ? -13.211 23.141 7.887 1 87.44 199 ALA B CA 1
ATOM 4518 C C . ALA B 1 199 ? -12.297 23.641 6.766 1 87.44 199 ALA B C 1
ATOM 4520 O O . ALA B 1 199 ? -11.078 23.688 6.922 1 87.44 199 ALA B O 1
ATOM 4521 N N . VAL B 1 200 ? -12.898 23.906 5.66 1 85.44 200 VAL B N 1
ATOM 4522 C CA . VAL B 1 200 ? -12.148 24.359 4.492 1 85.44 200 VAL B CA 1
ATOM 4523 C C . VAL B 1 200 ? -12.727 25.688 4.004 1 85.44 200 VAL B C 1
ATOM 4525 O O . VAL B 1 200 ? -13.945 25.891 4.008 1 85.44 200 VAL B O 1
ATOM 4528 N N . THR B 1 201 ? -11.836 26.531 3.658 1 82.44 201 THR B N 1
ATOM 4529 C CA . THR B 1 201 ? -12.258 27.797 3.057 1 82.44 201 THR B CA 1
ATOM 4530 C C . THR B 1 201 ? -12.805 27.562 1.651 1 82.44 201 THR B C 1
ATOM 4532 O O . THR B 1 201 ? -12.586 26.5 1.059 1 82.44 201 THR B O 1
ATOM 4535 N N . PRO B 1 202 ? -13.492 28.484 1.159 1 73.5 202 PRO B N 1
ATOM 4536 C CA . PRO B 1 202 ? -14.023 28.328 -0.196 1 73.5 202 PRO B CA 1
ATOM 4537 C C . PRO B 1 202 ? -12.93 28.125 -1.241 1 73.5 202 PRO B C 1
ATOM 4539 O O . PRO B 1 202 ? -13.18 27.531 -2.293 1 73.5 202 PRO B O 1
ATOM 4542 N N . LYS B 1 203 ? -11.758 28.516 -0.909 1 74.38 203 LYS B N 1
ATOM 4543 C CA . LYS B 1 203 ? -10.648 28.328 -1.838 1 74.38 203 LYS B CA 1
ATOM 4544 C C . LYS B 1 203 ? -10.016 26.953 -1.683 1 74.38 203 LYS B C 1
ATOM 4546 O O . LYS B 1 203 ? -9.133 26.578 -2.455 1 74.38 203 LYS B O 1
ATOM 4551 N N . GLY B 1 204 ? -10.398 26.266 -0.623 1 78.12 204 GLY B N 1
ATOM 4552 C CA . GLY B 1 204 ? -9.969 24.891 -0.506 1 78.12 204 GLY B CA 1
ATOM 4553 C C . GLY B 1 204 ? -8.906 24.688 0.56 1 78.12 204 GLY B C 1
ATOM 4554 O O . GLY B 1 204 ? -8.43 23.562 0.762 1 78.12 204 GLY B O 1
ATOM 4555 N N . ALA B 1 205 ? -8.562 25.75 1.214 1 84.12 205 ALA B N 1
ATOM 4556 C CA . ALA B 1 205 ? -7.547 25.641 2.256 1 84.12 205 ALA B CA 1
ATOM 4557 C C . ALA B 1 205 ? -8.156 25.156 3.568 1 84.12 205 ALA B C 1
ATOM 4559 O O . ALA B 1 205 ? -9.211 25.625 3.982 1 84.12 205 ALA B O 1
ATOM 4560 N N . THR B 1 206 ? -7.473 24.172 4.121 1 89.81 206 THR B N 1
ATOM 4561 C CA . THR B 1 206 ? -7.902 23.734 5.445 1 89.81 206 THR B CA 1
ATOM 4562 C C . THR B 1 206 ? -7.625 24.812 6.488 1 89.81 206 THR B C 1
ATOM 4564 O O . THR B 1 206 ? -6.496 25.297 6.609 1 89.81 206 THR B O 1
ATOM 4567 N N . CYS B 1 207 ? -8.633 25.219 7.238 1 92.06 207 CYS B N 1
ATOM 4568 C CA . CYS B 1 207 ? -8.445 26.281 8.219 1 92.06 207 CYS B CA 1
ATOM 4569 C C . CYS B 1 207 ? -8.727 25.797 9.625 1 92.06 207 CYS B C 1
ATOM 4571 O O . CYS B 1 207 ? -8.438 26.484 10.602 1 92.06 207 CYS B O 1
ATOM 4573 N N . PHE B 1 208 ? -9.242 24.609 9.68 1 92.94 208 PHE B N 1
ATOM 4574 C CA . PHE B 1 208 ? -9.484 23.984 10.977 1 92.94 208 PHE B CA 1
ATOM 4575 C C . PHE B 1 208 ? -9.453 22.469 10.859 1 92.94 208 PHE B C 1
ATOM 4577 O O . PHE B 1 208 ? -9.945 21.906 9.883 1 92.94 208 PHE B O 1
ATOM 4584 N N . LEU B 1 209 ? -8.875 21.844 11.859 1 94.38 209 LEU B N 1
ATOM 4585 C CA . LEU B 1 209 ? -8.82 20.391 11.945 1 94.38 209 LEU B CA 1
ATOM 4586 C C . LEU B 1 209 ? -8.984 19.938 13.391 1 94.38 209 LEU B C 1
ATOM 4588 O O . LEU B 1 209 ? -8.281 20.406 14.289 1 94.38 209 LEU B O 1
ATOM 4592 N N . SER B 1 210 ? -9.898 19.078 13.617 1 94.69 210 SER B N 1
ATOM 4593 C CA . SER B 1 210 ? -10.125 18.562 14.961 1 94.69 210 SER B CA 1
ATOM 4594 C C . SER B 1 210 ? -9.125 17.469 15.312 1 94.69 210 SER B C 1
ATOM 4596 O O . SER B 1 210 ? -8.375 17 14.453 1 94.69 210 SER B O 1
ATOM 4598 N N . ARG B 1 211 ? -9.203 17.094 16.609 1 94.81 211 ARG B N 1
ATOM 4599 C CA . ARG B 1 211 ? -8.586 15.836 16.984 1 94.81 211 ARG B CA 1
ATOM 4600 C C . ARG B 1 211 ? -9.398 14.648 16.484 1 94.81 211 ARG B C 1
ATOM 4602 O O . ARG B 1 211 ? -10.523 14.82 16 1 94.81 211 ARG B O 1
ATOM 4609 N N . GLY B 1 212 ? -8.773 13.477 16.625 1 94.81 212 GLY B N 1
ATOM 4610 C CA . GLY B 1 212 ? -9.469 12.289 16.156 1 94.81 212 GLY B CA 1
ATOM 4611 C C . GLY B 1 212 ? -10.57 11.836 17.094 1 94.81 212 GLY B C 1
ATOM 4612 O O . GLY B 1 212 ? -10.422 11.898 18.312 1 94.81 212 GLY B O 1
ATOM 4613 N N . PHE B 1 213 ? -11.734 11.5 16.5 1 93.94 213 PHE B N 1
ATOM 4614 C CA . PHE B 1 213 ? -12.859 10.883 17.203 1 93.94 213 PHE B CA 1
ATOM 4615 C C . PHE B 1 213 ? -13.047 9.438 16.766 1 93.94 213 PHE B C 1
ATOM 4617 O O . PHE B 1 213 ? -12.633 9.062 15.664 1 93.94 213 PHE B O 1
ATOM 4624 N N . GLY B 1 214 ? -13.617 8.664 17.641 1 92.94 214 GLY B N 1
ATOM 4625 C CA . GLY B 1 214 ? -13.938 7.309 17.219 1 92.94 214 GLY B CA 1
ATOM 4626 C C . GLY B 1 214 ? -14.922 7.25 16.078 1 92.94 214 GLY B C 1
ATOM 4627 O O . GLY B 1 214 ? -15.805 8.102 15.961 1 92.94 214 GLY B O 1
ATOM 4628 N N . GLY B 1 215 ? -14.75 6.254 15.289 1 91.38 215 GLY B N 1
ATOM 4629 C CA . GLY B 1 215 ? -15.586 6.09 14.109 1 91.38 215 GLY B CA 1
ATOM 4630 C C . GLY B 1 215 ? -17.062 5.977 14.438 1 91.38 215 GLY B C 1
ATOM 4631 O O . GLY B 1 215 ? -17.922 6.207 13.578 1 91.38 215 GLY B O 1
ATOM 4632 N N . SER B 1 216 ? -17.422 5.676 15.648 1 90.75 216 SER B N 1
ATOM 4633 C CA . SER B 1 216 ? -18.812 5.512 16.062 1 90.75 216 SER B CA 1
ATOM 4634 C C . SER B 1 216 ? -19.438 6.852 16.438 1 90.75 216 SER B C 1
ATOM 4636 O O . SER B 1 216 ? -20.656 6.953 16.562 1 90.75 216 SER B O 1
ATOM 4638 N N . SER B 1 217 ? -18.641 7.859 16.5 1 90.12 217 SER B N 1
ATOM 4639 C CA . SER B 1 217 ? -19.141 9.172 16.922 1 90.12 217 SER B CA 1
ATOM 4640 C C . SER B 1 217 ? -20.062 9.766 15.852 1 90.12 217 SER B C 1
ATOM 4642 O O . SER B 1 217 ? -19.812 9.609 14.648 1 90.12 217 SER B O 1
ATOM 4644 N N . ARG B 1 218 ? -21.078 10.438 16.281 1 87.5 218 ARG B N 1
ATOM 4645 C CA . ARG B 1 218 ? -21.984 11.133 15.367 1 87.5 218 ARG B CA 1
ATOM 4646 C C . ARG B 1 218 ? -21.375 12.461 14.914 1 87.5 218 ARG B C 1
ATOM 4648 O O . ARG B 1 218 ? -20.688 13.133 15.68 1 87.5 218 ARG B O 1
ATOM 4655 N N . ASP B 1 219 ? -21.625 12.82 13.75 1 82.69 219 ASP B N 1
ATOM 4656 C CA . ASP B 1 219 ? -21.078 14.055 13.188 1 82.69 219 ASP B CA 1
ATOM 4657 C C . ASP B 1 219 ? -21.422 15.25 14.062 1 82.69 219 ASP B C 1
ATOM 4659 O O . ASP B 1 219 ? -20.625 16.172 14.219 1 82.69 219 ASP B O 1
ATOM 4663 N N . LYS B 1 220 ? -22.625 15.234 14.586 1 79.62 220 LYS B N 1
ATOM 4664 C CA . LYS B 1 220 ? -23.031 16.328 15.469 1 79.62 220 LYS B CA 1
ATOM 4665 C C . LYS B 1 220 ? -22.109 16.438 16.672 1 79.62 220 LYS B C 1
ATOM 4667 O O . LYS B 1 220 ? -21.766 17.531 17.109 1 79.62 220 LYS B O 1
ATOM 4672 N N . GLU B 1 221 ? -21.719 15.32 17.188 1 85.31 221 GLU B N 1
ATOM 4673 C CA . GLU B 1 221 ? -20.828 15.297 18.344 1 85.31 221 GLU B CA 1
ATOM 4674 C C . GLU B 1 221 ? -19.453 15.883 17.984 1 85.31 221 GLU B C 1
ATOM 4676 O O . GLU B 1 221 ? -18.844 16.562 18.797 1 85.31 221 GLU B O 1
ATOM 4681 N N . LEU B 1 222 ? -19.016 15.656 16.828 1 89.12 222 LEU B N 1
ATOM 4682 C CA . LEU B 1 222 ? -17.75 16.203 16.375 1 89.12 222 LEU B CA 1
ATOM 4683 C C . LEU B 1 222 ? -17.812 17.734 16.312 1 89.12 222 LEU B C 1
ATOM 4685 O O . LEU B 1 222 ? -16.891 18.406 16.766 1 89.12 222 LEU B O 1
ATOM 4689 N N . LEU B 1 223 ? -18.875 18.172 15.82 1 84.5 223 LEU B N 1
ATOM 4690 C CA . LEU B 1 223 ? -19.031 19.625 15.711 1 84.5 223 LEU B CA 1
ATOM 4691 C C . LEU B 1 223 ? -19.031 20.281 17.094 1 84.5 223 LEU B C 1
ATOM 4693 O O . LEU B 1 223 ? -18.391 21.312 17.281 1 84.5 223 LEU B O 1
ATOM 4697 N N . LEU B 1 224 ? -19.719 19.672 18.047 1 83.69 224 LEU B N 1
ATOM 4698 C CA . LEU B 1 224 ? -19.875 20.25 19.375 1 83.69 224 LEU B CA 1
ATOM 4699 C C . LEU B 1 224 ? -18.594 20.141 20.172 1 83.69 224 LEU B C 1
ATOM 4701 O O . LEU B 1 224 ? -18.25 21.047 20.938 1 83.69 224 LEU B O 1
ATOM 4705 N N . GLU B 1 225 ? -17.828 19.141 19.938 1 89.38 225 GLU B N 1
ATOM 4706 C CA . GLU B 1 225 ? -16.703 18.844 20.812 1 89.38 225 GLU B CA 1
ATOM 4707 C C . GLU B 1 225 ? -15.375 19.219 20.172 1 89.38 225 GLU B C 1
ATOM 4709 O O . GLU B 1 225 ? -14.344 19.281 20.844 1 89.38 225 GLU B O 1
ATOM 4714 N N . SER B 1 226 ? -15.328 19.5 18.922 1 90.75 226 SER B N 1
ATOM 4715 C CA . SER B 1 226 ? -14.094 19.734 18.188 1 90.75 226 SER B CA 1
ATOM 4716 C C . SER B 1 226 ? -13.484 21.094 18.547 1 90.75 226 SER B C 1
ATOM 4718 O O . SER B 1 226 ? -12.297 21.328 18.297 1 90.75 226 SER B O 1
ATOM 4720 N N . GLY B 1 227 ? -14.297 22.016 19.047 1 88.38 227 GLY B N 1
ATOM 4721 C CA . GLY B 1 227 ? -13.844 23.375 19.297 1 88.38 227 GLY B CA 1
ATOM 4722 C C . GLY B 1 227 ? -14.07 24.312 18.141 1 88.38 227 GLY B C 1
ATOM 4723 O O . GLY B 1 227 ? -13.773 25.516 18.234 1 88.38 227 GLY B O 1
ATOM 4724 N N . LEU B 1 228 ? -14.664 23.859 17.094 1 88 228 LEU B N 1
ATOM 4725 C CA . LEU B 1 228 ? -14.898 24.672 15.898 1 88 228 LEU B CA 1
ATOM 4726 C C . LEU B 1 228 ? -15.867 25.812 16.203 1 88 228 LEU B C 1
ATOM 4728 O O . LEU B 1 228 ? -15.664 26.938 15.75 1 88 228 LEU B O 1
ATOM 4732 N N . LEU B 1 229 ? -16.859 25.5 16.938 1 82.06 229 LEU B N 1
ATOM 4733 C CA . LEU B 1 229 ? -17.906 26.484 17.219 1 82.06 229 LEU B CA 1
ATOM 4734 C C . LEU B 1 229 ? -17.328 27.672 17.969 1 82.06 229 LEU B C 1
ATOM 4736 O O . LEU B 1 229 ? -17.812 28.797 17.812 1 82.06 229 LEU B O 1
ATOM 4740 N N . GLY B 1 230 ? -16.297 27.422 18.703 1 83.94 230 GLY B N 1
ATOM 4741 C CA . GLY B 1 230 ? -15.648 28.5 19.438 1 83.94 230 GLY B CA 1
ATOM 4742 C C . GLY B 1 230 ? -14.914 29.484 18.547 1 83.94 230 GLY B C 1
ATOM 4743 O O . GLY B 1 230 ? -14.578 30.594 18.984 1 83.94 230 GLY B O 1
ATOM 4744 N N . ARG B 1 231 ? -14.703 29.109 17.281 1 84.31 231 ARG B N 1
ATOM 4745 C CA . ARG B 1 231 ? -13.984 29.953 16.344 1 84.31 231 ARG B CA 1
ATOM 4746 C C . ARG B 1 231 ? -14.945 30.859 15.57 1 84.31 231 ARG B C 1
ATOM 4748 O O . ARG B 1 231 ? -14.523 31.828 14.93 1 84.31 231 ARG B O 1
ATOM 4755 N N . LEU B 1 232 ? -16.219 30.594 15.695 1 80.25 232 LEU B N 1
ATOM 4756 C CA . LEU B 1 232 ? -17.219 31.297 14.906 1 80.25 232 LEU B CA 1
ATOM 4757 C C . LEU B 1 232 ? -17.609 32.625 15.586 1 80.25 232 LEU B C 1
ATOM 4759 O O . LEU B 1 232 ? -17.625 32.688 16.812 1 80.25 232 LEU B O 1
ATOM 4763 N N . ARG B 1 233 ? -17.812 33.594 14.758 1 77.81 233 ARG B N 1
ATOM 4764 C CA . ARG B 1 233 ? -18.312 34.875 15.203 1 77.81 233 ARG B CA 1
ATOM 4765 C C . ARG B 1 233 ? -19.781 35.062 14.844 1 77.81 233 ARG B C 1
ATOM 4767 O O . ARG B 1 233 ? -20.297 34.375 13.945 1 77.81 233 ARG B O 1
ATOM 4774 N N . PRO B 1 234 ? -20.359 36 15.609 1 74.31 234 PRO B N 1
ATOM 4775 C CA . PRO B 1 234 ? -21.766 36.25 15.273 1 74.31 234 PRO B CA 1
ATOM 4776 C C . PRO B 1 234 ? -21.953 36.625 13.812 1 74.31 234 PRO B C 1
ATOM 4778 O O . PRO B 1 234 ? -21.188 37.438 13.273 1 74.31 234 PRO B O 1
ATOM 4781 N N . GLY B 1 235 ? -22.859 35.969 13.219 1 70.62 235 GLY B N 1
ATOM 4782 C CA . GLY B 1 235 ? -23.172 36.281 11.828 1 70.62 235 GLY B CA 1
ATOM 4783 C C . GLY B 1 235 ? -22.469 35.344 10.844 1 70.62 235 GLY B C 1
ATOM 4784 O O . GLY B 1 235 ? -22.781 35.344 9.656 1 70.62 235 GLY B O 1
ATOM 4785 N N . ASP B 1 236 ? -21.609 34.531 11.312 1 74.62 236 ASP B N 1
ATOM 4786 C CA . ASP B 1 236 ? -20.906 33.594 10.438 1 74.62 236 ASP B CA 1
ATOM 4787 C C . ASP B 1 236 ? -21.844 32.5 9.961 1 74.62 236 ASP B C 1
ATOM 4789 O O . ASP B 1 236 ? -22.75 32.094 10.68 1 74.62 236 ASP B O 1
ATOM 4793 N N . VAL B 1 237 ? -21.641 32.125 8.703 1 73.38 237 VAL B N 1
ATOM 4794 C CA . VAL B 1 237 ? -22.391 31.016 8.141 1 73.38 237 VAL B CA 1
ATOM 4795 C C . VAL B 1 237 ? -21.453 29.859 7.805 1 73.38 237 VAL B C 1
ATOM 4797 O O . VAL B 1 237 ? -20.453 30.047 7.113 1 73.38 237 VAL B O 1
ATOM 4800 N N . VAL B 1 238 ? -21.781 28.719 8.422 1 77.31 238 VAL B N 1
ATOM 4801 C CA . VAL B 1 238 ? -21 27.5 8.164 1 77.31 238 VAL B CA 1
ATOM 4802 C C . VAL B 1 238 ? -21.828 26.531 7.32 1 77.31 238 VAL B C 1
ATOM 4804 O O . VAL B 1 238 ? -22.984 26.266 7.629 1 77.31 238 VAL B O 1
ATOM 4807 N N . LEU B 1 239 ? -21.234 26.141 6.297 1 75.62 239 LEU B N 1
ATOM 4808 C CA . LEU B 1 239 ? -21.891 25.141 5.449 1 75.62 239 LEU B CA 1
ATOM 4809 C C . LEU B 1 239 ? -21.484 23.734 5.863 1 75.62 239 LEU B C 1
ATOM 4811 O O . LEU B 1 239 ? -20.297 23.438 5.996 1 75.62 239 LEU B O 1
ATOM 4815 N N . ALA B 1 240 ? -22.469 22.922 6.266 1 75.31 240 ALA B N 1
ATOM 4816 C CA . ALA B 1 240 ? -22.203 21.547 6.684 1 75.31 240 ALA B CA 1
ATOM 4817 C C . ALA B 1 240 ? -23.125 20.562 5.965 1 75.31 240 ALA B C 1
ATOM 4819 O O . ALA B 1 240 ? -24.219 20.938 5.527 1 75.31 240 ALA B O 1
ATOM 4820 N N . TYR B 1 241 ? -22.609 19.328 5.793 1 62.44 241 TYR B N 1
ATOM 4821 C CA . TYR B 1 241 ? -23.438 18.297 5.184 1 62.44 241 TYR B CA 1
ATOM 4822 C C . TYR B 1 241 ? -24.531 17.844 6.137 1 62.44 241 TYR B C 1
ATOM 4824 O O . TYR B 1 241 ? -24.469 18.094 7.34 1 62.44 241 TYR B O 1
ATOM 4832 N N . LYS B 1 242 ? -25.625 17.219 5.668 1 56.47 242 LYS B N 1
ATOM 4833 C CA . LYS B 1 242 ? -26.844 16.828 6.371 1 56.47 242 LYS B CA 1
ATOM 4834 C C . LYS B 1 242 ? -26.531 16.078 7.656 1 56.47 242 LYS B C 1
ATOM 4836 O O . LYS B 1 242 ? -27.266 16.156 8.633 1 56.47 242 LYS B O 1
ATOM 4841 N N . GLY B 1 243 ? -25.438 15.453 7.75 1 56.91 243 GLY B N 1
ATOM 4842 C CA . GLY B 1 243 ? -25.203 14.68 8.953 1 56.91 243 GLY B CA 1
ATOM 4843 C C . GLY B 1 243 ? -25.016 15.531 10.188 1 56.91 243 GLY B C 1
ATOM 4844 O O . GLY B 1 243 ? -25.047 15.023 11.312 1 56.91 243 GLY B O 1
ATOM 4845 N N . PHE B 1 244 ? -25.094 16.875 10.008 1 61.94 244 PHE B N 1
ATOM 4846 C CA . PHE B 1 244 ? -24.812 17.734 11.148 1 61.94 244 PHE B CA 1
ATOM 4847 C C . PHE B 1 244 ? -26.094 18.344 11.703 1 61.94 244 PHE B C 1
ATOM 4849 O O . PHE B 1 244 ? -26.266 19.562 11.68 1 61.94 244 PHE B O 1
ATOM 4856 N N . ASP B 1 245 ? -27.281 17.562 11.719 1 57.19 245 ASP B N 1
ATOM 4857 C CA . ASP B 1 245 ? -28.578 18.094 12.141 1 57.19 245 ASP B CA 1
ATOM 4858 C C . ASP B 1 245 ? -28.453 18.828 13.477 1 57.19 245 ASP B C 1
ATOM 4860 O O . ASP B 1 245 ? -28.328 18.188 14.523 1 57.19 245 ASP B O 1
ATOM 4864 N N . LEU B 1 246 ? -27.922 19.938 13.484 1 53.19 246 LEU B N 1
ATOM 4865 C CA . LEU B 1 246 ? -27.953 20.703 14.727 1 53.19 246 LEU B CA 1
ATOM 4866 C C . LEU B 1 246 ? -29.312 21.344 14.945 1 53.19 246 LEU B C 1
ATOM 4868 O O . LEU B 1 246 ? -29.969 21.766 13.984 1 53.19 246 LEU B O 1
ATOM 4872 N N . GLN B 1 247 ? -30.156 20.828 15.961 1 46.22 247 GLN B N 1
ATOM 4873 C CA . GLN B 1 247 ? -31.375 21.562 16.328 1 46.22 247 GLN B CA 1
ATOM 4874 C C . GLN B 1 247 ? -31.172 23.062 16.172 1 46.22 247 GLN B C 1
ATOM 4876 O O . GLN B 1 247 ? -30.062 23.562 16.344 1 46.22 247 GLN B O 1
ATOM 4881 N N . PRO B 1 248 ? -32.312 23.594 15.812 1 43.91 248 PRO B N 1
ATOM 4882 C CA . PRO B 1 248 ? -32.406 25.047 15.859 1 43.91 248 PRO B CA 1
ATOM 4883 C C . PRO B 1 248 ? -32.062 25.625 17.234 1 43.91 248 PRO B C 1
ATOM 4885 O O . PRO B 1 248 ? -32.406 25.016 18.266 1 43.91 248 PRO B O 1
ATOM 4888 N N . GLY B 1 249 ? -30.969 26.281 17.531 1 39.69 249 GLY B N 1
ATOM 4889 C CA . GLY B 1 249 ? -30.609 26.938 18.781 1 39.69 249 GLY B CA 1
ATOM 4890 C C . GLY B 1 249 ? -29.156 26.734 19.141 1 39.69 249 GLY B C 1
ATOM 4891 O O . GLY B 1 249 ? -28.75 27.031 20.281 1 39.69 249 GLY B O 1
ATOM 4892 N N . VAL B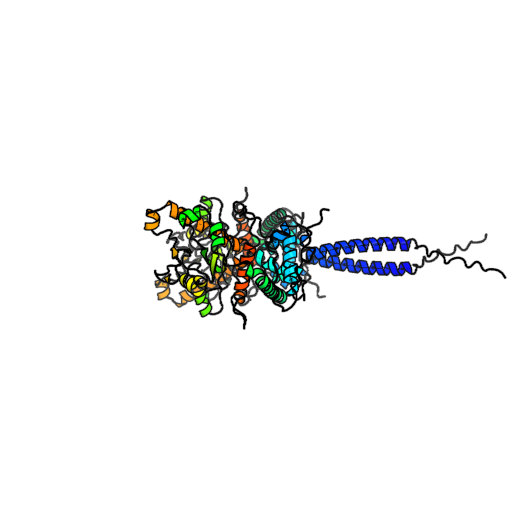 1 250 ? -28.672 25.734 18.812 1 44.03 250 VAL B N 1
ATOM 4893 C CA . VAL B 1 250 ? -27.25 25.938 19.109 1 44.03 250 VAL B CA 1
ATOM 4894 C C . VAL B 1 250 ? -26.828 27.359 18.734 1 44.03 250 VAL B C 1
ATOM 4896 O O . VAL B 1 250 ? -25.984 27.547 17.844 1 44.03 250 VAL B O 1
ATOM 4899 N N . GLY B 1 251 ? -27.688 28.125 18.312 1 37.03 251 GLY B N 1
ATOM 4900 C CA . GLY B 1 251 ? -27.656 29.531 18 1 37.03 251 GLY B CA 1
ATOM 4901 C C . GLY B 1 251 ? -27.047 30.391 19.094 1 37.03 251 GLY B C 1
ATOM 4902 O O . GLY B 1 251 ? -27.203 31.609 19.109 1 37.03 251 GLY B O 1
ATOM 4903 N N . MET B 1 252 ? -27 30.016 20.203 1 39.16 252 MET B N 1
ATOM 4904 C CA . MET B 1 252 ? -26.406 31.25 20.703 1 39.16 252 MET B CA 1
ATOM 4905 C C . MET B 1 252 ? -25.375 31.797 19.734 1 39.16 252 MET B C 1
ATOM 4907 O O . MET B 1 252 ? -25.031 32.969 19.781 1 39.16 252 MET B O 1
ATOM 4911 N N . LEU B 1 253 ? -24.5 30.906 19.188 1 43.81 253 LEU B N 1
ATOM 4912 C CA . LEU B 1 253 ? -23.5 31.469 18.281 1 43.81 253 LEU B CA 1
ATOM 4913 C C . LEU B 1 253 ? -24.109 31.719 16.906 1 43.81 253 LEU B C 1
ATOM 4915 O O . LEU B 1 253 ? -24.969 30.969 16.453 1 43.81 253 LEU B O 1
ATOM 4919 N N . CYS B 1 254 ? -24.672 32.812 16.594 1 43.25 254 CYS B N 1
ATOM 4920 C CA . CYS B 1 254 ? -25.125 33.406 15.352 1 43.25 254 CYS B CA 1
ATOM 4921 C C . CYS B 1 254 ? -24.5 32.719 14.148 1 43.25 254 CYS B C 1
ATOM 4923 O O . CYS B 1 254 ? -24.156 33.344 13.156 1 43.25 254 CYS B O 1
ATOM 4925 N N . ALA B 1 255 ? -23.953 31.625 14.266 1 49.75 255 ALA B N 1
ATOM 4926 C CA . ALA B 1 255 ? -23.5 30.953 13.039 1 49.75 255 ALA B CA 1
ATOM 4927 C C . ALA B 1 255 ? -24.516 29.938 12.562 1 49.75 255 ALA B C 1
ATOM 4929 O O . ALA B 1 255 ? -25.25 29.344 13.367 1 49.75 255 ALA B O 1
ATOM 4930 N N . GLU B 1 256 ? -25.109 30.125 11.383 1 55.38 256 GLU B N 1
ATOM 4931 C CA . GLU B 1 256 ? -26.062 29.219 10.734 1 55.38 256 GLU B CA 1
ATOM 4932 C C . GLU B 1 256 ? -25.328 28.078 10.047 1 55.38 256 GLU B C 1
ATOM 4934 O O . GLU B 1 256 ? -24.344 28.297 9.344 1 55.38 256 GLU B O 1
ATOM 4939 N N . VAL B 1 257 ? -25.516 26.875 10.633 1 54.75 257 VAL B N 1
ATOM 4940 C CA . VAL B 1 257 ? -25.047 25.703 9.898 1 54.75 257 VAL B CA 1
ATOM 4941 C C . VAL B 1 257 ? -26.109 25.281 8.875 1 54.75 257 VAL B C 1
ATOM 4943 O O . VAL B 1 257 ? -27.25 24.984 9.242 1 54.75 257 VAL B O 1
ATOM 4946 N N . ARG B 1 258 ? -25.906 25.469 7.605 1 56.66 258 ARG B N 1
ATOM 4947 C CA . ARG B 1 258 ? -26.828 25.078 6.535 1 56.66 258 ARG B CA 1
ATOM 4948 C C . ARG B 1 258 ? -26.469 23.688 5.996 1 56.66 258 ARG B C 1
ATOM 4950 O O . ARG B 1 258 ? -25.312 23.406 5.73 1 56.66 258 ARG B O 1
ATOM 4957 N N . HIS B 1 259 ? -27.562 22.797 6.211 1 53.88 259 HIS B N 1
ATOM 4958 C CA . HIS B 1 259 ? -27.406 21.422 5.73 1 53.88 259 HIS B CA 1
ATOM 4959 C C . HIS B 1 259 ? -27.703 21.328 4.238 1 53.88 259 HIS B C 1
ATOM 4961 O O . HIS B 1 259 ? -28.609 22 3.736 1 53.88 259 HIS B O 1
ATOM 4967 N N . TRP B 1 260 ? -26.812 20.922 3.494 1 48.19 260 TRP B N 1
ATOM 4968 C CA . TRP B 1 260 ? -27.047 20.688 2.074 1 48.19 260 TRP B CA 1
ATOM 4969 C C . TRP B 1 260 ? -27.688 19.328 1.847 1 48.19 260 TRP B C 1
ATOM 4971 O O . TRP B 1 260 ? -27.125 18.297 2.234 1 48.19 260 TRP B O 1
ATOM 4981 N N . ASP B 1 261 ? -28.969 19.141 2.215 1 46.47 261 ASP B N 1
ATOM 4982 C CA . ASP B 1 261 ? -29.641 17.859 2.014 1 46.47 261 ASP B CA 1
ATOM 4983 C C . ASP B 1 261 ? -29.875 17.594 0.529 1 46.47 261 ASP B C 1
ATOM 4985 O O . ASP B 1 261 ? -30.484 18.406 -0.172 1 46.47 261 ASP B O 1
ATOM 4989 N N . ASN B 1 262 ? -29.156 16.766 -0.025 1 46.69 262 ASN B N 1
ATOM 4990 C CA . ASN B 1 262 ? -29.547 16.344 -1.363 1 46.69 262 ASN B CA 1
ATOM 4991 C C . ASN B 1 262 ? -31 15.922 -1.412 1 46.69 262 ASN B C 1
ATOM 4993 O O . ASN B 1 262 ? -31.609 15.883 -2.486 1 46.69 262 ASN B O 1
ATOM 4997 N N . GLY B 1 263 ? -31.609 15.539 -0.289 1 44.38 263 GLY B N 1
ATOM 4998 C CA . GLY B 1 263 ? -32.969 15.031 -0.377 1 44.38 263 GLY B CA 1
ATOM 4999 C C . GLY B 1 263 ? -34 16 0.172 1 44.38 263 GLY B C 1
ATOM 5000 O O . GLY B 1 263 ? -35.125 15.602 0.493 1 44.38 263 GLY B O 1
ATOM 5001 N N . ASP B 1 264 ? -33.656 17.062 0.645 1 41.84 264 ASP B N 1
ATOM 5002 C CA . ASP B 1 264 ? -34.75 17.906 1.093 1 41.84 264 ASP B CA 1
ATOM 5003 C C . ASP B 1 264 ? -35.625 18.344 -0.083 1 41.84 264 ASP B C 1
ATOM 5005 O O . ASP B 1 264 ? -35.188 19.125 -0.934 1 41.84 264 ASP B O 1
ATOM 5009 N N . PRO B 1 265 ? -36.594 17.672 -0.285 1 46 265 PRO B N 1
ATOM 5010 C CA . PRO B 1 265 ? -37.5 18.016 -1.38 1 46 265 PRO B CA 1
ATOM 5011 C C . PRO B 1 265 ? -37.812 19.5 -1.446 1 46 265 PRO B C 1
ATOM 5013 O O . PRO B 1 265 ? -38.031 20.047 -2.531 1 46 265 PRO B O 1
ATOM 5016 N N . GLN B 1 266 ? -37.906 20.109 -0.347 1 43.97 266 GLN B N 1
ATOM 5017 C CA . GLN B 1 266 ? -38.281 21.516 -0.368 1 43.97 266 GLN B CA 1
ATOM 5018 C C . GLN B 1 266 ? -37.156 22.375 -0.957 1 43.97 266 GLN B C 1
ATOM 5020 O O . GLN B 1 266 ? -37.406 23.359 -1.641 1 43.97 266 GLN B O 1
ATOM 5025 N N . LEU B 1 267 ? -35.938 22.094 -0.605 1 47.88 267 LEU B N 1
ATOM 5026 C CA . LEU B 1 267 ? -34.844 22.828 -1.22 1 47.88 267 LEU B CA 1
ATOM 5027 C C . LEU B 1 267 ? -34.719 22.469 -2.695 1 47.88 267 LEU B C 1
ATOM 5029 O O . LEU B 1 267 ? -34.406 23.344 -3.523 1 47.88 267 LEU B O 1
ATOM 5033 N N . VAL B 1 268 ? -34.906 21.172 -2.98 1 47.62 268 VAL B N 1
ATOM 5034 C CA . VAL B 1 268 ? -34.906 20.734 -4.375 1 47.62 268 VAL B CA 1
ATOM 5035 C C . VAL B 1 268 ? -36 21.469 -5.156 1 47.62 268 VAL B C 1
ATOM 5037 O O . VAL B 1 268 ? -35.75 21.906 -6.285 1 47.62 268 VAL B O 1
ATOM 5040 N N . ALA B 1 269 ? -37.125 21.516 -4.559 1 49.44 269 ALA B N 1
ATOM 5041 C CA . ALA B 1 269 ? -38.25 22.109 -5.266 1 49.44 269 ALA B CA 1
ATOM 5042 C C . ALA B 1 269 ? -38.031 23.609 -5.473 1 49.44 269 ALA B C 1
ATOM 5044 O O . ALA B 1 269 ? -38.406 24.156 -6.508 1 49.44 269 ALA B O 1
ATOM 5045 N N . ARG B 1 270 ? -37.531 24.344 -4.48 1 49.34 270 ARG B N 1
ATOM 5046 C CA . ARG B 1 270 ? -37.531 25.812 -4.586 1 49.34 270 ARG B CA 1
ATOM 5047 C C . ARG B 1 270 ? -36.375 26.297 -5.449 1 49.34 270 ARG B C 1
ATOM 5049 O O . ARG B 1 270 ? -36.531 27.234 -6.234 1 49.34 270 ARG B O 1
ATOM 5056 N N . ASP B 1 271 ? -35.031 25.766 -5.34 1 55.44 271 ASP B N 1
ATOM 5057 C CA . ASP B 1 271 ? -33.969 26.328 -6.164 1 55.44 271 ASP B CA 1
ATOM 5058 C C . ASP B 1 271 ? -33 25.25 -6.629 1 55.44 271 ASP B C 1
ATOM 5060 O O . ASP B 1 271 ? -31.969 25.031 -6.004 1 55.44 271 ASP B O 1
ATOM 5064 N N . ALA B 1 272 ? -33.531 24.484 -7.496 1 58.41 272 ALA B N 1
ATOM 5065 C CA . ALA B 1 272 ? -32.75 23.422 -8.133 1 58.41 272 ALA B CA 1
ATOM 5066 C C . ALA B 1 272 ? -31.359 23.891 -8.477 1 58.41 272 ALA B C 1
ATOM 5068 O O . ALA B 1 272 ? -30.391 23.141 -8.336 1 58.41 272 ALA B O 1
ATOM 5069 N N . LYS B 1 273 ? -31.359 25.094 -8.875 1 60.78 273 LYS B N 1
ATOM 5070 C CA . LYS B 1 273 ? -30.062 25.641 -9.266 1 60.78 273 LYS B CA 1
ATOM 5071 C C . LYS B 1 273 ? -29.141 25.797 -8.062 1 60.78 273 LYS B C 1
ATOM 5073 O O . LYS B 1 273 ? -27.953 25.5 -8.141 1 60.78 273 LYS B O 1
ATOM 5078 N N . LYS B 1 274 ? -29.766 26.203 -6.977 1 59.28 274 LYS B N 1
ATOM 5079 C CA . LYS B 1 274 ? -28.984 26.359 -5.754 1 59.28 274 LYS B CA 1
ATOM 5080 C C . LYS B 1 274 ? -28.484 25.016 -5.23 1 59.28 274 LYS B C 1
ATOM 5082 O O . LYS B 1 274 ? -27.344 24.891 -4.805 1 59.28 274 LYS B O 1
ATOM 5087 N N . VAL B 1 275 ? -29.391 24.062 -5.402 1 58.62 275 VAL B N 1
ATOM 5088 C CA . VAL B 1 275 ? -29.047 22.734 -4.926 1 58.62 275 VAL B CA 1
ATOM 5089 C C . VAL B 1 275 ? -27.906 22.156 -5.762 1 58.62 275 VAL B C 1
ATOM 5091 O O . VAL B 1 275 ? -26.984 21.547 -5.227 1 58.62 275 VAL B O 1
ATOM 5094 N N . LYS B 1 276 ? -27.984 22.438 -6.996 1 63.47 276 LYS B N 1
ATOM 5095 C CA . LYS B 1 276 ? -26.938 21.938 -7.891 1 63.47 276 LYS B CA 1
ATOM 5096 C C . LYS B 1 276 ? -25.594 22.594 -7.586 1 63.47 276 LYS B C 1
ATOM 5098 O O . LYS B 1 276 ? -24.562 21.922 -7.578 1 63.47 276 LYS B O 1
ATOM 5103 N N . LYS B 1 277 ? -25.719 23.875 -7.352 1 62.81 277 LYS B N 1
ATOM 5104 C CA . LYS B 1 277 ? -24.484 24.609 -7.047 1 62.81 277 LYS B CA 1
ATOM 5105 C C . LYS B 1 277 ? -23.859 24.109 -5.754 1 62.81 277 LYS B C 1
ATOM 5107 O O . LYS B 1 277 ? -22.641 23.953 -5.672 1 62.81 277 LYS B O 1
ATOM 5112 N N . ILE B 1 278 ? -24.703 23.781 -4.824 1 60.25 278 ILE B N 1
ATOM 5113 C CA . ILE B 1 278 ? -24.234 23.297 -3.531 1 60.25 278 ILE B CA 1
ATOM 5114 C C . ILE B 1 278 ? -23.625 21.906 -3.699 1 60.25 278 ILE B C 1
ATOM 5116 O O . ILE B 1 278 ? -22.578 21.609 -3.111 1 60.25 278 ILE B O 1
ATOM 5120 N N . SER B 1 279 ? -24.297 21.188 -4.492 1 62.72 279 SER B N 1
ATOM 5121 C CA . SER B 1 279 ? -23.797 19.844 -4.754 1 62.72 279 SER B CA 1
ATOM 5122 C C . SER B 1 279 ? -22.406 19.891 -5.406 1 62.72 279 SER B C 1
ATOM 5124 O O . SER B 1 279 ? -21.547 19.078 -5.09 1 62.72 279 SER B O 1
ATOM 5126 N N . HIS B 1 280 ? -22.219 20.828 -6.207 1 64.5 280 HIS B N 1
ATOM 5127 C CA . HIS B 1 280 ? -20.922 20.984 -6.871 1 64.5 280 HIS B CA 1
ATOM 5128 C C . HIS B 1 280 ? -19.844 21.406 -5.883 1 64.5 280 HIS B C 1
ATOM 5130 O O . HIS B 1 280 ? -18.719 20.891 -5.926 1 64.5 280 HIS B O 1
ATOM 5136 N N . LEU B 1 281 ? -20.297 22.312 -5.047 1 62.5 281 LEU B N 1
ATOM 5137 C CA . LEU B 1 281 ? -19.344 22.766 -4.047 1 62.5 281 LEU B CA 1
ATOM 5138 C C . LEU B 1 281 ? -18.922 21.625 -3.123 1 62.5 281 LEU B C 1
ATOM 5140 O O . LEU B 1 281 ? -17.75 21.516 -2.773 1 62.5 281 LEU B O 1
ATOM 5144 N N . ARG B 1 282 ? -19.875 20.781 -2.834 1 60.12 282 ARG B N 1
ATOM 5145 C CA . ARG B 1 282 ? -19.578 19.609 -2.01 1 60.12 282 ARG B CA 1
ATOM 5146 C C . ARG B 1 282 ? -18.594 18.672 -2.717 1 60.12 282 ARG B C 1
ATOM 5148 O O . ARG B 1 282 ? -17.656 18.156 -2.096 1 60.12 282 ARG B O 1
ATOM 5155 N N . SER B 1 283 ? -18.922 18.547 -3.854 1 66.25 283 SER B N 1
ATOM 5156 C CA . SER B 1 283 ? -18.047 17.688 -4.645 1 66.25 283 SER B CA 1
ATOM 5157 C C . SER B 1 283 ? -16.625 18.219 -4.68 1 66.25 283 SER B C 1
ATOM 5159 O O . SER B 1 283 ? -15.664 17.438 -4.613 1 66.25 283 SER B O 1
ATOM 5161 N N . ASP B 1 284 ? -16.547 19.531 -4.699 1 63.62 284 ASP B N 1
ATOM 5162 C CA . ASP B 1 284 ? -15.227 20.156 -4.746 1 63.62 284 ASP B CA 1
ATOM 5163 C C . ASP B 1 284 ? -14.477 19.953 -3.432 1 63.62 284 ASP B C 1
ATOM 5165 O O . ASP B 1 284 ? -13.281 19.656 -3.43 1 63.62 284 ASP B O 1
ATOM 5169 N N . VAL B 1 285 ? -15.25 20.094 -2.406 1 62.69 285 VAL B N 1
ATOM 5170 C CA . VAL B 1 285 ? -14.648 19.922 -1.088 1 62.69 285 VAL B CA 1
ATOM 5171 C C . VAL B 1 285 ? -14.242 18.469 -0.887 1 62.69 285 VAL B C 1
ATOM 5173 O O . VAL B 1 285 ? -13.156 18.188 -0.387 1 62.69 285 VAL B O 1
ATOM 5176 N N . LYS B 1 286 ? -15.164 17.625 -1.323 1 65.69 286 LYS B N 1
ATOM 5177 C CA . LYS B 1 286 ? -14.867 16.188 -1.219 1 65.69 286 LYS B CA 1
ATOM 5178 C C . LYS B 1 286 ? -13.641 15.828 -2.053 1 65.69 286 LYS B C 1
ATOM 5180 O O . LYS B 1 286 ? -12.828 15 -1.639 1 65.69 286 LYS B O 1
ATOM 5185 N N . ARG B 1 287 ? -13.555 16.484 -3.092 1 65.12 287 ARG B N 1
ATOM 5186 C CA . ARG B 1 287 ? -12.398 16.266 -3.947 1 65.12 287 ARG B CA 1
ATOM 5187 C C . ARG B 1 287 ? -11.117 16.766 -3.279 1 65.12 287 ARG B C 1
ATOM 5189 O O . ARG B 1 287 ? -10.078 16.094 -3.35 1 65.12 287 ARG B O 1
ATOM 5196 N N . ALA B 1 288 ? -11.273 17.922 -2.623 1 64.88 288 ALA B N 1
ATOM 5197 C CA . ALA B 1 288 ? -10.109 18.469 -1.925 1 64.88 288 ALA B CA 1
ATOM 5198 C C . ALA B 1 288 ? -9.664 17.531 -0.804 1 64.88 288 ALA B C 1
ATOM 5200 O O . ALA B 1 288 ? -8.469 17.25 -0.659 1 64.88 288 ALA B O 1
ATOM 5201 N N . LEU B 1 289 ? -10.68 17.047 -0.109 1 68.56 289 LEU B N 1
ATOM 5202 C CA . LEU B 1 289 ? -10.375 16.141 0.993 1 68.56 289 LEU B CA 1
ATOM 5203 C C . LEU B 1 289 ? -9.859 14.797 0.47 1 68.56 289 LEU B C 1
ATOM 5205 O O . LEU B 1 289 ? -8.953 14.203 1.055 1 68.56 289 LEU B O 1
ATOM 5209 N N . GLY B 1 290 ? -10.484 14.352 -0.624 1 69.5 290 GLY B N 1
ATOM 5210 C CA . GLY B 1 290 ? -10.031 13.133 -1.275 1 69.5 290 GLY B CA 1
ATOM 5211 C C . GLY B 1 290 ? -8.617 13.25 -1.826 1 69.5 290 GLY B C 1
ATOM 5212 O O . GLY B 1 290 ? -7.879 12.266 -1.858 1 69.5 290 GLY B O 1
ATOM 5213 N N . SER B 1 291 ? -8.297 14.438 -2.117 1 72.5 291 SER B N 1
ATOM 5214 C CA . SER B 1 291 ? -6.973 14.672 -2.678 1 72.5 291 SER B CA 1
ATOM 5215 C C . SER B 1 291 ? -5.883 14.414 -1.645 1 72.5 291 SER B C 1
ATOM 5217 O O . SER B 1 291 ? -4.785 13.977 -1.989 1 72.5 291 SER B O 1
ATOM 5219 N N . TRP B 1 292 ? -6.293 14.562 -0.39 1 75.44 292 TRP B N 1
ATOM 5220 C CA . TRP B 1 292 ? -5.336 14.273 0.676 1 75.44 292 TRP B CA 1
ATOM 5221 C C . TRP B 1 292 ? -4.953 12.797 0.68 1 75.44 292 TRP B C 1
ATOM 5223 O O . TRP B 1 292 ? -3.768 12.461 0.702 1 75.44 292 TRP B O 1
ATOM 5233 N N . CYS B 1 293 ? -5.98 12.023 0.616 1 70.94 293 CYS B N 1
ATOM 5234 C CA . CYS B 1 293 ? -5.77 10.586 0.702 1 70.94 293 CYS B CA 1
ATOM 5235 C C . CYS B 1 293 ? -5.062 10.062 -0.543 1 70.94 293 CYS B C 1
ATOM 5237 O O . CYS B 1 293 ? -4.328 9.078 -0.477 1 70.94 293 CYS B O 1
ATOM 5239 N N . GLN B 1 294 ? -5.25 10.844 -1.551 1 74.94 294 GLN B N 1
ATOM 5240 C CA . GLN B 1 294 ? -4.586 10.445 -2.787 1 74.94 294 GLN B CA 1
ATOM 5241 C C . GLN B 1 294 ? -3.109 10.828 -2.77 1 74.94 294 GLN B C 1
ATOM 5243 O O . GLN B 1 294 ? -2.262 10.094 -3.273 1 74.94 294 GLN B O 1
ATOM 5248 N N . LYS B 1 295 ? -2.939 11.984 -2.16 1 84.69 295 LYS B N 1
ATOM 5249 C CA . LYS B 1 295 ? -1.565 12.477 -2.146 1 84.69 295 LYS B CA 1
ATOM 5250 C C . LYS B 1 295 ? -0.722 11.727 -1.12 1 84.69 295 LYS B C 1
ATOM 5252 O O . LYS B 1 295 ? 0.434 11.391 -1.387 1 84.69 295 LYS B O 1
ATOM 5257 N N . TYR B 1 296 ? -1.279 11.539 0.021 1 92.31 296 TYR B N 1
ATOM 5258 C CA . TYR B 1 296 ? -0.58 10.812 1.08 1 92.31 296 TYR B CA 1
ATOM 5259 C C . TYR B 1 296 ? -1.207 9.445 1.315 1 92.31 296 TYR B C 1
ATOM 5261 O O . TYR B 1 296 ? -2.172 9.32 2.072 1 92.31 296 TYR B O 1
ATOM 5269 N N . LYS B 1 297 ? -0.545 8.453 0.871 1 91.12 297 LYS B N 1
ATOM 5270 C CA . LYS B 1 297 ? -1.099 7.109 0.79 1 91.12 297 LYS B CA 1
ATOM 5271 C C . LYS B 1 297 ? -1.199 6.473 2.174 1 91.12 297 LYS B C 1
ATOM 5273 O O . LYS B 1 297 ? -1.987 5.547 2.381 1 91.12 297 LYS B O 1
ATOM 5278 N N . LEU B 1 298 ? -0.416 6.977 3.09 1 92.44 298 LEU B N 1
ATOM 5279 C CA . LEU B 1 298 ? -0.498 6.449 4.449 1 92.44 298 LEU B CA 1
ATOM 5280 C C . LEU B 1 298 ? -1.908 6.605 5.008 1 92.44 298 LEU B C 1
ATOM 5282 O O . LEU B 1 298 ? -2.352 5.793 5.82 1 92.44 298 LEU B O 1
ATOM 5286 N N . LEU B 1 299 ? -2.609 7.586 4.504 1 90.38 299 LEU B N 1
ATOM 5287 C CA . LEU B 1 299 ? -3.939 7.891 5.02 1 90.38 299 LEU B CA 1
ATOM 5288 C C . LEU B 1 299 ? -5.004 7.094 4.27 1 90.38 299 LEU B C 1
ATOM 5290 O O . LEU B 1 299 ? -6.18 7.109 4.652 1 90.38 299 LEU B O 1
ATOM 5294 N N . SER B 1 300 ? -4.672 6.414 3.238 1 83.12 300 SER B N 1
ATOM 5295 C CA . SER B 1 300 ? -5.629 5.676 2.422 1 83.12 300 SER B CA 1
ATOM 5296 C C . SER B 1 300 ? -5.73 4.223 2.867 1 83.12 300 SER B C 1
ATOM 5298 O O . SER B 1 300 ? -6.715 3.541 2.566 1 83.12 300 SER B O 1
ATOM 5300 N N . GLY B 1 301 ? -4.762 3.719 3.506 1 77.81 301 GLY B N 1
ATOM 5301 C CA . GLY B 1 301 ? -4.789 2.348 3.988 1 77.81 301 GLY B CA 1
ATOM 5302 C C . GLY B 1 301 ? -5.215 2.232 5.438 1 77.81 301 GLY B C 1
ATOM 5303 O O . GLY B 1 301 ? -5.645 3.217 6.047 1 77.81 301 GLY B O 1
ATOM 5304 N N . ALA B 1 302 ? -5.25 1.023 5.93 1 84.44 302 ALA B N 1
ATOM 5305 C CA . ALA B 1 302 ? -5.531 0.806 7.348 1 84.44 302 ALA B CA 1
ATOM 5306 C C . ALA B 1 302 ? -4.328 1.185 8.211 1 84.44 302 ALA B C 1
ATOM 5308 O O . ALA B 1 302 ? -3.303 0.498 8.188 1 84.44 302 ALA B O 1
ATOM 5309 N N . VAL B 1 303 ? -4.496 2.27 8.961 1 91.5 303 VAL B N 1
ATOM 5310 C CA . VAL B 1 303 ? -3.395 2.744 9.789 1 91.5 303 VAL B CA 1
ATOM 5311 C C . VAL B 1 303 ? -3.268 1.864 11.031 1 91.5 303 VAL B C 1
ATOM 5313 O O . VAL B 1 303 ? -4.273 1.414 11.586 1 91.5 303 VAL B O 1
ATOM 5316 N N . PRO B 1 304 ? -2.043 1.638 11.43 1 89.56 304 PRO B N 1
ATOM 5317 C CA . PRO B 1 304 ? -1.839 0.831 12.633 1 89.56 304 PRO B CA 1
ATOM 5318 C C . PRO B 1 304 ? -2.504 1.437 13.867 1 89.56 304 PRO B C 1
ATOM 5320 O O . PRO B 1 304 ? -2.516 2.66 14.031 1 89.56 304 PRO B O 1
ATOM 5323 N N . VAL B 1 305 ? -2.895 0.587 14.766 1 89.31 305 VAL B N 1
ATOM 5324 C CA . VAL B 1 305 ? -3.592 1.01 15.977 1 89.31 305 VAL B CA 1
ATOM 5325 C C . VAL B 1 305 ? -2.631 1.771 16.891 1 89.31 305 VAL B C 1
ATOM 5327 O O . VAL B 1 305 ? -3.051 2.643 17.656 1 89.31 305 VAL B O 1
ATOM 5330 N N . THR B 1 306 ? -1.402 1.531 16.766 1 87.19 306 THR B N 1
ATOM 5331 C CA . THR B 1 306 ? -0.397 2.174 17.609 1 87.19 306 THR B CA 1
ATOM 5332 C C . THR B 1 306 ? -0.332 3.672 17.312 1 87.19 306 THR B C 1
ATOM 5334 O O . THR B 1 306 ? 0.158 4.445 18.141 1 87.19 306 THR B O 1
ATOM 5337 N N . MET B 1 307 ? -0.844 4.02 16.188 1 92.75 307 MET B N 1
ATOM 5338 C CA . MET B 1 307 ? -0.815 5.434 15.828 1 92.75 307 MET B CA 1
ATOM 5339 C C . MET B 1 307 ? -2.027 6.164 16.406 1 92.75 307 MET B C 1
ATOM 5341 O O . MET B 1 307 ? -2.074 7.395 16.391 1 92.75 307 MET B O 1
ATOM 5345 N N . THR B 1 308 ? -2.971 5.418 16.938 1 90.69 308 THR B N 1
ATOM 5346 C CA . THR B 1 308 ? -4.238 6.008 17.359 1 90.69 308 THR B CA 1
ATOM 5347 C C . THR B 1 308 ? -4.289 6.168 18.875 1 90.69 308 THR B C 1
ATOM 5349 O O . THR B 1 308 ? -5.305 6.602 19.422 1 90.69 308 THR B O 1
ATOM 5352 N N . ALA B 1 309 ? -3.238 5.801 19.484 1 85.75 309 ALA B N 1
ATOM 5353 C CA . ALA B 1 309 ? -3.156 5.969 20.938 1 85.75 309 ALA B CA 1
ATOM 5354 C C . ALA B 1 309 ? -2.145 7.047 21.312 1 85.75 309 ALA B C 1
ATOM 5356 O O . ALA B 1 309 ? -1.037 7.082 20.766 1 85.75 309 ALA B O 1
ATOM 5357 N N . ALA B 1 310 ? -2.67 7.871 22.219 1 85.56 310 ALA B N 1
ATOM 5358 C CA . ALA B 1 310 ? -1.768 8.922 22.672 1 85.56 310 ALA B CA 1
ATOM 5359 C C . ALA B 1 310 ? -0.766 8.383 23.688 1 85.56 310 ALA B C 1
ATOM 5361 O O . ALA B 1 310 ? -1.101 7.512 24.5 1 85.56 310 ALA B O 1
ATOM 5362 N N . GLN B 1 311 ? 0.379 8.836 23.578 1 81.44 311 GLN B N 1
ATOM 5363 C CA . GLN B 1 311 ? 1.382 8.492 24.578 1 81.44 311 GLN B CA 1
ATOM 5364 C C . GLN B 1 311 ? 1.115 9.227 25.891 1 81.44 311 GLN B C 1
ATOM 5366 O O . GLN B 1 311 ? 0.386 10.219 25.922 1 81.44 311 GLN B O 1
ATOM 5371 N N . GLU B 1 312 ? 1.711 8.68 26.875 1 79.56 312 GLU B N 1
ATOM 5372 C CA . GLU B 1 312 ? 1.534 9.281 28.188 1 79.56 312 GLU B CA 1
ATOM 5373 C C . GLU B 1 312 ? 1.988 10.734 28.188 1 79.56 312 GLU B C 1
ATOM 5375 O O . GLU B 1 312 ? 3.094 11.047 27.75 1 79.56 312 GLU B O 1
ATOM 5380 N N . GLY B 1 313 ? 1.185 11.594 28.594 1 80.62 313 GLY B N 1
ATOM 5381 C CA . GLY B 1 313 ? 1.512 13.008 28.719 1 80.62 313 GLY B CA 1
ATOM 5382 C C . GLY B 1 313 ? 1.179 13.797 27.453 1 80.62 313 GLY B C 1
ATOM 5383 O O . GLY B 1 313 ? 1.293 15.023 27.438 1 80.62 313 GLY B O 1
ATOM 5384 N N . GLU B 1 314 ? 0.849 13.062 26.422 1 85 314 GLU B N 1
ATOM 5385 C CA . GLU B 1 314 ? 0.514 13.766 25.188 1 85 314 GLU B CA 1
ATOM 5386 C C . GLU B 1 314 ? -0.992 13.758 24.938 1 85 314 GLU B C 1
ATOM 5388 O O . GLU B 1 314 ? -1.666 12.758 25.203 1 85 314 GLU B O 1
ATOM 5393 N N . GLU B 1 315 ? -1.473 14.859 24.469 1 86.56 315 GLU B N 1
ATOM 5394 C CA . GLU B 1 315 ? -2.893 14.969 24.141 1 86.56 315 GLU B CA 1
ATOM 5395 C C . GLU B 1 315 ? -3.178 14.492 22.719 1 86.56 315 GLU B C 1
ATOM 5397 O O . GLU B 1 315 ? -4.203 13.852 22.469 1 86.56 315 GLU B O 1
ATOM 5402 N N . LEU B 1 316 ? -2.258 14.734 21.891 1 94.38 316 LEU B N 1
ATOM 5403 C CA . LEU B 1 316 ? -2.438 14.359 20.484 1 94.38 316 LEU B CA 1
ATOM 5404 C C . LEU B 1 316 ? -1.844 12.984 20.203 1 94.38 316 LEU B C 1
ATOM 5406 O O . LEU B 1 316 ? -0.788 12.641 20.75 1 94.38 316 LEU B O 1
ATOM 5410 N N . THR B 1 317 ? -2.52 12.258 19.422 1 95.19 317 THR B N 1
ATOM 5411 C CA . THR B 1 317 ? -1.971 10.992 18.938 1 95.19 317 THR B CA 1
ATOM 5412 C C . THR B 1 317 ? -1.012 11.234 17.766 1 95.19 317 THR B C 1
ATOM 5414 O O . THR B 1 317 ? -0.979 12.336 17.203 1 95.19 317 THR B O 1
ATOM 5417 N N . LEU B 1 318 ? -0.244 10.211 17.484 1 96.25 318 LEU B N 1
ATOM 5418 C CA . LEU B 1 318 ? 0.607 10.312 16.297 1 96.25 318 LEU B CA 1
ATOM 5419 C C . LEU B 1 318 ? -0.229 10.539 15.047 1 96.25 318 LEU B C 1
ATOM 5421 O O . LEU B 1 318 ? 0.161 11.312 14.164 1 96.25 318 LEU B O 1
ATOM 5425 N N . LEU B 1 319 ? -1.384 9.859 14.953 1 96.19 319 LEU B N 1
ATOM 5426 C CA . LEU B 1 319 ? -2.262 10.016 13.797 1 96.19 319 LEU B CA 1
ATOM 5427 C C . LEU B 1 319 ? -2.762 11.453 13.688 1 96.19 319 LEU B C 1
ATOM 5429 O O . LEU B 1 319 ? -2.838 12 12.586 1 96.19 319 LEU B O 1
ATOM 5433 N N . ASP B 1 320 ? -3.07 12.062 14.828 1 96.56 320 ASP B N 1
ATOM 5434 C CA . ASP B 1 320 ? -3.465 13.469 14.82 1 96.56 320 ASP B CA 1
ATOM 5435 C C . ASP B 1 320 ? -2.383 14.344 14.18 1 96.56 320 ASP B C 1
ATOM 5437 O O . ASP B 1 320 ? -2.682 15.211 13.359 1 96.56 320 ASP B O 1
ATOM 5441 N N . LYS B 1 321 ? -1.177 14.078 14.586 1 97.19 321 LYS B N 1
ATOM 5442 C CA . LYS B 1 321 ? -0.057 14.852 14.062 1 97.19 321 LYS B CA 1
ATOM 5443 C C . LYS B 1 321 ? 0.137 14.602 12.57 1 97.19 321 LYS B C 1
ATOM 5445 O O . LYS B 1 321 ? 0.405 15.531 11.812 1 97.19 321 LYS B O 1
ATOM 5450 N N . ILE B 1 322 ? 0.006 13.383 12.188 1 96.81 322 ILE B N 1
ATOM 5451 C CA . ILE B 1 322 ? 0.167 13.008 10.789 1 96.81 322 ILE B CA 1
ATOM 5452 C C . ILE B 1 322 ? -0.875 13.734 9.938 1 96.81 322 ILE B C 1
ATOM 5454 O O . ILE B 1 322 ? -0.539 14.336 8.914 1 96.81 322 ILE B O 1
ATOM 5458 N N . VAL B 1 323 ? -2.117 13.664 10.352 1 94.88 323 VAL B N 1
ATOM 5459 C CA . VAL B 1 323 ? -3.199 14.281 9.594 1 94.88 323 VAL B CA 1
ATOM 5460 C C . VAL B 1 323 ? -2.971 15.789 9.508 1 94.88 323 VAL B C 1
ATOM 5462 O O . VAL B 1 323 ? -3.148 16.391 8.445 1 94.88 323 VAL B O 1
ATOM 5465 N N . THR B 1 324 ? -2.537 16.359 10.594 1 95.62 324 THR B N 1
ATOM 5466 C CA . THR B 1 324 ? -2.256 17.781 10.617 1 95.62 324 THR B CA 1
ATOM 5467 C C . THR B 1 324 ? -1.141 18.141 9.641 1 95.62 324 THR B C 1
ATOM 5469 O O . THR B 1 324 ? -1.267 19.094 8.859 1 95.62 324 THR B O 1
ATOM 5472 N N . VAL B 1 325 ? -0.079 17.375 9.68 1 96.38 325 VAL B N 1
ATOM 5473 C CA . VAL B 1 325 ? 1.064 17.625 8.805 1 96.38 325 VAL B CA 1
ATOM 5474 C C . VAL B 1 325 ? 0.635 17.484 7.344 1 96.38 325 VAL B C 1
ATOM 5476 O O . VAL B 1 325 ? 0.992 18.328 6.508 1 96.38 325 VAL B O 1
ATOM 5479 N N . CYS B 1 326 ? -0.13 16.516 7.008 1 93.69 326 CYS B N 1
ATOM 5480 C CA . CYS B 1 326 ? -0.585 16.297 5.641 1 93.69 326 CYS B CA 1
ATOM 5481 C C . CYS B 1 326 ? -1.479 17.438 5.176 1 93.69 326 CYS B C 1
ATOM 5483 O O . CYS B 1 326 ? -1.322 17.938 4.059 1 93.69 326 CYS B O 1
ATOM 5485 N N . CYS B 1 327 ? -2.369 17.859 6.039 1 91.38 327 CYS B N 1
ATOM 5486 C CA . CYS B 1 327 ? -3.238 18.984 5.699 1 91.38 327 CYS B CA 1
ATOM 5487 C C . CYS B 1 327 ? -2.432 20.266 5.504 1 91.38 327 CYS B C 1
ATOM 5489 O O . CYS B 1 327 ? -2.684 21.016 4.566 1 91.38 327 CYS B O 1
ATOM 5491 N N . ALA B 1 328 ? -1.525 20.453 6.41 1 93.81 328 ALA B N 1
ATOM 5492 C CA . ALA B 1 328 ? -0.672 21.641 6.316 1 93.81 328 ALA B CA 1
ATOM 5493 C C . ALA B 1 328 ? 0.13 21.625 5.02 1 93.81 328 ALA B C 1
ATOM 5495 O O . ALA B 1 328 ? 0.264 22.672 4.359 1 93.81 328 ALA B O 1
ATOM 5496 N N . CYS B 1 329 ? 0.654 20.469 4.66 1 92.19 329 CYS B N 1
ATOM 5497 C CA . CYS B 1 329 ? 1.402 20.344 3.414 1 92.19 329 CYS B CA 1
ATOM 5498 C C . CYS B 1 329 ? 0.525 20.688 2.215 1 92.19 329 CYS B C 1
ATOM 5500 O O . CYS B 1 329 ? 0.981 21.328 1.271 1 92.19 329 CYS B O 1
ATOM 5502 N N . MET B 1 330 ? -0.658 20.328 2.277 1 88.44 330 MET B N 1
ATOM 5503 C CA . MET B 1 330 ? -1.574 20.609 1.174 1 88.44 330 MET B CA 1
ATOM 5504 C C . MET B 1 330 ? -1.887 22.094 1.089 1 88.44 330 MET B C 1
ATOM 5506 O O . MET B 1 330 ? -2.078 22.625 -0.004 1 88.44 330 MET B O 1
ATOM 5510 N N . ASN B 1 331 ? -1.963 22.719 2.24 1 89.19 331 ASN B N 1
ATOM 5511 C CA . ASN B 1 331 ? -2.178 24.172 2.262 1 89.19 331 ASN B CA 1
ATOM 5512 C C . ASN B 1 331 ? -0.992 24.922 1.666 1 89.19 331 ASN B C 1
ATOM 5514 O O . ASN B 1 331 ? -1.175 25.859 0.895 1 89.19 331 ASN B O 1
ATOM 5518 N N . ILE B 1 332 ? 0.178 24.469 2.039 1 89.88 332 ILE B N 1
ATOM 5519 C CA . ILE B 1 332 ? 1.392 25.188 1.673 1 89.88 332 ILE B CA 1
ATOM 5520 C C . ILE B 1 332 ? 1.79 24.844 0.242 1 89.88 332 ILE B C 1
ATOM 5522 O O . ILE B 1 332 ? 2.221 25.703 -0.521 1 89.88 332 ILE B O 1
ATOM 5526 N N . TYR B 1 333 ? 1.615 23.5 -0.05 1 86.94 333 TYR B N 1
ATOM 5527 C CA . TYR B 1 333 ? 2.041 23 -1.354 1 86.94 333 TYR B CA 1
ATOM 5528 C C . TYR B 1 333 ? 0.885 22.328 -2.086 1 86.94 333 TYR B C 1
ATOM 5530 O O . TYR B 1 333 ? 0.881 21.109 -2.27 1 86.94 333 TYR B O 1
ATOM 5538 N N . PRO B 1 334 ? -0.023 23.094 -2.637 1 76.38 334 PRO B N 1
ATOM 5539 C CA . PRO B 1 334 ? -1.181 22.484 -3.301 1 76.38 334 PRO B CA 1
ATOM 5540 C C . PRO B 1 334 ? -0.802 21.719 -4.57 1 76.38 334 PRO B C 1
ATOM 5542 O O . PRO B 1 334 ? 0.225 22.016 -5.188 1 76.38 334 PRO B O 1
ATOM 5545 N N . ALA B 1 335 ? -1.502 20.578 -4.875 1 64.12 335 ALA B N 1
ATOM 5546 C CA . ALA B 1 335 ? -1.242 19.781 -6.07 1 64.12 335 ALA B CA 1
ATOM 5547 C C . ALA B 1 335 ? -1.473 20.594 -7.336 1 64.12 335 ALA B C 1
ATOM 5549 O O . ALA B 1 335 ? -2.307 21.5 -7.352 1 64.12 335 ALA B O 1
ATOM 5550 N N . GLU B 1 336 ? -0.52 20.734 -8.383 1 55.22 336 GLU B N 1
ATOM 5551 C CA . GLU B 1 336 ? -0.599 21.5 -9.633 1 55.22 336 GLU B CA 1
ATOM 5552 C C . GLU B 1 336 ? -1.982 21.375 -10.266 1 55.22 336 GLU B C 1
ATOM 5554 O O . GLU B 1 336 ? -2.441 22.297 -10.945 1 55.22 336 GLU B O 1
ATOM 5559 N N . GLY B 1 337 ? -2.658 20.328 -10.391 1 47 337 GLY B N 1
ATOM 5560 C CA . GLY B 1 337 ? -3.916 20.359 -11.125 1 47 337 GLY B CA 1
ATOM 5561 C C . GLY B 1 337 ? -4.934 21.312 -10.531 1 47 337 GLY B C 1
ATOM 5562 O O . GLY B 1 337 ? -6.027 21.484 -11.078 1 47 337 GLY B O 1
ATOM 5563 N N . ASN B 1 338 ? -4.801 21.547 -9.406 1 40.84 338 ASN B N 1
ATOM 5564 C CA . ASN B 1 338 ? -5.742 22.547 -8.914 1 40.84 338 ASN B CA 1
ATOM 5565 C C . ASN B 1 338 ? -5.352 23.953 -9.359 1 40.84 338 ASN B C 1
ATOM 5567 O O . ASN B 1 338 ? -5.727 24.938 -8.727 1 40.84 338 ASN B O 1
ATOM 5571 N N . LYS B 1 339 ? -4.422 24.062 -10.328 1 37.72 339 LYS B N 1
ATOM 5572 C CA . LYS B 1 339 ? -3.959 25.375 -10.797 1 37.72 339 LYS B CA 1
ATOM 5573 C C . LYS B 1 339 ? -5.098 26.156 -11.438 1 37.72 339 LYS B C 1
ATOM 5575 O O . LYS B 1 339 ? -4.891 27.266 -11.93 1 37.72 339 LYS B O 1
ATOM 5580 N N . GLU B 1 340 ? -6.152 25.594 -12 1 33.66 340 GLU B N 1
ATOM 5581 C CA . GLU B 1 340 ? -6.832 26.656 -12.719 1 33.66 340 GLU B CA 1
ATOM 5582 C C . GLU B 1 340 ? -6.875 27.938 -11.883 1 33.66 340 GLU B C 1
ATOM 5584 O O . GLU B 1 340 ? -6.566 29.031 -12.383 1 33.66 340 GLU B O 1
ATOM 5589 N N . GLU B 1 341 ? -8.039 28.125 -11.094 1 30.86 341 GLU B N 1
ATOM 5590 C CA . GLU B 1 341 ? -8.57 29.469 -10.859 1 30.86 341 GLU B CA 1
ATOM 5591 C C . GLU B 1 341 ? -7.73 30.219 -9.828 1 30.86 341 GLU B C 1
ATOM 5593 O O . GLU B 1 341 ? -7.984 31.391 -9.547 1 30.86 341 GLU B O 1
ATOM 5598 N N . TYR B 1 342 ? -6.98 29.516 -8.969 1 27.69 342 TYR B N 1
ATOM 5599 C CA . TYR B 1 342 ? -6.594 30.516 -7.996 1 27.69 342 TYR B CA 1
ATOM 5600 C C . TYR B 1 342 ? -5.395 31.328 -8.484 1 27.69 342 TYR B C 1
ATOM 5602 O O . TYR B 1 342 ? -4.246 30.922 -8.281 1 27.69 342 TYR B O 1
ATOM 5610 N N . THR B 1 343 ? -5.301 31.75 -9.703 1 28.36 343 THR B N 1
ATOM 5611 C CA . THR B 1 343 ? -4.301 32.688 -10.188 1 28.36 343 THR B CA 1
ATOM 5612 C C . THR B 1 343 ? -4.117 33.844 -9.188 1 28.36 343 THR B C 1
ATOM 5614 O O . THR B 1 343 ? -3.34 34.781 -9.438 1 28.36 343 THR B O 1
ATOM 5617 N N . ALA B 1 344 ? -5.219 34.281 -8.391 1 24.84 344 ALA B N 1
ATOM 5618 C CA . ALA B 1 344 ? -4.98 35.688 -8.031 1 24.84 344 ALA B CA 1
ATOM 5619 C C . ALA B 1 344 ? -3.691 35.812 -7.223 1 24.84 344 ALA B C 1
ATOM 5621 O O . ALA B 1 344 ? -2.846 36.656 -7.539 1 24.84 344 ALA B O 1
ATOM 5622 N N . GLU B 1 345 ? -3.787 35.75 -5.723 1 26.17 345 GLU B N 1
ATOM 5623 C CA . GLU B 1 345 ? -2.889 36.594 -4.945 1 26.17 345 GLU B CA 1
ATOM 5624 C C . GLU B 1 345 ? -1.495 36 -4.852 1 26.17 345 GLU B C 1
ATOM 5626 O O . GLU B 1 345 ? -1.326 34.906 -4.309 1 26.17 345 GLU B O 1
ATOM 5631 N N . LYS B 1 346 ? -0.541 36.125 -5.77 1 30.33 346 LYS B N 1
ATOM 5632 C CA . LYS B 1 346 ? 0.918 36.125 -5.828 1 30.33 346 LYS B CA 1
ATOM 5633 C C . LYS B 1 346 ? 1.522 36.562 -4.496 1 30.33 346 LYS B C 1
ATOM 5635 O O . LYS B 1 346 ? 2.73 36.781 -4.398 1 30.33 346 LYS B O 1
ATOM 5640 N N . GLN B 1 347 ? 0.806 37.281 -3.572 1 24.38 347 GLN B N 1
ATOM 5641 C CA . GLN B 1 347 ? 1.579 38.125 -2.67 1 24.38 347 GLN B CA 1
ATOM 5642 C C . GLN B 1 347 ? 2.523 37.281 -1.808 1 24.38 347 GLN B C 1
ATOM 5644 O O . GLN B 1 347 ? 3.715 37.594 -1.713 1 24.38 347 GLN B O 1
ATOM 5649 N N . ASN B 1 348 ? 2.078 36.906 -0.519 1 21.92 348 ASN B N 1
ATOM 5650 C CA . ASN B 1 348 ? 3.018 36.875 0.597 1 21.92 348 ASN B CA 1
ATOM 5651 C C . ASN B 1 348 ? 3.863 35.625 0.6 1 21.92 348 ASN B C 1
A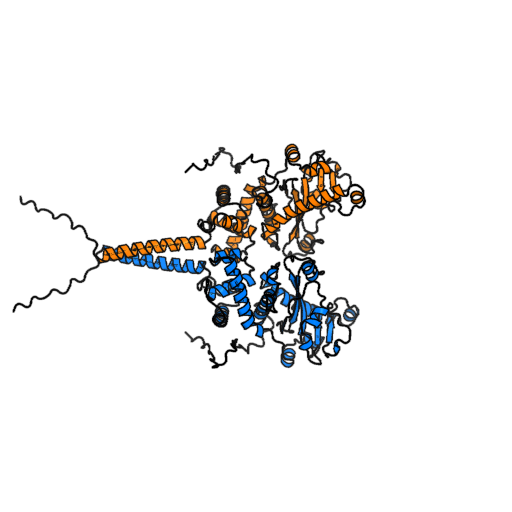TOM 5653 O O . ASN B 1 348 ? 3.346 34.531 0.821 1 21.92 348 ASN B O 1
ATOM 5657 N N . LYS B 1 349 ? 4.809 35.469 -0.146 1 30.03 349 LYS B N 1
ATOM 5658 C CA . LYS B 1 349 ? 6.004 34.688 0.178 1 30.03 349 LYS B CA 1
ATOM 5659 C C . LYS B 1 349 ? 6.289 34.719 1.677 1 30.03 349 LYS B C 1
ATOM 5661 O O . LYS B 1 349 ? 7.07 35.531 2.146 1 30.03 349 LYS B O 1
ATOM 5666 N N . LYS B 1 350 ? 5.273 34.344 2.555 1 28.23 350 LYS B N 1
ATOM 5667 C CA . LYS B 1 350 ? 5.59 34.312 3.98 1 28.23 350 LYS B CA 1
ATOM 5668 C C . LYS B 1 350 ? 6.703 33.312 4.277 1 28.23 350 LYS B C 1
ATOM 5670 O O . LYS B 1 350 ? 6.605 32.125 3.914 1 28.23 350 LYS B O 1
ATOM 5675 N N . THR B 1 351 ? 7.926 33.781 4.496 1 26.89 351 THR B N 1
ATOM 5676 C CA . THR B 1 351 ? 9.047 33.188 5.211 1 26.89 351 THR B CA 1
ATOM 5677 C C . THR B 1 351 ? 8.555 32.375 6.398 1 26.89 351 THR B C 1
ATOM 5679 O O . THR B 1 351 ? 7.793 32.875 7.23 1 26.89 351 THR B O 1
ATOM 5682 N N . ILE B 1 352 ? 8.336 31.125 6.195 1 30.75 352 ILE B N 1
ATOM 5683 C CA . ILE B 1 352 ? 8.133 30.281 7.375 1 30.75 352 ILE B CA 1
ATOM 5684 C C . ILE B 1 352 ? 9.047 30.766 8.508 1 30.75 352 ILE B C 1
ATOM 5686 O O . ILE B 1 352 ? 10.266 30.656 8.414 1 30.75 352 ILE B O 1
ATOM 5690 N N . HIS B 1 353 ? 8.781 31.875 9.125 1 26.78 353 HIS B N 1
ATOM 5691 C CA . HIS B 1 353 ? 9.5 32.25 10.336 1 26.78 353 HIS B CA 1
ATOM 5692 C C . HIS B 1 353 ? 9.312 31.203 11.43 1 26.78 353 HIS B C 1
ATOM 5694 O O . HIS B 1 353 ? 8.188 30.922 11.836 1 26.78 353 HIS B O 1
ATOM 5700 N N . PHE B 1 354 ? 10.18 30.281 11.438 1 27.06 354 PHE B N 1
ATOM 5701 C CA . PHE B 1 354 ? 10.234 29.375 12.578 1 27.06 354 PHE B CA 1
ATOM 5702 C C . PHE B 1 354 ? 10.391 30.156 13.875 1 27.06 354 PHE B C 1
ATOM 5704 O O . PHE B 1 354 ? 11.375 30.875 14.062 1 27.06 354 PHE B O 1
ATOM 5711 N N . HIS B 1 355 ? 9.422 30.766 14.398 1 28.44 355 HIS B N 1
ATOM 5712 C CA . HIS B 1 355 ? 9.562 31.328 15.742 1 28.44 355 HIS B CA 1
ATOM 5713 C C . HIS B 1 355 ? 9.836 30.234 16.766 1 28.44 355 HIS B C 1
ATOM 5715 O O . HIS B 1 355 ? 8.953 29.422 17.062 1 28.44 355 HIS B O 1
ATOM 5721 N N . LEU B 1 356 ? 11.125 29.781 16.891 1 27.64 356 LEU B N 1
ATOM 5722 C CA . LEU B 1 356 ? 11.492 29.016 18.078 1 27.64 356 LEU B CA 1
ATOM 5723 C C . LEU B 1 356 ? 11.25 29.828 19.344 1 27.64 356 LEU B C 1
ATOM 5725 O O . LEU B 1 356 ? 11.672 30.984 19.438 1 27.64 356 LEU B O 1
ATOM 5729 N N . LYS B 1 357 ? 10.258 29.688 20.094 1 28.62 357 LYS B N 1
ATOM 5730 C CA . LYS B 1 357 ? 10 30.359 21.375 1 28.62 357 LYS B CA 1
ATOM 5731 C C . LYS B 1 357 ? 11.25 30.375 22.25 1 28.62 357 LYS B C 1
ATOM 5733 O O . LYS B 1 357 ? 11.172 30.641 23.438 1 28.62 357 LYS B O 1
ATOM 5738 N N . GLY B 1 358 ? 12.555 30.125 21.891 1 26.61 358 GLY B N 1
ATOM 5739 C CA . GLY B 1 358 ? 13.414 30.516 23 1 26.61 358 GLY B CA 1
ATOM 5740 C C . GLY B 1 358 ? 13.398 32.031 23.25 1 26.61 358 GLY B C 1
ATOM 5741 O O . GLY B 1 358 ? 12.953 32.781 22.391 1 26.61 358 GLY B O 1
ATOM 5742 N N . ARG B 1 359 ? 13.773 32.688 24.453 1 28.53 359 ARG B N 1
ATOM 5743 C CA . ARG B 1 359 ? 13.922 34.062 24.906 1 28.53 359 ARG B CA 1
ATOM 5744 C C . ARG B 1 359 ? 14.508 34.938 23.812 1 28.53 359 ARG B C 1
ATOM 5746 O O . ARG B 1 359 ? 14.125 36.094 23.656 1 28.53 359 ARG B O 1
ATOM 5753 N N . GLY B 1 360 ? 15.852 34.719 23.406 1 26.69 360 GLY B N 1
ATOM 5754 C CA . GLY B 1 360 ? 16.625 35.875 22.969 1 26.69 360 GLY B CA 1
ATOM 5755 C C . GLY B 1 360 ? 16.219 36.375 21.594 1 26.69 360 GLY B C 1
ATOM 5756 O O . GLY B 1 360 ? 15.227 35.906 21.016 1 26.69 360 GLY B O 1
ATOM 5757 N N . LYS B 1 361 ? 17.312 36.781 20.609 1 28.12 361 LYS B N 1
ATOM 5758 C CA . LYS B 1 361 ? 17.391 37.719 19.5 1 28.12 361 LYS B CA 1
ATOM 5759 C C . LYS B 1 361 ? 16.75 37.156 18.234 1 28.12 361 LYS B C 1
ATOM 5761 O O . LYS B 1 361 ? 16.859 35.938 17.969 1 28.12 361 LYS B O 1
ATOM 5766 N N . LYS B 1 362 ? 15.859 37.781 17.594 1 28.38 362 LYS B N 1
ATOM 5767 C CA . LYS B 1 362 ? 15.172 37.75 16.312 1 28.38 362 LYS B CA 1
ATOM 5768 C C . LYS B 1 362 ? 16.141 37.5 15.172 1 28.38 362 LYS B C 1
ATOM 5770 O O . LYS B 1 362 ? 16.844 38.406 14.727 1 28.38 362 LYS B O 1
ATOM 5775 N N . LYS B 1 363 ? 16.938 36.406 15 1 27.16 363 LYS B N 1
ATOM 5776 C CA . LYS B 1 363 ? 17.797 36.406 13.82 1 27.16 363 LYS B CA 1
ATOM 5777 C C . LYS B 1 363 ? 17 36.188 12.547 1 27.16 363 LYS B C 1
ATOM 5779 O O . LYS B 1 363 ? 16.297 35.156 12.422 1 27.16 363 LYS B O 1
ATOM 5784 N N . THR B 1 364 ? 16.531 37.188 11.797 1 23.62 364 THR B N 1
ATOM 5785 C CA . THR B 1 364 ? 15.883 37.25 10.5 1 23.62 364 THR B CA 1
ATOM 5786 C C . THR B 1 364 ? 16.75 36.625 9.414 1 23.62 364 THR B C 1
ATOM 5788 O O . THR B 1 364 ? 17.891 37.062 9.195 1 23.62 364 THR B O 1
ATOM 5791 N N . TYR B 1 365 ? 16.859 35.375 9.234 1 23.45 365 TYR B N 1
ATOM 5792 C CA . TYR B 1 365 ? 17.719 34.938 8.148 1 23.45 365 TYR B CA 1
ATOM 5793 C C . TYR B 1 365 ? 17.094 35.25 6.793 1 23.45 365 TYR B C 1
ATOM 5795 O O . TYR B 1 365 ? 15.945 34.875 6.531 1 23.45 365 TYR B O 1
ATOM 5803 N N . LEU B 1 366 ? 17.453 36.344 6.152 1 24.72 366 LEU B N 1
ATOM 5804 C CA . LEU B 1 366 ? 17.156 36.812 4.793 1 24.72 366 LEU B CA 1
ATOM 5805 C C . LEU B 1 366 ? 17.734 35.812 3.77 1 24.72 366 LEU B C 1
ATOM 5807 O O . LEU B 1 366 ? 18.922 35.5 3.807 1 24.72 366 LEU B O 1
ATOM 5811 N N . ILE B 1 367 ? 17.062 34.938 3.283 1 26.44 367 ILE B N 1
ATOM 5812 C CA . ILE B 1 367 ? 17.547 34.125 2.184 1 26.44 367 ILE B CA 1
ATOM 5813 C C . ILE B 1 367 ? 17.875 35 0.977 1 26.44 367 ILE B C 1
ATOM 5815 O O . ILE B 1 367 ? 17.016 35.75 0.499 1 26.44 367 ILE B O 1
ATOM 5819 N N . PRO B 1 368 ? 19.141 35.219 0.634 1 28.36 368 PRO B N 1
ATOM 5820 C CA . PRO B 1 368 ? 19.547 36.094 -0.474 1 28.36 368 PRO B CA 1
ATOM 5821 C C . PRO B 1 368 ? 18.984 35.625 -1.818 1 28.36 368 PRO B C 1
ATOM 5823 O O . PRO B 1 368 ? 18.672 34.469 -1.993 1 28.36 368 PRO B O 1
ATOM 5826 N N . PRO B 1 369 ? 18.484 36.562 -2.641 1 30.05 369 PRO B N 1
ATOM 5827 C CA . PRO B 1 369 ? 18.016 36.375 -4.016 1 30.05 369 PRO B CA 1
ATOM 5828 C C . PRO B 1 369 ? 19.031 35.594 -4.871 1 30.05 369 PRO B C 1
ATOM 5830 O O . PRO B 1 369 ? 20.234 35.625 -4.598 1 30.05 369 PRO B O 1
ATOM 5833 N N . PRO B 1 370 ? 18.672 34.469 -5.48 1 24.45 370 PRO B N 1
ATOM 5834 C CA . PRO B 1 370 ? 19.641 33.781 -6.344 1 24.45 370 PRO B CA 1
ATOM 5835 C C . PRO B 1 370 ? 20.328 34.75 -7.312 1 24.45 370 PRO B C 1
ATOM 5837 O O . PRO B 1 370 ? 19.672 35.656 -7.84 1 24.45 370 PRO B O 1
ATOM 5840 N N . SER B 1 371 ? 21.578 35.125 -7.066 1 23.98 371 SER B N 1
ATOM 5841 C CA . SER B 1 371 ? 22.406 35.875 -7.996 1 23.98 371 SER B CA 1
ATOM 5842 C C . SER B 1 371 ? 22.25 35.375 -9.422 1 23.98 371 SER B C 1
ATOM 5844 O O . SER B 1 371 ? 22.062 34.156 -9.633 1 23.98 371 SER B O 1
ATOM 5846 N N . SER B 1 372 ? 21.922 36.281 -10.438 1 25.55 372 SER B N 1
ATOM 5847 C CA . SER B 1 372 ? 22.031 36.25 -11.891 1 25.55 372 SER B CA 1
ATOM 5848 C C . SER B 1 372 ? 23.328 35.625 -12.352 1 25.55 372 SER B C 1
ATOM 5850 O O . SER B 1 372 ? 24.375 36.281 -12.367 1 25.55 372 SER B O 1
ATOM 5852 N N . PHE B 1 373 ? 23.641 34.344 -12.047 1 21.31 373 PHE B N 1
ATOM 5853 C CA . PHE B 1 373 ? 24.703 33.938 -12.953 1 21.31 373 PHE B CA 1
ATOM 5854 C C . PHE B 1 373 ? 24.172 33.688 -14.359 1 21.31 373 PHE B C 1
ATOM 5856 O O . PHE B 1 373 ? 23.031 33.219 -14.523 1 21.31 373 PHE B O 1
#

Foldseek 3Di:
DPPPPPDPPPPPPQPPVNVVVVVVVVVVVVVVVVVVLVVCCQQQHPSVCVPPFQNVVCQQQVFRGPVVLVLVLVLLVVQDDDDLDDSSSLNSLQSNCQQVVDDLCVSCVSNVHDSVVSVVSNLSSLVSLLLLQLVLQAQDDLVVLLVVDDPLRCVQPNSQERWEKEKDKFAADQDPDPVLNQFQQAPVVRGGIWMKMWIAGLLLATNDIFATGHNNDQPLVCVVPRCPLVSAAARHEYEYAPSNPDPDPVPVHNYHHDHLPPPPVVVCVPPVPSSVSVVVSVVVNVVSVVVLCNRTVCRVDHHYPQQVDDDPPDPHGNVRSSVSSSSSCCSVGPDCVVPPDPPPDPPDPPPSPSPPPDPDDDPPPPPDDPPPD/DPPPPPDPPPPPPQPPVNVVVVVVVVVVVVVVVVVVLVVCCQQQHPCVCVPPFQNVVCQQQVFRGVVVLVLVLVLLVVQDDDDLDDSSSLNSLQSNCQQVVDDLCVSCVSNVHDSVVSVVSNLSSLVSLLLLLLVLQAQDDLVVLLVVDDPLRCVQPNSQERWEKEKDKFAADQDPDPVQNQFQQAPVVRGGIWMKMWIAGLLLATNDIFATGHNNDQPLVCVVPRCPLVSAAARHEYEYAPSNPDPDPVPVHNYHHDHLPPPPVVVCVPPVPSSVSVVVSVVVNVVSVVVLCNRTVCRVDHHYPQQVDDDPPDPHGNVRSSVSSSSSCCSVGPDCVVPDDPPPDPDDPPDSPSPPPDPDDDPPPDPDDPDPD

Radius of gyration: 33.52 Å; Cα contacts (8 Å, |Δi|>4): 980; chains: 2; bounding box: 129×81×57 Å

Secondary structure (DSSP, 8-state):
---------------HHHHHHHHHHHHHHHHHHHHHHHHHHHTTSGGGGTTTHHHHHHHHH--S-HHHHHHHHHHHGGG---SSS-HHHHHHHHHHHHHH---HHHHHHHHTS-HHHHHHHHHHHHHHHHHHHGGGS-PPPHHHHHHH--HHHHHHHGGGEEEEEEEEEEEBPPPSSHHHHHHHEETTTTEEEEEEEEEE-TTS-EEEEPPPEETTS-HHHHHHHSSGGGG--TT-EEEEEGGG---TTGGGS--EEEEE-TT-HHHHHH-HHHHHHHHHHHHHHHHHHHHHHHH-GGGTS-B-GGGSSPPTT-SS-HHHHHHHHHHHHHHHS--GGGGTTTTS--------------SS-------------/---------------HHHHHHHHHHHHHHHHHHHHHHHHHHHTTSGGGGTTTHHHHHHHHH--S-HHHHHHHHHHHGGG---SSS-HHHHHHHHHHHHHH---HHHHHHHHTS-HHHHHHHHHHHHHHHHHHHGGGS-PPPHHHHHHH--HHHHHHHGGGEEEEEEEEEEEBPPPSSHHHHHHHEETTTTEEEEEEEEEE-TTS-EEEEPPPEETTS-HHHHHHHSSGGGG--TT-EEEEETT----TTTTSS--EEEEE-TT-HHHHHH-HHHHHHHHHHHHHHHHHHHHHHHH-GGGTS-B-GGGSSPPTT-SS-HHHHHHHHHHHHHHHS--GGGGSSTT---------------SS-------------

Sequence (746 aa):
MTTVDEQPPRDRTDCDMCVLRRDEINRLLEENRRLKQQLAAAKFSQGFFASGGDDKVRYYTGLPDYTTFTELLTGLQPLMAARALKPFQMLLLTLMRLRLDLPVVHLANLFVVSPPTVYRIFRETVSSLHTVMTHAIAWPERDAVAKTLTQPFRDAFGDKAVVIVDVFEIVTEKPPTAEAQARTLSTRKHAHTVKYLVAVTPKGATCFLSRGFGGSSRDKELLLESGLLGRLRPGDVVLAYKGFDLQPGVGMLCAEVRHWDNGDPQLVARDAKKVKKISHLRSDVKRALGSWCQKYKLLSGAVPVTMTAAQEGEELTLLDKIVTVCCACMNIYPAEGNKEEYTAEKQNKKTIHFHLKGRGKKKTYLIPPPSSFMTTVDEQPPRDRTDCDMCVLRRDEINRLLEENRRLKQQLAAAKFSQGFFASGGDDKVRYYTGLPDYTTFTELLTGLQPLMAARALKPFQMLLLTLMRLRLDLPVVHLANLFVVSPPTVYRIFRETVSSLHTVMTHAIAWPERDAVAKTLTQPFRDAFGDKAVVIVDVFEIVTEKPPTAEAQARTLSTRKHAHTVKYLVAVTPKGATCFLSRGFGGSSRDKELLLESGLLGRLRPGDVVLAYKGFDLQPGVGMLCAEVRHWDNGDPQLVARDAKKVKKISHLRSDVKRALGSWCQKYKLLSGAVPVTMTAAQEGEELTLLDKIVTVCCACMNIYPAEGNKEEYTAEKQNKKTIHFHLKGRGKKKTYLIPPPSSF

pLDDT: mean 74.12, std 21.96, range [21.3, 97.75]

Solvent-accessible surface area (backbone atoms only — not comparable to full-atom values): 41639 Å² total; per-residue (Å²): 136,84,77,76,78,75,72,73,79,75,75,82,67,70,50,73,64,32,52,54,36,49,51,49,38,51,50,40,50,52,50,39,50,52,38,50,50,50,32,33,38,46,43,56,38,96,47,37,48,71,64,67,41,38,59,45,33,29,66,43,46,60,41,81,29,57,66,58,50,52,50,50,47,62,70,41,48,86,73,54,79,68,69,98,47,52,64,68,35,45,53,49,53,37,29,29,30,41,26,62,41,56,54,56,63,60,49,11,62,56,63,70,50,52,48,67,54,45,53,51,45,37,52,51,48,45,51,46,45,27,70,72,35,50,74,56,44,45,72,74,51,67,70,57,36,50,70,53,51,47,66,70,48,32,72,71,54,39,80,39,49,53,36,36,40,49,73,49,73,33,42,33,42,80,52,92,44,69,67,54,36,58,40,14,36,16,82,86,75,70,39,33,22,36,27,32,42,36,28,25,33,84,82,63,40,50,27,42,71,38,64,72,37,43,24,48,60,52,57,44,55,46,52,72,68,50,54,58,64,76,73,59,48,79,62,29,26,34,39,29,50,51,70,45,73,65,66,93,58,76,43,80,52,42,42,48,72,46,56,59,51,91,72,40,58,65,54,48,68,72,37,50,65,54,47,50,50,50,52,49,51,46,50,50,51,50,47,55,57,47,43,47,36,65,56,27,32,40,57,62,40,68,32,60,56,76,33,71,46,51,52,91,94,43,89,61,24,57,46,44,37,48,54,50,37,53,50,19,44,43,53,76,48,59,68,70,85,65,52,73,76,76,68,68,90,76,69,81,79,70,70,81,70,76,76,68,83,67,89,76,82,85,77,78,80,74,79,75,74,83,74,88,122,134,84,77,75,78,74,73,72,79,75,75,83,67,70,49,73,64,33,52,53,37,49,51,51,39,52,53,40,49,52,49,39,51,50,39,50,50,50,32,33,39,45,43,55,38,94,49,40,47,71,64,66,40,39,60,43,33,29,65,44,45,59,40,82,29,59,66,59,51,51,50,52,46,62,71,41,47,85,73,53,79,68,68,98,47,51,65,67,35,45,52,49,53,39,28,28,29,41,26,63,41,55,54,57,63,59,48,9,61,54,63,70,50,50,47,68,55,45,52,49,46,36,55,52,47,44,52,45,44,27,70,71,36,50,74,55,43,44,73,74,52,68,70,58,36,49,70,53,52,46,65,73,48,32,73,71,54,38,78,42,49,53,36,38,40,49,73,50,73,34,43,34,41,82,53,92,44,69,68,54,35,58,40,13,37,15,81,84,74,71,40,35,22,37,26,31,44,35,29,25,35,85,81,63,39,50,27,42,74,38,64,74,37,42,24,48,60,52,56,45,55,46,52,71,67,49,52,57,64,78,72,58,48,79,64,30,27,34,40,30,50,50,70,48,73,65,65,91,59,75,39,83,53,42,40,49,73,46,58,60,49,92,71,40,57,66,54,49,68,74,36,49,65,55,47,50,51,49,51,49,50,47,49,49,50,48,45,55,56,49,44,47,36,67,55,26,32,42,57,62,39,67,32,61,55,77,32,70,46,50,51,90,95,44,86,63,22,57,47,46,37,49,55,49,39,54,49,20,43,43,52,75,48,58,68,71,86,68,52,73,77,76,68,68,88,82,66,82,81,70,70,82,69,78,76,68,82,66,88,78,84,86,77,78,80,74,78,75,75,82,74,89,122

Nearest PDB structures (foldseek):
  3po4-assembly1_A  TM=4.838E-01  e=4.513E+00  Thermus aquaticus
  4dqs-assembly1_A  TM=4.391E-01  e=3.447E+00  Geobacillus kaustophilus HTA426
  2y1j-assembly1_A  TM=4.473E-01  e=4.052E+00  Geobacillus stearothermophilus
  6ur2-assembly1_A  TM=5.222E-01  e=6.582E+00  Geobacillus stearothermophilus
  3po4-assembly1_A  TM=4.837E-01  e=4.043E+00  Thermus aquaticus